Protein AF-A0A0G1URS2-F1 (afdb_monomer)

Radius of gyration: 21.19 Å; Cα contacts (8 Å, |Δi|>4): 548; chains: 1; bounding box: 56×48×56 Å

Solvent-accessible surface area (backbone atoms only — not comparable to full-atom values): 21325 Å² total; per-residue (Å²): 139,74,67,77,62,50,25,84,43,62,64,48,42,19,51,42,48,39,35,59,78,55,62,71,45,77,73,78,47,68,76,83,40,69,99,74,50,70,76,82,62,65,41,64,68,25,52,52,47,42,22,66,70,36,45,54,43,46,52,47,56,50,57,40,23,25,30,78,45,83,51,64,82,45,98,88,49,69,20,39,21,32,51,60,45,32,28,78,75,43,56,47,47,67,35,41,49,29,44,78,44,40,24,36,33,32,68,46,98,84,40,74,43,56,43,53,43,75,48,45,48,67,58,31,58,73,49,53,33,51,43,44,43,40,65,70,45,66,87,60,75,90,70,88,90,65,89,46,51,75,42,27,50,40,63,59,29,72,66,43,54,54,51,52,52,49,50,57,50,50,53,54,50,44,63,71,69,65,75,65,90,71,56,87,53,64,52,60,27,54,49,54,52,49,57,59,47,33,32,33,52,39,46,70,67,18,68,68,93,66,56,71,68,54,30,46,52,51,7,55,51,42,41,54,53,52,53,49,49,51,53,56,32,71,75,38,87,94,47,62,42,53,34,70,61,54,49,49,58,47,48,51,54,50,41,74,78,35,80,66,44,64,60,68,74,74,72,66,54,76,68,86,74,37,56,57,55,41,61,68,37,93,42,28,35,62,30,51,28,31,53,54,35,43,41,28,38,45,18,56,56,43,50,44,47,36,24,60,44,50,39,30,40,49,55,35,32,71,58,57,66,61,52,51,52,48,50,53,50,46,38,52,26,41,65,43,82,68,37,80,70,78,61,81,78,76,56,52,74,60,57,50,51,50,32,69,52,42,55,41,60,66,39,70,68,26,77,86,44,52,68,40,55,62,45,56,24,32,34,71,18,64,71,52,53,68,81,80,114

Sequence (389 aa):
MTDQFRPRDIYEMGEFFEDLLFMRTNKFSDEEAGANSKVVALSATGSQLLGRLGITGRIFRRWYQTTWGWDNPSQWFAGETPRMELCKRYPDLTNGDVYASTQLLQSAPDEIKVMPVLYEKKEIKNAKGIITMGFNFLPKTLEARSRFHQLSAPSFDPGFKEFANNIEAIEREVAKEKLEKLPIAFEARCWRVFWSDACITIPLNCGLKLSHNDLITIGSAMQLIVERAVKEQASIPASYINFDSLFSAIWEVFCSFDSALLPLELLRIGRGKSMSVLTSKAKGPYSLNVYYNLGNLFDELLLFPADRYFGACECVWTDKENFLNDLVTSFLLLNNDLQLPTVNNKLTKAQKLFRHATAIEERSLDIYRIWFCPPTCFRILPKFVKYFW

Nearest PDB structures (foldseek):
  5cwi-assembly1_A  TM=1.898E-01  e=3.349E+00  synthetic construct

Secondary structure (DSSP, 8-state):
--GGG--SSHHHHHHHHHHHHTT-STHHHHSSSTTT----PPPHHHHHHHHHTTTHHHHHHHHHTB--SS---SSS-SS--HHHHHHTT-THHHHTSSEEEEEEEEEETTEEEEEEEEE-HHHHHHHTSHHHHHHHHGGGTT---SSSEE-S-SS--HHHHHHHHHHHHHHHHHHHHT-----SSHHHHHHHHHHHHHHHHHHHHTT--S-HHHHHHHHHHHHHHHHHHHHHHHHSTT--EEHHHHHHHHHHHHHHH-TTSPPHHHH---STHHHHHHHHSTTHHHHHHHHHHHHHHHIIIIIHHHHHTTS-EEEEB--HHHHHHHHHHHHHHHHTTTPPPSGGGSS-HHHHHHHHHHTHHHHHS-TTTTT----SEEEE-HHHHGGG-

Foldseek 3Di:
DACLFQDQAQVSLQVSLQCLLQVVDPVLPPDQPPPPDDPLGFDLQLVLVCLQLQCSQLLSQQQQFEFPAQPQPDPLDGHDGNLNSNCVVVVVLLQLLKAKWWWWKALDSRDIGIDIDICHNVNCVVLLALLSVLVVCVVPPDDDDDSIGTSHDGQNGPVVVVLVVVLVVQVVVCVVVVVDDADPRPLLRSCVSLLLVLLLVLLVPLQDPDDSVLSNVLSVVLSVLVLVQQVVQLVDPPDWRQVVVSLLSSVVSSCVRDVLADRPVLVPPDDDPSLVVLLPDPSRLSNLLSSVSSFLSCQVRPVVCCCRNGVFKRFHAHDVPLSSVLSSLSSQCSNVVLDHDPPVVPDDPSRVSSCVSNVVVVQCSPSSRVSRGHGSIMHGRNNCSVSSD

Mean predicted aligned error: 8.24 Å

pLDDT: mean 81.66, std 15.59, range [35.91, 97.06]

Structure (mmCIF, N/CA/C/O backbone):
data_AF-A0A0G1URS2-F1
#
_entry.id   AF-A0A0G1URS2-F1
#
loop_
_atom_site.group_PDB
_atom_site.id
_atom_site.type_symbol
_atom_site.label_atom_id
_atom_site.label_alt_id
_atom_site.label_comp_id
_atom_site.label_asym_id
_atom_site.label_entity_id
_atom_site.label_seq_id
_atom_site.pdbx_PDB_ins_code
_atom_site.Cartn_x
_atom_site.Cartn_y
_atom_site.Cartn_z
_atom_site.occupancy
_atom_site.B_iso_or_equiv
_atom_site.auth_seq_id
_atom_site.auth_comp_id
_atom_site.auth_asym_id
_atom_site.auth_atom_id
_atom_site.pdbx_PDB_model_num
ATOM 1 N N . MET A 1 1 ? -9.234 -7.422 -27.815 1.00 45.12 1 MET A N 1
ATOM 2 C CA . MET A 1 1 ? -8.781 -6.287 -26.969 1.00 45.12 1 MET A CA 1
ATOM 3 C C . MET A 1 1 ? -7.968 -6.736 -25.740 1.00 45.12 1 MET A C 1
ATOM 5 O O . MET A 1 1 ? -7.698 -5.900 -24.892 1.00 45.12 1 MET A O 1
ATOM 9 N N . THR A 1 2 ? -7.547 -8.001 -25.641 1.00 50.78 2 THR A N 1
ATOM 10 C CA . THR A 1 2 ? -7.193 -8.677 -24.375 1.00 50.78 2 THR A CA 1
ATOM 11 C C . THR A 1 2 ? -5.708 -8.716 -24.013 1.00 50.78 2 THR A C 1
ATOM 13 O O . THR A 1 2 ? -5.398 -8.923 -22.846 1.00 50.78 2 THR A O 1
ATOM 16 N N . ASP A 1 3 ? -4.796 -8.503 -24.962 1.00 57.41 3 ASP A N 1
ATOM 17 C CA . ASP A 1 3 ? -3.384 -8.870 -24.743 1.00 57.41 3 ASP A CA 1
ATOM 18 C C . ASP A 1 3 ? -2.539 -7.744 -24.117 1.00 57.41 3 ASP A C 1
ATOM 20 O O . ASP A 1 3 ? -1.466 -8.000 -23.590 1.00 57.41 3 ASP A O 1
ATOM 24 N N . GLN A 1 4 ? -3.042 -6.502 -24.102 1.00 59.84 4 GLN A N 1
ATOM 25 C CA . GLN A 1 4 ? -2.294 -5.298 -23.687 1.00 59.84 4 GLN A CA 1
ATOM 26 C C . GLN A 1 4 ? -2.072 -5.158 -22.167 1.00 59.84 4 GLN A C 1
ATOM 28 O O . GLN A 1 4 ? -1.370 -4.251 -21.740 1.00 59.84 4 GLN A O 1
ATOM 33 N N . PHE A 1 5 ? -2.667 -6.027 -21.342 1.00 67.31 5 PHE A N 1
ATOM 34 C CA . PHE A 1 5 ? -2.465 -6.045 -19.879 1.00 67.31 5 PHE A CA 1
ATOM 35 C C . PHE A 1 5 ? -2.122 -7.441 -19.359 1.00 67.31 5 PHE A C 1
ATOM 37 O O . PHE A 1 5 ? -2.259 -7.719 -18.169 1.00 67.31 5 PHE A O 1
ATOM 44 N N . ARG A 1 6 ? -1.697 -8.326 -20.265 1.00 78.81 6 ARG A N 1
ATOM 45 C CA . ARG A 1 6 ? -1.308 -9.703 -19.967 1.00 78.81 6 ARG A CA 1
ATOM 46 C C . ARG A 1 6 ? 0.185 -9.868 -20.242 1.00 78.81 6 ARG A C 1
ATOM 48 O O . ARG A 1 6 ? 0.545 -10.467 -21.254 1.00 78.81 6 ARG A O 1
ATOM 55 N N . PRO A 1 7 ? 1.057 -9.268 -19.412 1.00 84.31 7 PRO A N 1
ATOM 56 C CA . PRO A 1 7 ? 2.489 -9.337 -19.653 1.00 84.31 7 PRO A CA 1
ATOM 57 C C . PRO A 1 7 ? 2.966 -10.787 -19.574 1.00 84.31 7 PRO A C 1
ATOM 59 O O . PRO A 1 7 ? 2.742 -11.470 -18.575 1.00 84.31 7 PRO A O 1
ATOM 62 N N . ARG A 1 8 ? 3.650 -11.259 -20.618 1.00 86.88 8 ARG A N 1
ATOM 63 C CA . ARG A 1 8 ? 4.210 -12.621 -20.666 1.00 86.88 8 ARG A CA 1
ATOM 64 C C . ARG A 1 8 ? 5.566 -12.711 -19.976 1.00 86.88 8 ARG A C 1
ATOM 66 O O . ARG A 1 8 ? 6.049 -13.810 -19.691 1.00 86.88 8 ARG A O 1
ATOM 73 N N . ASP A 1 9 ? 6.194 -11.569 -19.718 1.00 90.81 9 ASP A N 1
ATOM 74 C CA . ASP A 1 9 ? 7.361 -11.418 -18.860 1.00 90.81 9 ASP A CA 1
ATOM 75 C C . ASP A 1 9 ? 7.511 -10.001 -18.307 1.00 90.81 9 ASP A C 1
ATOM 77 O O . ASP A 1 9 ? 6.683 -9.117 -18.523 1.00 90.81 9 ASP A O 1
ATOM 81 N N . ILE A 1 10 ? 8.582 -9.809 -17.536 1.00 90.50 10 ILE A N 1
ATOM 82 C CA . ILE A 1 10 ? 8.865 -8.551 -16.865 1.00 90.50 10 ILE A CA 1
ATOM 83 C C . ILE A 1 10 ? 9.144 -7.402 -17.846 1.00 90.50 10 ILE A C 1
ATOM 85 O O . ILE A 1 10 ? 8.880 -6.254 -17.498 1.00 90.50 10 ILE A O 1
ATOM 89 N N . TYR A 1 11 ? 9.646 -7.684 -19.055 1.00 91.38 11 TYR A N 1
ATOM 90 C CA . TYR A 1 11 ? 9.911 -6.651 -20.057 1.00 91.38 11 TYR A CA 1
ATOM 91 C C . TYR A 1 11 ? 8.601 -6.123 -20.626 1.00 91.38 11 TYR A C 1
ATOM 93 O O . TYR A 1 11 ? 8.368 -4.918 -20.574 1.00 91.38 11 TYR A O 1
ATOM 101 N N . GLU A 1 12 ? 7.699 -7.024 -21.023 1.00 90.75 12 GLU A N 1
ATOM 102 C CA . GLU A 1 12 ? 6.349 -6.648 -21.460 1.00 90.75 12 GLU A CA 1
ATOM 103 C C . GLU A 1 12 ? 5.561 -5.931 -20.357 1.00 90.75 12 GLU A C 1
ATOM 105 O O . GLU A 1 12 ? 4.829 -4.985 -20.627 1.00 90.75 12 GLU A O 1
ATOM 110 N N . MET A 1 13 ? 5.738 -6.327 -19.090 1.00 92.06 13 MET A N 1
ATOM 111 C CA . MET A 1 13 ? 5.153 -5.606 -17.954 1.00 92.06 13 MET A CA 1
ATOM 112 C C . MET A 1 13 ? 5.640 -4.152 -17.898 1.00 92.06 13 MET A C 1
ATOM 114 O O . MET A 1 13 ? 4.838 -3.250 -17.659 1.00 92.06 13 MET A O 1
ATOM 118 N N . GLY A 1 14 ? 6.940 -3.927 -18.105 1.00 89.94 14 GLY A N 1
ATOM 119 C CA . GLY A 1 14 ? 7.524 -2.589 -18.161 1.00 89.94 14 GLY A CA 1
ATOM 120 C C . GLY A 1 14 ? 6.970 -1.762 -19.320 1.00 89.94 14 GLY A C 1
ATOM 121 O O . GLY A 1 14 ? 6.574 -0.622 -19.103 1.00 89.94 14 GLY A O 1
ATOM 122 N N . GLU A 1 15 ? 6.878 -2.353 -20.513 1.00 88.69 15 GLU A N 1
ATOM 123 C CA . GLU A 1 15 ? 6.329 -1.707 -21.713 1.00 88.69 15 GLU A CA 1
ATOM 124 C C . GLU A 1 15 ? 4.852 -1.329 -21.537 1.00 88.69 15 GLU A C 1
ATOM 126 O O . GLU A 1 15 ? 4.480 -0.178 -21.753 1.00 88.69 15 GLU A O 1
ATOM 131 N N . PHE A 1 16 ? 4.011 -2.251 -21.058 1.00 89.31 16 PHE A N 1
ATOM 132 C CA . PHE A 1 16 ? 2.591 -1.971 -20.820 1.00 89.31 16 PHE A CA 1
ATOM 133 C C . PHE A 1 16 ? 2.377 -0.909 -19.745 1.00 89.31 16 PHE A C 1
ATOM 135 O O . PHE A 1 16 ? 1.488 -0.062 -19.875 1.00 89.31 16 PHE A O 1
ATOM 142 N N . PHE A 1 17 ? 3.187 -0.930 -18.684 1.00 91.19 17 PHE A N 1
ATOM 143 C CA . PHE A 1 17 ? 3.127 0.115 -17.674 1.00 91.19 17 PHE A CA 1
ATOM 144 C C . PHE A 1 17 ? 3.605 1.464 -18.222 1.00 91.19 17 PHE A C 1
ATOM 146 O O . PHE A 1 17 ? 2.985 2.475 -17.916 1.00 91.19 17 PHE A O 1
ATOM 153 N N . GLU A 1 18 ? 4.653 1.500 -19.052 1.00 88.94 18 GLU A N 1
ATOM 154 C CA . GLU A 1 18 ? 5.113 2.722 -19.724 1.00 88.94 18 GLU A CA 1
ATOM 155 C C . GLU A 1 18 ? 4.024 3.319 -20.622 1.00 88.94 18 GLU A C 1
ATOM 157 O O . GLU A 1 18 ? 3.740 4.517 -20.548 1.00 88.94 18 GLU A O 1
ATOM 162 N N . ASP A 1 19 ? 3.377 2.481 -21.429 1.00 86.00 19 ASP A N 1
ATOM 163 C CA . ASP A 1 19 ? 2.313 2.894 -22.339 1.00 86.00 19 ASP A CA 1
ATOM 164 C C . ASP A 1 19 ? 1.107 3.474 -21.600 1.00 86.00 19 ASP A C 1
ATOM 166 O O . ASP A 1 19 ? 0.521 4.462 -22.049 1.00 86.00 19 ASP A O 1
ATOM 170 N N . LEU A 1 20 ? 0.747 2.893 -20.454 1.00 86.56 20 LEU A N 1
ATOM 171 C CA . LEU A 1 20 ? -0.275 3.433 -19.561 1.00 86.56 20 LEU A CA 1
ATOM 172 C C . LEU A 1 20 ? 0.191 4.744 -18.912 1.00 86.56 20 LEU A C 1
ATOM 174 O O . LEU A 1 20 ? -0.518 5.747 -18.961 1.00 86.56 20 LEU A O 1
ATOM 178 N N . LEU A 1 21 ? 1.383 4.745 -18.309 1.00 87.50 21 LEU A N 1
ATOM 179 C CA . LEU A 1 21 ? 1.927 5.868 -17.544 1.00 87.50 21 LEU A CA 1
ATOM 180 C C . LEU A 1 21 ? 2.137 7.114 -18.407 1.00 87.50 21 LEU A C 1
ATOM 182 O O . LEU A 1 21 ? 2.092 8.226 -17.895 1.00 87.50 21 LEU A O 1
ATOM 186 N N . PHE A 1 22 ? 2.349 6.953 -19.710 1.00 81.94 22 PHE A N 1
ATOM 187 C CA . PHE A 1 22 ? 2.463 8.069 -20.647 1.00 81.94 22 PHE A CA 1
ATOM 188 C C . PHE A 1 22 ? 1.273 8.181 -21.605 1.00 81.94 22 PHE A C 1
ATOM 190 O O . PHE A 1 22 ? 1.349 8.942 -22.569 1.00 81.94 22 PHE A O 1
ATOM 197 N N . MET A 1 23 ? 0.175 7.459 -21.338 1.00 74.81 23 MET A N 1
ATOM 198 C CA . MET A 1 23 ? -1.077 7.486 -22.111 1.00 74.81 23 MET A CA 1
ATOM 199 C C . MET A 1 23 ? -0.852 7.321 -23.622 1.00 74.81 23 MET A C 1
ATOM 201 O O . MET A 1 23 ? -1.501 7.968 -24.443 1.00 74.81 23 MET A O 1
ATOM 205 N N . ARG A 1 24 ? 0.088 6.448 -24.003 1.00 69.69 24 ARG A N 1
ATOM 206 C CA . ARG A 1 24 ? 0.480 6.189 -25.400 1.00 69.69 24 ARG A CA 1
ATOM 207 C C . ARG A 1 24 ? -0.479 5.247 -26.132 1.00 69.69 24 ARG A C 1
ATOM 209 O O . ARG A 1 24 ? -0.290 4.961 -27.310 1.00 69.69 24 ARG A O 1
ATOM 216 N N . THR A 1 25 ? -1.514 4.757 -25.455 1.00 60.41 25 THR A N 1
ATOM 217 C CA . THR A 1 25 ? -2.506 3.834 -26.013 1.00 60.41 25 THR A CA 1
ATOM 218 C C . THR A 1 25 ? -3.833 4.545 -26.304 1.00 60.41 25 THR A C 1
ATOM 220 O O . THR A 1 25 ? -4.493 5.066 -25.408 1.00 60.41 25 THR A O 1
ATOM 223 N N . ASN A 1 26 ? -4.270 4.484 -27.570 1.00 48.56 26 ASN A N 1
ATOM 224 C CA . ASN A 1 26 ? -5.476 5.146 -28.110 1.00 48.56 26 ASN A CA 1
ATOM 225 C C . ASN A 1 26 ? -6.811 4.758 -27.431 1.00 48.56 26 ASN A C 1
ATOM 227 O O . ASN A 1 26 ? -7.849 5.332 -27.729 1.00 48.56 26 ASN A O 1
ATOM 231 N N . LYS A 1 27 ? -6.836 3.757 -26.542 1.00 46.59 27 LYS A N 1
ATOM 232 C CA . LYS A 1 27 ? -8.060 3.378 -25.811 1.00 46.59 27 LYS A CA 1
ATOM 233 C C . LYS A 1 27 ? -8.316 4.235 -24.581 1.00 46.59 27 LYS A C 1
ATOM 235 O O . LYS A 1 27 ? -9.462 4.362 -24.172 1.00 46.59 27 LYS A O 1
ATOM 240 N N . PHE A 1 28 ? -7.274 4.833 -24.010 1.00 47.72 28 PHE A N 1
ATOM 241 C CA . PHE A 1 28 ? -7.437 5.758 -22.892 1.00 47.72 28 PHE A CA 1
ATOM 242 C C . PHE A 1 28 ? -7.811 7.175 -23.351 1.00 47.72 28 PHE A C 1
ATOM 244 O O . PHE A 1 28 ? -8.054 8.036 -22.508 1.00 47.72 28 PHE A O 1
ATOM 251 N N . SER A 1 29 ? -7.842 7.433 -24.669 1.00 46.47 29 SER A N 1
ATOM 252 C CA . SER A 1 29 ? -8.080 8.762 -25.240 1.00 46.47 29 SER A CA 1
ATOM 253 C C . SER A 1 29 ? -9.523 9.026 -25.678 1.00 46.47 29 SER A C 1
ATOM 255 O O . SER A 1 29 ? -9.937 10.181 -25.611 1.00 46.47 29 SER A O 1
ATOM 257 N N . ASP A 1 30 ? -10.291 8.006 -26.089 1.00 36.97 30 ASP A N 1
ATOM 258 C CA . ASP A 1 30 ? -11.472 8.267 -26.935 1.00 36.97 30 ASP A CA 1
ATOM 259 C C . ASP A 1 30 ? -12.838 7.859 -26.339 1.00 36.97 30 ASP A C 1
ATOM 261 O O . ASP A 1 30 ? -13.841 8.474 -26.698 1.00 36.97 30 ASP A O 1
ATOM 265 N N . GLU A 1 31 ? -12.930 6.883 -25.422 1.00 40.91 31 GLU A N 1
ATOM 266 C CA . GLU A 1 31 ? -14.245 6.362 -24.969 1.00 40.91 31 GLU A CA 1
ATOM 267 C C . GLU A 1 31 ? -14.667 6.771 -23.543 1.00 40.91 31 GLU A C 1
ATOM 269 O O . GLU A 1 31 ? -15.859 6.956 -23.297 1.00 40.91 31 GLU A O 1
ATOM 274 N N . GLU A 1 32 ? -13.738 6.971 -22.603 1.00 43.53 32 GLU A N 1
ATOM 275 C CA . GLU A 1 32 ? -14.080 7.210 -21.181 1.00 43.53 32 GLU A CA 1
ATOM 276 C C . GLU A 1 32 ? -13.931 8.678 -20.745 1.00 43.53 32 GLU A C 1
ATOM 278 O O . GLU A 1 32 ? -14.517 9.118 -19.753 1.00 43.53 32 GLU A O 1
ATOM 283 N N . ALA A 1 33 ? -13.214 9.481 -21.526 1.00 39.38 33 ALA A N 1
ATOM 284 C CA . ALA A 1 33 ? -13.007 10.893 -21.266 1.00 39.38 33 ALA A CA 1
ATOM 285 C C . ALA A 1 33 ? -13.887 11.692 -22.250 1.00 39.38 33 ALA A C 1
ATOM 287 O O . ALA A 1 33 ? -13.527 11.978 -23.385 1.00 39.38 33 ALA A O 1
ATOM 288 N N . GLY A 1 34 ? -15.143 11.934 -21.863 1.00 39.34 34 GLY A N 1
ATOM 289 C CA . GLY A 1 34 ? -16.178 12.423 -22.784 1.00 39.34 34 GLY A CA 1
ATOM 290 C C . GLY A 1 34 ? -15.749 13.642 -23.611 1.00 39.34 34 GLY A C 1
ATOM 291 O O . GLY A 1 34 ? -15.274 14.598 -23.013 1.00 39.34 34 GLY A O 1
ATOM 292 N N . ALA A 1 35 ? -15.948 13.574 -24.939 1.00 35.91 35 ALA A N 1
ATOM 293 C CA . ALA A 1 35 ? -15.856 14.529 -26.076 1.00 35.91 35 ALA A CA 1
ATOM 294 C C . ALA A 1 35 ? -15.056 15.865 -26.005 1.00 35.91 35 ALA A C 1
ATOM 296 O O . ALA A 1 35 ? -14.976 16.572 -27.004 1.00 35.91 35 ALA A O 1
ATOM 297 N N . ASN A 1 36 ? -14.460 16.242 -24.878 1.00 37.62 36 ASN A N 1
ATOM 298 C CA . ASN A 1 36 ? -13.732 17.481 -24.608 1.00 37.62 36 ASN A CA 1
ATOM 299 C C . ASN A 1 36 ? -12.433 17.243 -23.814 1.00 37.62 36 ASN A C 1
ATOM 301 O O . ASN A 1 36 ? -11.740 18.209 -23.480 1.00 37.62 36 ASN A O 1
ATOM 305 N N . SER A 1 37 ? -12.079 16.002 -23.471 1.00 42.19 37 SER A N 1
ATOM 306 C CA . SER A 1 37 ? -10.785 15.723 -22.854 1.00 42.19 37 SER A CA 1
ATOM 307 C C . SER A 1 37 ? -9.701 15.747 -23.923 1.00 42.19 37 SER A C 1
ATOM 309 O O . SER A 1 37 ? -9.476 14.783 -24.651 1.00 42.19 37 SER A O 1
ATOM 311 N N . LYS A 1 38 ? -8.983 16.864 -24.012 1.00 49.47 38 LYS A N 1
ATOM 312 C CA . LYS A 1 38 ? -7.630 16.825 -24.564 1.00 49.47 38 LYS A CA 1
ATOM 313 C C . LYS A 1 38 ? -6.886 15.692 -23.857 1.00 49.47 38 LYS A C 1
ATOM 315 O O . LYS A 1 38 ? -6.917 15.655 -22.628 1.00 49.47 38 LYS A O 1
ATOM 320 N N . VAL A 1 39 ? -6.253 14.799 -24.615 1.00 54.41 39 VAL A N 1
ATOM 321 C CA . VAL A 1 39 ? -5.314 13.805 -24.081 1.00 54.41 39 VAL A CA 1
ATOM 322 C C . VAL A 1 39 ? -4.387 14.533 -23.110 1.00 54.41 39 VAL A C 1
ATOM 324 O O . VAL A 1 39 ? -3.630 15.418 -23.516 1.00 54.41 39 VAL A O 1
ATOM 327 N N . VAL A 1 40 ? -4.515 14.248 -21.812 1.00 63.72 40 VAL A N 1
ATOM 328 C CA . VAL A 1 40 ? -3.663 14.871 -20.800 1.00 63.72 40 VAL A CA 1
ATOM 329 C C . VAL A 1 40 ? -2.345 14.114 -20.853 1.00 63.72 40 VAL A C 1
ATOM 331 O O . VAL A 1 40 ? -2.186 13.093 -20.201 1.00 63.72 40 VAL A O 1
ATOM 334 N N . ALA A 1 41 ? -1.420 14.568 -21.692 1.00 72.00 41 ALA A N 1
ATOM 335 C CA . ALA A 1 41 ? -0.054 14.063 -21.700 1.00 72.00 41 ALA A CA 1
ATOM 336 C C . ALA A 1 41 ? 0.767 14.791 -20.628 1.00 72.00 41 ALA A C 1
ATOM 338 O O . ALA A 1 41 ? 0.595 15.996 -20.415 1.00 72.00 41 ALA A O 1
ATOM 339 N N . LEU A 1 42 ? 1.670 14.078 -19.955 1.00 77.31 42 LEU A N 1
ATOM 340 C CA . LEU A 1 42 ? 2.646 14.706 -19.068 1.00 77.31 42 LEU A CA 1
ATOM 341 C C . LEU A 1 42 ? 3.647 15.533 -19.880 1.00 77.31 42 LEU A C 1
ATOM 343 O O . LEU A 1 42 ? 4.189 15.075 -20.883 1.00 77.31 42 LEU A O 1
ATOM 347 N N . SER A 1 43 ? 3.932 16.745 -19.413 1.00 78.44 43 SER A N 1
ATOM 348 C CA . SER A 1 43 ? 5.075 17.526 -19.889 1.00 78.44 43 SER A CA 1
ATOM 349 C C . SER A 1 43 ? 6.403 16.846 -19.517 1.00 78.44 43 SER A C 1
ATOM 351 O O . SER A 1 43 ? 6.456 16.003 -18.614 1.00 78.44 43 SER A O 1
ATOM 353 N N . ALA A 1 44 ? 7.505 17.235 -20.168 1.00 79.94 44 ALA A N 1
ATOM 354 C CA . ALA A 1 44 ? 8.844 16.757 -19.805 1.00 79.94 44 ALA A CA 1
ATOM 355 C C . ALA A 1 44 ? 9.181 17.082 -18.334 1.00 79.94 44 ALA A C 1
ATOM 357 O O . ALA A 1 44 ? 9.625 16.210 -17.585 1.00 79.94 44 ALA A O 1
ATOM 358 N N . THR A 1 45 ? 8.875 18.306 -17.887 1.00 82.12 45 THR A N 1
ATOM 359 C CA . THR A 1 45 ? 9.023 18.734 -16.486 1.00 82.12 45 THR A CA 1
ATOM 360 C C . THR A 1 45 ? 8.160 17.897 -15.543 1.00 82.12 45 THR A C 1
ATOM 362 O O . THR A 1 45 ? 8.662 17.394 -14.538 1.00 82.12 45 THR A O 1
ATOM 365 N N . GLY A 1 46 ? 6.884 17.682 -15.885 1.00 83.88 46 GLY A N 1
ATOM 366 C CA . GLY A 1 46 ? 5.970 16.852 -15.097 1.00 83.88 46 GLY A CA 1
ATOM 367 C C . GLY A 1 46 ? 6.442 15.400 -14.981 1.00 83.88 46 GLY A C 1
ATOM 368 O O . GLY A 1 46 ? 6.352 14.808 -13.910 1.00 83.88 46 GLY A O 1
ATOM 369 N N . SER A 1 47 ? 7.030 14.850 -16.044 1.00 83.25 47 SER A N 1
ATOM 370 C CA . SER A 1 47 ? 7.588 13.492 -16.057 1.00 83.25 47 SER A CA 1
ATOM 371 C C . SER A 1 47 ? 8.844 13.359 -15.184 1.00 83.25 47 SER A C 1
ATOM 373 O O . SER A 1 47 ? 9.019 12.357 -14.492 1.00 83.25 47 SER A O 1
ATOM 375 N N . GLN A 1 48 ? 9.710 14.378 -15.148 1.00 82.12 48 GLN A N 1
ATOM 376 C CA . GLN A 1 48 ? 10.842 14.404 -14.211 1.00 82.12 48 GLN A CA 1
ATOM 377 C C . GLN A 1 48 ? 10.364 14.530 -12.759 1.00 82.12 48 GLN A C 1
ATOM 379 O O . GLN A 1 48 ? 10.887 13.855 -11.867 1.00 82.12 48 GLN A O 1
ATOM 384 N N . LEU A 1 49 ? 9.356 15.374 -12.521 1.00 82.88 49 LEU A N 1
ATOM 385 C CA . LEU A 1 49 ? 8.766 15.575 -11.202 1.00 82.88 49 LEU A CA 1
ATOM 386 C C . LEU A 1 49 ? 8.101 14.288 -10.688 1.00 82.88 49 LEU A C 1
ATOM 388 O O . LEU A 1 49 ? 8.356 13.893 -9.553 1.00 82.88 49 LEU A O 1
ATOM 392 N N . LEU A 1 50 ? 7.361 13.574 -11.541 1.00 85.81 50 LEU A N 1
ATOM 393 C CA . LEU A 1 50 ? 6.772 12.259 -11.255 1.00 85.81 50 LEU A CA 1
ATOM 394 C C . LEU A 1 50 ? 7.794 11.270 -10.661 1.00 85.81 50 LEU A C 1
ATOM 396 O O . LEU A 1 50 ? 7.504 10.579 -9.679 1.00 85.81 50 LEU A O 1
ATOM 400 N N . GLY A 1 51 ? 8.997 11.209 -11.242 1.00 78.69 51 GLY A N 1
ATOM 401 C CA . GLY A 1 51 ? 10.078 10.355 -10.749 1.00 78.69 51 GLY A CA 1
ATOM 402 C C . GLY A 1 51 ? 10.629 10.813 -9.401 1.00 78.69 51 GLY A C 1
ATOM 403 O O . GLY A 1 51 ? 10.700 10.013 -8.467 1.00 78.69 51 GLY A O 1
ATOM 404 N N . ARG A 1 52 ? 10.938 12.110 -9.268 1.00 78.25 52 ARG A N 1
ATOM 405 C CA . ARG A 1 52 ? 11.512 12.693 -8.040 1.00 78.25 52 ARG A CA 1
ATOM 406 C C . ARG A 1 52 ? 10.599 12.572 -6.823 1.00 78.25 52 ARG A C 1
ATOM 408 O O . ARG A 1 52 ? 11.093 12.393 -5.714 1.00 78.25 52 ARG A O 1
ATOM 415 N N . LEU A 1 53 ? 9.285 12.653 -7.025 1.00 80.06 53 LEU A N 1
ATOM 416 C CA . LEU A 1 53 ? 8.292 12.521 -5.956 1.00 80.06 53 LEU A CA 1
ATOM 417 C C . LEU A 1 53 ? 8.144 11.076 -5.446 1.00 80.06 53 LEU A C 1
ATOM 419 O O . LEU A 1 53 ? 7.461 10.849 -4.452 1.00 80.06 53 LEU A O 1
ATOM 423 N N . GLY A 1 54 ? 8.731 10.083 -6.126 1.00 76.94 54 GLY A N 1
ATOM 424 C CA . GLY A 1 54 ? 8.603 8.669 -5.757 1.00 76.94 54 GLY A CA 1
ATOM 425 C C . GLY A 1 54 ? 7.214 8.072 -6.015 1.00 76.94 54 GLY A C 1
ATOM 426 O O . GLY A 1 54 ? 6.977 6.905 -5.719 1.00 76.94 54 GLY A O 1
ATOM 427 N N . ILE A 1 55 ? 6.286 8.828 -6.609 1.00 85.19 55 ILE A N 1
ATOM 428 C CA . ILE A 1 55 ? 4.900 8.375 -6.781 1.00 85.19 55 ILE A 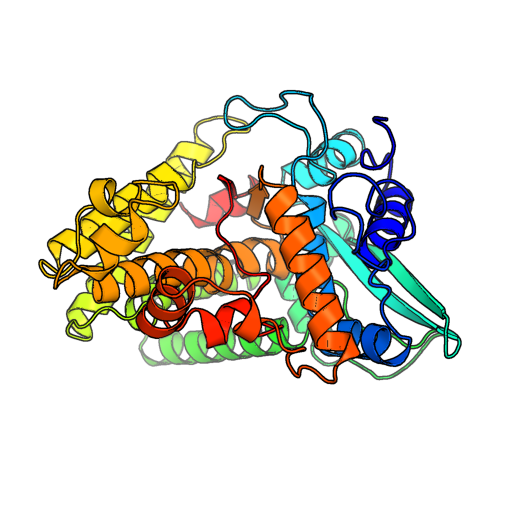CA 1
ATOM 429 C C . ILE A 1 55 ? 4.752 7.292 -7.850 1.00 85.19 55 ILE A C 1
ATOM 431 O O . ILE A 1 55 ? 3.829 6.491 -7.763 1.00 85.19 55 ILE A O 1
ATOM 435 N N . THR A 1 56 ? 5.693 7.185 -8.796 1.00 87.56 56 THR A N 1
ATOM 436 C CA . THR A 1 56 ? 5.660 6.161 -9.862 1.00 87.56 56 THR A CA 1
ATOM 437 C C . THR A 1 56 ? 5.523 4.746 -9.304 1.00 87.56 56 THR A C 1
ATOM 439 O O . THR A 1 56 ? 4.757 3.946 -9.832 1.00 87.56 56 THR A O 1
ATOM 442 N N . GLY A 1 57 ? 6.206 4.446 -8.195 1.00 86.56 57 GLY A N 1
ATOM 443 C CA . GLY A 1 57 ? 6.101 3.148 -7.534 1.00 86.56 57 GLY A CA 1
ATOM 444 C C . GLY A 1 57 ? 4.704 2.860 -6.975 1.00 86.56 57 GLY A C 1
ATOM 445 O O . GLY A 1 57 ? 4.278 1.707 -6.951 1.00 86.56 57 GLY A O 1
ATOM 446 N N . ARG A 1 58 ? 3.971 3.903 -6.566 1.00 89.12 58 ARG A N 1
ATOM 447 C CA . ARG A 1 58 ? 2.584 3.813 -6.082 1.00 89.12 58 ARG A CA 1
ATOM 448 C C . ARG A 1 58 ? 1.617 3.567 -7.240 1.00 89.12 58 ARG A C 1
ATOM 450 O O . ARG A 1 58 ? 0.771 2.681 -7.140 1.00 89.12 58 ARG A O 1
ATOM 457 N N . ILE A 1 59 ? 1.810 4.272 -8.359 1.00 92.56 59 ILE A N 1
ATOM 458 C CA . ILE A 1 59 ? 1.049 4.044 -9.599 1.00 92.56 59 ILE A CA 1
ATOM 459 C C . ILE A 1 59 ? 1.259 2.611 -10.084 1.00 92.56 59 ILE A C 1
ATOM 461 O O . ILE A 1 59 ? 0.290 1.891 -10.325 1.00 92.56 59 ILE A O 1
ATOM 465 N N . PHE A 1 60 ? 2.521 2.177 -10.162 1.00 93.25 60 PHE A N 1
ATOM 466 C CA . PHE A 1 60 ? 2.881 0.826 -10.576 1.00 93.25 60 PHE A CA 1
ATOM 467 C C . PHE A 1 60 ? 2.226 -0.224 -9.681 1.00 93.25 60 PHE A C 1
ATOM 469 O O . PHE A 1 60 ? 1.568 -1.119 -10.197 1.00 93.25 60 PHE A O 1
ATOM 476 N N . ARG A 1 61 ? 2.339 -0.088 -8.350 1.00 93.31 61 ARG A N 1
ATOM 477 C CA . ARG A 1 61 ? 1.711 -1.000 -7.377 1.00 93.31 61 ARG A CA 1
ATOM 478 C C . ARG A 1 61 ? 0.235 -1.230 -7.687 1.00 93.31 61 ARG A C 1
ATOM 480 O O . ARG A 1 61 ? -0.215 -2.376 -7.690 1.00 93.31 61 ARG A O 1
ATOM 487 N N . ARG A 1 62 ? -0.500 -0.138 -7.917 1.00 93.31 62 ARG A N 1
ATOM 488 C CA . ARG A 1 62 ? -1.942 -0.182 -8.145 1.00 93.31 62 ARG A CA 1
ATOM 489 C C . ARG A 1 62 ? -2.266 -0.738 -9.524 1.00 93.31 62 ARG A C 1
ATOM 491 O O . ARG A 1 62 ? -3.108 -1.622 -9.615 1.00 93.31 62 ARG A O 1
ATOM 498 N N . TRP A 1 63 ? -1.566 -0.317 -10.579 1.00 93.75 63 TRP A N 1
ATOM 499 C CA . TRP A 1 63 ? -1.745 -0.876 -11.926 1.00 93.75 63 TRP A CA 1
ATOM 500 C C . TRP A 1 63 ? -1.486 -2.385 -11.958 1.00 93.75 63 TRP A C 1
ATOM 502 O O . TRP A 1 63 ? -2.322 -3.148 -12.445 1.00 93.75 63 TRP A O 1
ATOM 512 N N . TYR A 1 64 ? -0.355 -2.802 -11.382 1.00 94.25 64 TYR A N 1
ATOM 513 C CA . TYR A 1 64 ? 0.155 -4.172 -11.379 1.00 94.25 64 TYR A CA 1
ATOM 514 C C . TYR A 1 64 ? -0.813 -5.164 -10.727 1.00 94.25 64 TYR A C 1
ATOM 516 O O . TYR A 1 64 ? -0.774 -6.361 -11.014 1.00 94.25 64 TYR A O 1
ATOM 524 N N . GLN A 1 65 ? -1.700 -4.663 -9.866 1.00 94.75 65 GLN A N 1
ATOM 525 C CA . GLN A 1 65 ? -2.653 -5.466 -9.111 1.00 94.75 65 GLN A CA 1
ATOM 526 C C . GLN A 1 65 ? -4.110 -4.991 -9.266 1.00 94.75 65 GLN A C 1
ATOM 528 O O . GLN A 1 65 ? -4.994 -5.424 -8.528 1.00 94.75 65 GLN A O 1
ATOM 533 N N . THR A 1 66 ? -4.389 -4.126 -10.244 1.00 93.75 66 THR A N 1
ATOM 534 C CA . THR A 1 66 ? -5.760 -3.836 -10.684 1.00 93.75 66 THR A CA 1
ATOM 535 C C . THR A 1 66 ? -6.191 -4.919 -11.665 1.00 93.75 66 THR A C 1
ATOM 537 O O . THR A 1 66 ? -5.392 -5.388 -12.477 1.00 93.75 66 THR A O 1
ATOM 540 N N . THR A 1 67 ? -7.441 -5.361 -11.588 1.00 91.06 67 THR A N 1
ATOM 541 C CA . THR A 1 67 ? -7.991 -6.336 -12.531 1.00 91.06 67 THR A CA 1
ATOM 542 C C . THR A 1 67 ? -8.283 -5.656 -13.868 1.00 91.06 67 THR A C 1
ATOM 544 O O . THR A 1 67 ? -9.119 -4.754 -13.936 1.00 91.06 67 THR A O 1
ATOM 547 N N . TRP A 1 68 ? -7.620 -6.103 -14.936 1.00 84.88 68 TRP A N 1
ATOM 548 C CA . TRP A 1 68 ? -7.817 -5.576 -16.299 1.00 84.88 68 TRP A CA 1
ATOM 549 C C . TRP A 1 68 ? -8.469 -6.596 -17.245 1.00 84.88 68 TRP A C 1
ATOM 551 O O . TRP A 1 68 ? -8.968 -6.226 -18.308 1.00 84.88 68 TRP A O 1
ATOM 561 N N . GLY A 1 69 ? -8.451 -7.884 -16.880 1.00 71.50 69 GLY A N 1
ATOM 562 C CA . GLY A 1 69 ? -9.051 -8.976 -17.649 1.00 71.50 69 GLY A CA 1
ATOM 563 C C . GLY A 1 69 ? -10.483 -9.322 -17.233 1.00 71.50 69 GLY A C 1
ATOM 564 O O . GLY A 1 69 ? -11.002 -8.804 -16.251 1.00 71.50 69 GLY A O 1
ATOM 565 N N . TRP A 1 70 ? -11.099 -10.249 -17.971 1.00 65.44 70 TRP A N 1
ATOM 566 C CA . TRP A 1 70 ? -12.463 -10.748 -17.720 1.00 65.44 70 TRP A CA 1
ATOM 567 C C . TRP A 1 70 ? -12.501 -12.150 -17.101 1.00 65.44 70 TRP A C 1
ATOM 569 O O . TRP A 1 70 ? -13.566 -12.615 -16.700 1.00 65.44 70 TRP A O 1
ATOM 579 N N . ASP A 1 71 ? -11.354 -12.830 -17.039 1.00 65.88 71 ASP A N 1
ATOM 580 C CA . ASP A 1 71 ? -11.248 -14.158 -16.436 1.00 65.88 71 ASP A CA 1
ATOM 581 C C . ASP A 1 71 ? -11.499 -14.061 -14.933 1.00 65.88 71 ASP A C 1
ATOM 583 O O . ASP A 1 71 ? -11.173 -13.051 -14.326 1.00 65.88 71 ASP A O 1
ATOM 587 N N . ASN A 1 72 ? -12.085 -15.086 -14.320 1.00 71.31 72 ASN A N 1
ATOM 588 C CA . ASN A 1 72 ? -12.384 -15.080 -12.890 1.00 71.31 72 ASN A CA 1
ATOM 589 C C . ASN A 1 72 ? -11.345 -15.933 -12.139 1.00 71.31 72 ASN A C 1
ATOM 591 O O . ASN A 1 72 ? -11.609 -17.112 -11.894 1.00 71.31 72 ASN A O 1
ATOM 595 N N . PRO A 1 73 ? -10.143 -15.405 -11.820 1.00 71.19 73 PRO A N 1
ATOM 596 C CA . PRO A 1 73 ? -9.073 -16.203 -11.219 1.00 71.19 73 PRO A CA 1
ATOM 597 C C . PRO A 1 73 ? -9.364 -16.581 -9.760 1.00 71.19 73 PRO A C 1
ATOM 599 O O . PRO A 1 73 ? -8.606 -17.338 -9.158 1.00 71.19 73 PRO A O 1
ATOM 602 N N . SER A 1 74 ? -10.420 -16.023 -9.161 1.00 77.69 74 SER A N 1
ATOM 603 C CA . SER A 1 74 ? -10.711 -16.114 -7.736 1.00 77.69 74 SER A CA 1
ATOM 604 C C . SER A 1 74 ? -12.216 -16.068 -7.479 1.00 77.69 74 SER A C 1
ATOM 606 O O . SER A 1 74 ? -12.975 -15.487 -8.239 1.00 77.69 74 SER A O 1
ATOM 608 N N . GLN A 1 75 ? -12.667 -16.630 -6.359 1.00 82.44 75 GLN A N 1
ATOM 609 C CA . GLN A 1 75 ? -14.058 -16.477 -5.911 1.00 82.44 75 GLN A CA 1
ATOM 610 C C . GLN A 1 75 ? -14.363 -15.081 -5.334 1.00 82.44 75 GLN A C 1
ATOM 612 O O . GLN A 1 75 ? -15.521 -14.756 -5.088 1.00 82.44 75 GLN A O 1
ATOM 617 N N . TRP A 1 76 ? -13.328 -14.274 -5.073 1.00 83.12 76 TRP A N 1
ATOM 618 C CA . TRP A 1 76 ? -13.441 -13.000 -4.356 1.00 83.12 76 TRP A CA 1
ATOM 619 C C . TRP A 1 76 ? -13.620 -11.785 -5.275 1.00 83.12 76 TRP A C 1
ATOM 621 O O . TRP A 1 76 ? -14.135 -10.762 -4.834 1.00 83.12 76 TRP A O 1
ATOM 631 N N . PHE A 1 77 ? -13.181 -11.877 -6.530 1.00 85.50 77 PHE A N 1
ATOM 632 C CA . PHE A 1 77 ? -13.223 -10.792 -7.510 1.00 85.50 77 PHE A CA 1
ATOM 633 C C . PHE A 1 77 ? -13.139 -11.356 -8.926 1.00 85.50 77 PHE A C 1
ATOM 635 O O . PHE A 1 77 ? -12.452 -12.349 -9.155 1.00 85.50 77 PHE A O 1
ATOM 642 N N . ALA A 1 78 ? -13.784 -10.667 -9.867 1.00 84.12 78 ALA A N 1
ATOM 643 C CA . ALA A 1 78 ? -13.659 -10.946 -11.289 1.00 84.12 78 ALA A CA 1
ATOM 644 C C . ALA A 1 78 ? -12.462 -10.198 -11.889 1.00 84.12 78 ALA A C 1
ATOM 646 O O . ALA A 1 78 ? -12.196 -9.052 -11.533 1.00 84.12 78 ALA A O 1
ATOM 647 N N . GLY A 1 79 ? -11.793 -10.834 -12.843 1.00 84.56 79 GLY A N 1
ATOM 648 C CA . GLY A 1 79 ? -10.675 -10.284 -13.594 1.00 84.56 79 GLY A CA 1
ATOM 649 C C . GLY A 1 79 ? -9.306 -10.736 -13.088 1.00 84.56 79 GLY A C 1
ATOM 650 O O . GLY A 1 79 ? -9.087 -10.953 -11.898 1.00 84.56 79 GLY A O 1
ATOM 651 N N . GLU A 1 80 ? -8.361 -10.857 -14.018 1.00 87.50 80 GLU A N 1
ATOM 652 C CA . GLU A 1 80 ? -6.955 -11.149 -13.734 1.00 87.50 80 GLU A CA 1
ATOM 653 C C . GLU A 1 80 ? -6.137 -9.851 -13.666 1.00 87.50 80 GLU A C 1
ATOM 655 O O . GLU A 1 80 ? -6.391 -8.897 -14.415 1.00 87.50 80 GLU A O 1
ATOM 660 N N . THR A 1 81 ? -5.166 -9.814 -12.750 1.00 92.62 81 THR A N 1
ATOM 661 C CA . THR A 1 81 ? -4.208 -8.710 -12.615 1.00 92.62 81 THR A CA 1
ATOM 662 C C . THR A 1 81 ? -2.914 -9.002 -13.392 1.00 92.62 81 THR A C 1
ATOM 664 O O . THR A 1 81 ? -2.566 -10.173 -13.568 1.00 92.62 81 THR A O 1
ATOM 667 N N . PRO A 1 82 ? -2.137 -7.981 -13.805 1.00 93.12 82 PRO A N 1
ATOM 668 C CA . PRO A 1 82 ? -0.834 -8.174 -14.440 1.00 93.12 82 PRO A CA 1
ATOM 669 C C . PRO A 1 82 ? 0.109 -9.034 -13.590 1.00 93.12 82 PRO A C 1
ATOM 671 O O . PRO A 1 82 ? 0.850 -9.862 -14.116 1.00 93.12 82 PRO A O 1
ATOM 674 N N . ARG A 1 83 ? 0.034 -8.899 -12.260 1.00 93.81 83 ARG A N 1
ATOM 675 C CA . ARG A 1 83 ? 0.751 -9.753 -11.312 1.00 93.81 83 ARG A CA 1
ATOM 676 C C . ARG A 1 83 ? 0.356 -11.222 -11.424 1.00 93.81 83 ARG A C 1
ATOM 678 O O . ARG A 1 83 ? 1.238 -12.076 -11.418 1.00 93.81 83 ARG A O 1
ATOM 685 N N . MET A 1 84 ? -0.939 -11.528 -11.483 1.00 91.75 84 MET A N 1
ATOM 686 C CA . MET A 1 84 ? -1.432 -12.907 -11.607 1.00 91.75 84 MET A CA 1
ATOM 687 C C . MET A 1 84 ? -1.024 -13.533 -12.938 1.00 91.75 84 MET A C 1
ATOM 689 O O . MET A 1 84 ? -0.567 -14.675 -12.944 1.00 91.75 84 MET A O 1
ATOM 693 N N . GLU A 1 85 ? -1.076 -12.766 -14.029 1.00 91.38 85 GLU A N 1
ATOM 694 C CA . GLU A 1 85 ? -0.575 -13.226 -15.325 1.00 91.38 85 GLU A CA 1
ATOM 695 C C . GLU A 1 85 ? 0.919 -13.573 -15.234 1.00 91.38 85 GLU A C 1
ATOM 697 O O . GLU A 1 85 ? 1.320 -14.687 -15.578 1.00 91.38 85 GLU A O 1
ATOM 702 N N . LEU A 1 86 ? 1.744 -12.676 -14.674 1.00 92.94 86 LEU A N 1
ATOM 703 C CA . LEU A 1 86 ? 3.176 -12.944 -14.497 1.00 92.94 86 LEU A CA 1
ATOM 704 C C . LEU A 1 86 ? 3.455 -14.168 -13.625 1.00 92.94 86 LEU A C 1
ATOM 706 O O . LEU A 1 86 ? 4.457 -14.850 -13.850 1.00 92.94 86 LEU A O 1
ATOM 710 N N . CYS A 1 87 ? 2.591 -14.490 -12.659 1.00 92.56 87 CYS A N 1
ATOM 711 C CA . CYS A 1 87 ? 2.754 -15.678 -11.819 1.00 92.56 87 CYS A CA 1
ATOM 712 C C . CYS A 1 87 ? 2.731 -16.987 -12.627 1.00 92.56 87 CYS A C 1
ATOM 714 O O . CYS A 1 87 ? 3.318 -17.970 -12.176 1.00 92.56 87 CYS A O 1
ATOM 716 N N . LYS A 1 88 ? 2.130 -17.014 -13.827 1.00 90.69 88 LYS A N 1
ATOM 717 C CA . LYS A 1 88 ? 2.156 -18.191 -14.719 1.00 90.69 88 LYS A CA 1
ATOM 718 C C . LYS A 1 88 ? 3.582 -18.537 -15.161 1.00 90.69 88 LYS A C 1
ATOM 720 O O . LYS A 1 88 ? 3.906 -19.711 -15.325 1.00 90.69 88 LYS A O 1
ATOM 725 N N . ARG A 1 89 ? 4.446 -17.526 -15.316 1.00 91.81 89 ARG A N 1
ATOM 726 C CA . ARG A 1 89 ? 5.867 -17.683 -15.674 1.00 91.81 89 ARG A CA 1
ATOM 727 C C . ARG A 1 89 ? 6.799 -17.631 -14.464 1.00 91.81 89 ARG A C 1
ATOM 729 O O . ARG A 1 89 ? 7.805 -18.334 -14.442 1.00 91.81 89 ARG A O 1
ATOM 736 N N . TYR A 1 90 ? 6.464 -16.818 -13.465 1.00 93.69 90 TYR A N 1
ATOM 737 C CA . TYR A 1 90 ? 7.245 -16.609 -12.245 1.00 93.69 90 TYR A CA 1
ATOM 738 C C . TYR A 1 90 ? 6.438 -17.044 -11.009 1.00 93.69 90 TYR A C 1
ATOM 740 O O . TYR A 1 90 ? 5.996 -16.194 -10.233 1.00 93.69 90 TYR A O 1
ATOM 748 N N . PRO A 1 91 ? 6.240 -18.356 -10.783 1.00 92.62 91 PRO A N 1
ATOM 749 C CA . PRO A 1 91 ? 5.375 -18.853 -9.709 1.00 92.62 91 PRO A CA 1
ATOM 750 C C . PRO A 1 91 ? 5.857 -18.458 -8.306 1.00 92.62 91 PRO A C 1
ATOM 752 O O . PRO A 1 91 ? 5.056 -18.338 -7.389 1.00 92.62 91 PRO A O 1
ATOM 755 N N . ASP A 1 92 ? 7.146 -18.169 -8.117 1.00 94.69 92 ASP A N 1
ATOM 756 C CA . ASP A 1 92 ? 7.671 -17.674 -6.838 1.00 94.69 92 ASP A CA 1
ATOM 757 C C . ASP A 1 92 ? 7.077 -16.307 -6.412 1.00 94.69 92 ASP A C 1
ATOM 759 O O . ASP A 1 92 ? 7.128 -15.960 -5.225 1.00 94.69 92 ASP A O 1
ATOM 763 N N . LEU A 1 93 ? 6.455 -15.549 -7.331 1.00 93.69 93 LEU A N 1
ATOM 764 C CA . LEU A 1 93 ? 5.679 -14.345 -7.003 1.00 93.69 93 LEU A CA 1
ATOM 765 C C . LEU A 1 93 ? 4.483 -14.668 -6.093 1.00 93.69 93 LEU A C 1
ATOM 767 O O . LEU A 1 93 ? 4.184 -13.895 -5.183 1.00 93.69 93 LEU A O 1
ATOM 771 N N . THR A 1 94 ? 3.810 -15.814 -6.270 1.00 91.56 94 THR A N 1
ATOM 772 C CA . THR A 1 94 ? 2.642 -16.172 -5.438 1.00 91.56 94 THR A CA 1
ATOM 773 C C . THR A 1 94 ? 3.027 -16.457 -3.991 1.00 91.56 94 THR A C 1
ATOM 775 O O . THR A 1 94 ? 2.188 -16.346 -3.104 1.00 91.56 94 THR A O 1
ATOM 778 N N . ASN A 1 95 ? 4.292 -16.806 -3.748 1.00 90.94 95 ASN A N 1
ATOM 779 C CA . ASN A 1 95 ? 4.806 -17.144 -2.424 1.00 90.94 95 ASN A CA 1
ATOM 780 C C . ASN A 1 95 ? 5.446 -15.950 -1.698 1.00 90.94 95 ASN A C 1
ATOM 782 O O . ASN A 1 95 ? 5.635 -16.026 -0.484 1.00 90.94 95 ASN A O 1
ATOM 786 N N . GLY A 1 96 ? 5.775 -14.863 -2.409 1.00 90.81 96 GLY A N 1
ATOM 787 C CA . GLY A 1 96 ? 6.593 -13.756 -1.885 1.00 90.81 96 GLY A CA 1
ATOM 788 C C . GLY A 1 96 ? 8.100 -14.056 -1.899 1.00 90.81 96 GLY A C 1
ATOM 789 O O . GLY A 1 96 ? 8.881 -13.479 -1.135 1.00 90.81 96 GLY A O 1
ATOM 790 N N . ASP A 1 97 ? 8.522 -15.009 -2.732 1.00 92.12 97 ASP A N 1
ATOM 791 C CA . ASP A 1 97 ? 9.926 -15.392 -2.905 1.00 92.12 97 ASP A CA 1
ATOM 792 C C . ASP A 1 97 ? 10.633 -14.590 -3.998 1.00 92.12 97 ASP A C 1
ATOM 794 O O . ASP A 1 97 ? 11.858 -14.538 -4.001 1.00 92.12 97 ASP A O 1
ATOM 798 N N . VAL A 1 98 ? 9.868 -13.966 -4.890 1.00 93.25 98 VAL A N 1
ATOM 799 C CA . VAL A 1 98 ? 10.308 -13.041 -5.938 1.00 93.25 98 VAL A CA 1
ATOM 800 C C . VAL A 1 98 ? 9.495 -11.758 -5.799 1.00 93.25 98 VAL A C 1
ATOM 802 O O . VAL A 1 98 ? 8.356 -11.793 -5.329 1.00 93.25 98 VAL A O 1
ATOM 805 N N . TYR A 1 99 ? 10.066 -10.626 -6.203 1.00 92.38 99 TYR A N 1
ATOM 806 C CA . TYR A 1 99 ? 9.395 -9.332 -6.123 1.00 92.38 99 TYR A CA 1
ATOM 807 C C . TYR A 1 99 ? 9.648 -8.500 -7.382 1.00 92.38 99 TYR A C 1
ATOM 809 O O . TYR A 1 99 ? 10.782 -8.388 -7.843 1.00 92.38 99 TYR A O 1
ATOM 817 N N . ALA A 1 100 ? 8.581 -7.936 -7.945 1.00 92.25 100 ALA A N 1
ATOM 818 C CA . ALA A 1 100 ? 8.611 -7.140 -9.167 1.00 92.25 100 ALA A CA 1
ATOM 819 C C . ALA A 1 100 ? 8.393 -5.658 -8.849 1.00 92.25 100 ALA A C 1
ATOM 821 O O . ALA A 1 100 ? 7.577 -5.300 -8.000 1.00 92.25 100 ALA A O 1
ATOM 822 N N . SER A 1 101 ? 9.122 -4.795 -9.546 1.00 91.12 101 SER A N 1
ATOM 823 C CA . SER A 1 101 ? 9.023 -3.346 -9.416 1.00 91.12 101 SER A CA 1
ATOM 824 C C . SER A 1 101 ? 9.456 -2.652 -10.708 1.00 91.12 101 SER A C 1
ATOM 826 O O . SER A 1 101 ? 9.782 -3.303 -11.701 1.00 91.12 101 SER A O 1
ATOM 828 N N . THR A 1 102 ? 9.472 -1.324 -10.704 1.00 89.31 102 THR A N 1
ATOM 829 C CA . THR A 1 102 ? 9.867 -0.500 -11.852 1.00 89.31 102 THR A CA 1
ATOM 830 C C . THR A 1 102 ? 10.629 0.729 -11.397 1.00 89.31 102 THR A C 1
ATOM 832 O O . THR A 1 102 ? 10.267 1.331 -10.389 1.00 89.31 102 THR A O 1
ATOM 835 N N . GLN A 1 103 ? 11.611 1.163 -12.178 1.00 87.62 103 GLN A N 1
ATOM 836 C CA . GLN A 1 103 ? 12.307 2.436 -11.988 1.00 87.62 103 GLN A CA 1
ATOM 837 C C . GLN A 1 103 ? 12.137 3.344 -13.206 1.00 87.62 103 GLN A C 1
ATOM 839 O O . GLN A 1 103 ? 12.037 2.856 -14.330 1.00 87.62 103 GLN A O 1
ATOM 844 N N . LEU A 1 104 ? 12.161 4.658 -12.989 1.00 87.88 104 LEU A N 1
ATOM 845 C CA . LEU A 1 104 ? 12.240 5.636 -14.067 1.00 87.88 104 LEU A CA 1
ATOM 846 C C . LEU A 1 104 ? 13.688 6.007 -14.351 1.00 87.88 104 LEU A C 1
ATOM 848 O O . LEU A 1 104 ? 14.439 6.402 -13.453 1.00 87.88 104 LEU A O 1
ATOM 852 N N . LEU A 1 105 ? 14.055 5.915 -15.623 1.00 87.19 105 LEU A N 1
ATOM 853 C CA . LEU A 1 105 ? 15.360 6.289 -16.145 1.00 87.19 105 LEU A CA 1
ATOM 854 C C . LEU A 1 105 ? 15.193 7.395 -17.182 1.00 87.19 105 LEU A C 1
ATOM 856 O O . LEU A 1 105 ? 14.335 7.303 -18.052 1.00 87.19 105 LEU A O 1
ATOM 860 N N . GLN A 1 106 ? 16.045 8.410 -17.121 1.00 84.06 106 GLN A N 1
ATOM 861 C CA . GLN A 1 106 ? 16.163 9.427 -18.156 1.00 84.06 106 GLN A CA 1
ATOM 862 C C . GLN A 1 106 ? 17.356 9.089 -19.056 1.00 84.06 106 GLN A C 1
ATOM 864 O O . GLN A 1 106 ? 18.499 9.067 -18.591 1.00 84.06 106 GLN A O 1
ATOM 869 N N . SER A 1 107 ? 17.089 8.790 -20.329 1.00 77.75 107 SER A N 1
ATOM 870 C CA . SER A 1 107 ? 18.106 8.482 -21.349 1.00 77.75 107 SER A CA 1
ATOM 871 C C . SER A 1 107 ? 18.554 9.711 -22.135 1.00 77.75 107 SER A C 1
ATOM 873 O O . SER A 1 107 ? 19.703 9.777 -22.567 1.00 77.75 107 SER A O 1
ATOM 875 N N . ALA A 1 108 ? 17.667 10.695 -22.278 1.00 75.69 108 ALA A N 1
ATOM 876 C CA . ALA A 1 108 ? 17.904 11.996 -22.896 1.00 75.69 108 ALA A CA 1
ATOM 877 C C . ALA A 1 108 ? 16.998 13.054 -22.224 1.00 75.69 108 ALA A C 1
ATOM 879 O O . ALA A 1 108 ? 16.087 12.667 -21.488 1.00 75.69 108 ALA A O 1
ATOM 880 N N . PRO A 1 109 ? 17.200 14.371 -22.445 1.00 72.50 109 PRO A N 1
ATOM 881 C CA . PRO A 1 109 ? 16.399 15.420 -21.800 1.00 72.50 109 PRO A CA 1
ATOM 882 C C . PRO A 1 109 ? 14.879 15.192 -21.862 1.00 72.50 109 PRO A C 1
ATOM 884 O O . PRO A 1 109 ? 14.212 15.357 -20.841 1.00 72.50 109 PRO A O 1
ATOM 887 N N . ASP A 1 110 ? 14.380 14.690 -22.996 1.00 71.31 110 ASP A N 1
ATOM 888 C CA . ASP A 1 110 ? 12.953 14.446 -23.256 1.00 71.31 110 ASP A CA 1
ATOM 889 C C . ASP A 1 110 ? 12.578 12.954 -23.339 1.00 71.31 110 ASP A C 1
ATOM 891 O O . ASP A 1 110 ? 11.465 12.610 -23.731 1.00 71.31 110 ASP A O 1
ATOM 895 N N . GLU A 1 111 ? 13.491 12.046 -22.984 1.00 80.38 111 GLU A N 1
ATOM 896 C CA . GLU A 1 111 ? 13.259 10.601 -23.074 1.00 80.38 111 GLU A CA 1
ATOM 897 C C . GLU A 1 111 ? 13.352 9.971 -21.681 1.00 80.38 111 GLU A C 1
ATOM 899 O O . GLU A 1 111 ? 14.437 9.776 -21.123 1.00 80.38 111 GLU A O 1
ATOM 904 N N . ILE A 1 112 ? 12.181 9.675 -21.114 1.00 83.94 112 ILE A N 1
ATOM 905 C CA . ILE A 1 112 ? 12.025 8.944 -19.856 1.00 83.94 112 ILE A CA 1
ATOM 906 C C . ILE A 1 112 ? 11.461 7.565 -20.175 1.00 83.94 112 ILE A C 1
ATOM 908 O O . ILE A 1 112 ? 10.489 7.444 -20.920 1.00 83.94 112 ILE A O 1
ATOM 912 N N . LYS A 1 113 ? 12.082 6.541 -19.590 1.00 86.56 113 LYS A N 1
ATOM 913 C CA . LYS A 1 113 ? 11.689 5.141 -19.730 1.00 86.56 113 LYS A CA 1
ATOM 914 C C . LYS A 1 113 ? 11.372 4.516 -18.389 1.00 86.56 113 LYS A C 1
ATOM 916 O O . LYS A 1 113 ? 12.032 4.803 -17.385 1.00 86.56 113 LYS A O 1
ATOM 921 N N . VAL A 1 114 ? 10.409 3.610 -18.405 1.00 88.38 114 VAL A N 1
ATOM 922 C CA . VAL A 1 114 ? 10.155 2.660 -17.332 1.00 88.38 114 VAL A CA 1
ATOM 923 C C . VAL A 1 114 ? 11.062 1.459 -17.560 1.00 88.38 114 VAL A C 1
ATOM 925 O O . VAL A 1 114 ? 10.962 0.757 -18.561 1.00 88.38 114 VAL A O 1
ATOM 928 N N . MET A 1 115 ? 11.945 1.190 -16.605 1.00 89.00 115 MET A N 1
ATOM 929 C CA . MET A 1 115 ? 12.728 -0.038 -16.587 1.00 89.00 115 MET A CA 1
ATOM 930 C C . MET A 1 115 ? 12.135 -1.001 -15.555 1.00 89.00 115 MET A C 1
ATOM 932 O O . MET A 1 115 ? 12.100 -0.661 -14.365 1.00 89.00 115 MET A O 1
ATOM 936 N N . PRO A 1 116 ? 11.686 -2.195 -15.966 1.00 90.44 116 PRO A N 1
ATOM 937 C CA . PRO A 1 116 ? 11.263 -3.221 -15.030 1.00 90.44 116 PRO A CA 1
ATOM 938 C C . PRO A 1 116 ? 12.439 -3.742 -14.203 1.00 90.44 116 PRO A C 1
ATOM 940 O O . PRO A 1 116 ? 13.571 -3.836 -14.676 1.00 90.44 116 PRO A O 1
ATOM 943 N N . VAL A 1 117 ? 12.156 -4.115 -12.959 1.00 90.06 117 VAL A N 1
ATOM 944 C CA . VAL A 1 117 ? 13.115 -4.717 -12.032 1.00 90.06 117 VAL A CA 1
ATOM 945 C C . VAL A 1 117 ? 12.479 -5.950 -11.410 1.00 90.06 117 VAL A C 1
ATOM 947 O O . VAL A 1 117 ? 11.413 -5.868 -10.802 1.00 90.06 117 VAL A O 1
ATOM 950 N N . LEU A 1 118 ? 13.151 -7.089 -11.544 1.00 91.50 118 LEU A N 1
ATOM 951 C CA . LEU A 1 118 ? 12.779 -8.336 -10.891 1.00 91.50 118 LEU A CA 1
ATOM 952 C C . LEU A 1 118 ? 13.856 -8.683 -9.869 1.00 91.50 118 LEU A C 1
ATOM 954 O O . LEU A 1 118 ? 14.999 -8.917 -10.242 1.00 91.50 118 LEU A O 1
ATOM 958 N N . TYR A 1 119 ? 13.482 -8.717 -8.595 1.00 91.31 119 TYR A N 1
ATOM 959 C CA . TYR A 1 119 ? 14.340 -9.213 -7.529 1.00 91.31 119 TYR A CA 1
ATOM 960 C C . TYR A 1 119 ? 14.165 -10.723 -7.433 1.00 91.31 119 TYR A C 1
ATOM 962 O O . TYR A 1 119 ? 13.115 -11.217 -7.007 1.00 91.31 119 TYR A O 1
ATOM 970 N N . GLU A 1 120 ? 15.184 -11.462 -7.854 1.00 92.00 120 GLU A N 1
ATOM 971 C CA . GLU A 1 120 ? 15.114 -12.915 -7.898 1.00 92.00 120 GLU A CA 1
ATOM 972 C C . GLU A 1 120 ? 15.246 -13.534 -6.503 1.00 92.00 120 GLU A C 1
ATOM 974 O O . GLU A 1 120 ? 15.909 -13.013 -5.602 1.00 92.00 120 GLU A O 1
ATOM 979 N N . LYS A 1 121 ? 14.699 -14.742 -6.341 1.00 93.31 121 LYS A N 1
ATOM 980 C CA . LYS A 1 121 ? 14.746 -15.507 -5.088 1.00 93.31 121 LYS A CA 1
ATOM 981 C C . LYS A 1 121 ? 16.150 -15.633 -4.504 1.00 93.31 121 LYS A C 1
ATOM 983 O O . LYS A 1 121 ? 16.337 -15.539 -3.289 1.00 93.31 121 LYS A O 1
ATOM 988 N N . LYS A 1 122 ? 17.154 -15.839 -5.361 1.00 93.06 122 LYS A N 1
ATOM 989 C CA . LYS A 1 122 ? 18.560 -15.939 -4.950 1.00 93.06 122 LYS A CA 1
ATOM 990 C C . LYS A 1 122 ? 19.071 -14.616 -4.378 1.00 93.06 122 LYS A C 1
ATOM 992 O O . LYS A 1 122 ? 19.743 -14.632 -3.350 1.00 93.06 122 LYS A O 1
ATOM 997 N N . GLU A 1 123 ? 18.742 -13.494 -5.008 1.00 90.75 123 GLU A N 1
ATOM 998 C CA . GLU A 1 123 ? 19.150 -12.158 -4.564 1.00 90.75 123 GLU A CA 1
ATOM 999 C C . GLU A 1 123 ? 18.508 -11.811 -3.222 1.00 90.75 123 GLU A C 1
ATOM 1001 O O . GLU A 1 123 ? 19.211 -11.453 -2.276 1.00 90.75 123 GLU A O 1
ATOM 1006 N N . ILE A 1 124 ? 17.197 -12.037 -3.104 1.00 90.50 124 ILE A N 1
ATOM 1007 C CA . ILE A 1 124 ? 16.429 -11.805 -1.876 1.00 90.50 124 ILE A CA 1
ATOM 1008 C C . ILE A 1 124 ? 16.977 -12.664 -0.735 1.00 90.50 124 ILE A C 1
ATOM 1010 O O . ILE A 1 124 ? 17.179 -12.180 0.379 1.00 90.50 124 ILE A O 1
ATOM 1014 N N . LYS A 1 125 ? 17.266 -13.943 -1.003 1.00 90.50 125 LYS A N 1
ATOM 1015 C CA . LYS A 1 125 ? 17.849 -14.851 -0.009 1.00 90.50 125 LYS A CA 1
ATOM 1016 C C . LYS A 1 125 ? 19.247 -14.403 0.421 1.00 90.50 125 LYS A C 1
ATOM 1018 O O . LYS A 1 125 ? 19.530 -14.401 1.617 1.00 90.50 125 LYS A O 1
ATOM 1023 N N . ASN A 1 126 ? 20.102 -14.005 -0.522 1.00 89.69 126 ASN A N 1
ATOM 1024 C CA . ASN A 1 126 ? 21.461 -13.537 -0.233 1.00 89.69 126 ASN A CA 1
ATOM 1025 C C . ASN A 1 126 ? 21.458 -12.258 0.609 1.00 89.69 126 ASN A C 1
ATOM 1027 O O . ASN A 1 126 ? 22.249 -12.130 1.542 1.00 89.69 126 ASN A O 1
ATOM 1031 N N . ALA A 1 127 ? 20.540 -11.341 0.314 1.00 87.75 127 ALA A N 1
ATOM 1032 C CA . ALA A 1 127 ? 20.356 -10.121 1.083 1.00 87.75 127 ALA A CA 1
ATOM 1033 C C . ALA A 1 127 ? 19.608 -10.333 2.406 1.00 87.75 127 ALA A C 1
ATOM 1035 O O . ALA A 1 127 ? 19.554 -9.412 3.213 1.00 87.75 127 ALA A O 1
ATOM 1036 N N . LYS A 1 128 ? 19.075 -11.537 2.659 1.00 90.31 128 LYS A N 1
ATOM 1037 C CA . LYS A 1 128 ? 18.252 -11.871 3.832 1.00 90.31 128 LYS A CA 1
ATOM 1038 C C . LYS A 1 128 ? 16.964 -11.034 3.909 1.00 90.31 128 LYS A C 1
ATOM 1040 O O . LYS A 1 128 ? 16.636 -10.517 4.976 1.00 90.31 128 LYS A O 1
ATOM 1045 N N . GLY A 1 129 ? 16.266 -10.891 2.783 1.00 88.56 129 GLY A N 1
ATOM 1046 C CA . GLY A 1 129 ? 14.956 -10.237 2.702 1.00 88.56 129 GLY A CA 1
ATOM 1047 C C . GLY A 1 129 ? 14.932 -8.969 1.850 1.00 88.56 129 GLY A C 1
ATOM 1048 O O . GLY A 1 129 ? 15.961 -8.318 1.662 1.00 88.56 129 GLY A O 1
ATOM 1049 N N . ILE A 1 130 ? 13.744 -8.607 1.353 1.00 88.94 130 ILE A N 1
ATOM 1050 C CA . ILE A 1 130 ? 13.537 -7.402 0.524 1.00 88.94 130 ILE A CA 1
ATOM 1051 C C . ILE A 1 130 ? 13.789 -6.139 1.340 1.00 88.94 130 ILE A C 1
ATOM 1053 O O . ILE A 1 130 ? 14.486 -5.234 0.883 1.00 88.94 130 ILE A O 1
ATOM 1057 N N . ILE A 1 131 ? 13.292 -6.102 2.576 1.00 91.25 131 ILE A N 1
ATOM 1058 C CA . ILE A 1 131 ? 13.505 -4.952 3.453 1.00 91.25 131 ILE A CA 1
ATOM 1059 C C . ILE A 1 131 ? 14.997 -4.736 3.724 1.00 91.25 131 ILE A C 1
ATOM 1061 O O . ILE A 1 131 ? 15.487 -3.616 3.615 1.00 91.25 131 ILE A O 1
ATOM 1065 N N . THR A 1 132 ? 15.756 -5.809 3.963 1.00 89.62 132 THR A N 1
ATOM 1066 C CA . THR A 1 132 ? 17.209 -5.740 4.167 1.00 89.62 132 THR A CA 1
ATOM 1067 C C . THR A 1 132 ? 17.926 -5.206 2.927 1.00 89.62 132 THR A C 1
ATOM 1069 O O . THR A 1 132 ? 18.857 -4.412 3.055 1.00 89.62 132 THR A O 1
ATOM 1072 N N . MET A 1 133 ? 17.487 -5.590 1.718 1.00 88.00 133 MET A N 1
ATOM 1073 C CA . MET A 1 133 ? 17.975 -4.961 0.485 1.00 88.00 133 MET A CA 1
ATOM 1074 C C . MET A 1 133 ? 17.748 -3.456 0.545 1.00 88.00 133 MET A C 1
ATOM 1076 O O . MET A 1 133 ? 18.705 -2.706 0.376 1.00 88.00 133 MET A O 1
ATOM 1080 N N . GLY A 1 134 ? 16.528 -3.021 0.857 1.00 86.88 134 GLY A N 1
ATOM 1081 C CA . GLY A 1 134 ? 16.190 -1.606 0.977 1.00 86.88 134 GLY A CA 1
ATOM 1082 C C . GLY A 1 134 ? 17.107 -0.845 1.919 1.00 86.88 134 GLY A C 1
ATOM 1083 O O . GLY A 1 134 ? 17.694 0.158 1.516 1.00 86.88 134 GLY A O 1
ATOM 1084 N N . PHE A 1 135 ? 17.311 -1.354 3.135 1.00 86.88 135 PHE A N 1
ATOM 1085 C CA . PHE A 1 135 ? 18.223 -0.744 4.108 1.00 86.88 135 PHE A CA 1
ATOM 1086 C C . PHE A 1 135 ? 19.666 -0.648 3.587 1.00 86.88 135 PHE A C 1
ATOM 1088 O O . PHE A 1 135 ? 20.341 0.351 3.819 1.00 86.88 135 PHE A O 1
ATOM 1095 N N . ASN A 1 136 ? 20.128 -1.633 2.811 1.00 82.06 136 ASN A N 1
ATOM 1096 C CA . ASN A 1 136 ? 21.446 -1.594 2.169 1.00 82.06 136 ASN A CA 1
ATOM 1097 C C . ASN A 1 136 ? 21.521 -0.624 0.971 1.00 82.06 136 ASN A C 1
ATOM 1099 O O . ASN A 1 136 ? 22.622 -0.222 0.581 1.00 82.06 136 ASN A O 1
ATOM 1103 N N . PHE A 1 137 ? 20.381 -0.269 0.369 1.00 73.38 137 PHE A N 1
ATOM 1104 C CA . PHE A 1 137 ? 20.275 0.681 -0.744 1.00 73.38 137 PHE A CA 1
ATOM 1105 C C . PHE A 1 137 ? 20.081 2.137 -0.285 1.00 73.38 137 PHE A C 1
ATOM 1107 O O . PHE A 1 137 ? 20.494 3.036 -1.018 1.00 73.38 137 PHE A O 1
ATOM 1114 N N . LEU A 1 138 ? 19.552 2.384 0.923 1.00 64.94 138 LEU A N 1
ATOM 1115 C CA . LEU A 1 138 ? 19.387 3.731 1.506 1.00 64.94 138 LEU A CA 1
ATOM 1116 C C . LEU A 1 138 ? 20.654 4.611 1.457 1.00 64.94 138 LEU A C 1
ATOM 1118 O O . LEU A 1 138 ? 20.523 5.796 1.156 1.00 64.94 138 LEU A O 1
ATOM 1122 N N . PRO A 1 139 ? 21.880 4.093 1.693 1.00 51.62 139 PRO A N 1
ATOM 1123 C CA . PRO A 1 139 ? 23.095 4.907 1.647 1.00 51.62 139 PRO A CA 1
ATOM 1124 C C . PRO A 1 139 ? 23.600 5.207 0.226 1.00 51.62 139 PRO A C 1
ATOM 1126 O O . PRO A 1 139 ? 24.582 5.927 0.082 1.00 51.62 139 PRO A O 1
ATOM 1129 N N . LYS A 1 140 ? 23.000 4.620 -0.823 1.00 53.38 140 LYS A N 1
ATOM 1130 C CA . LYS A 1 140 ? 23.511 4.662 -2.209 1.00 53.38 140 LYS A CA 1
ATOM 1131 C C . LYS A 1 140 ? 22.626 5.446 -3.179 1.00 53.38 140 LYS A C 1
ATOM 1133 O O . LYS A 1 140 ? 22.896 5.458 -4.379 1.00 53.38 140 LYS A O 1
ATOM 1138 N N . THR A 1 141 ? 21.565 6.091 -2.701 1.00 46.31 141 THR A N 1
ATOM 1139 C CA . THR A 1 141 ? 20.707 6.904 -3.565 1.00 46.31 141 THR A CA 1
ATOM 1140 C C . THR A 1 141 ? 21.449 8.137 -4.082 1.00 46.31 141 THR A C 1
ATOM 1142 O O . THR A 1 141 ? 21.856 8.992 -3.302 1.00 46.31 141 THR A O 1
ATOM 1145 N N . LEU A 1 142 ? 21.518 8.209 -5.417 1.00 49.38 142 LEU A N 1
ATOM 1146 C CA . LEU A 1 142 ? 21.880 9.346 -6.276 1.00 49.38 142 LEU A CA 1
ATOM 1147 C C . LEU A 1 142 ? 23.365 9.631 -6.547 1.00 49.38 142 LEU A C 1
ATOM 1149 O O . LEU A 1 142 ? 23.662 10.679 -7.113 1.00 49.38 142 LEU A O 1
ATOM 1153 N N . GLU A 1 143 ? 24.288 8.697 -6.304 1.00 43.16 143 GLU A N 1
ATOM 1154 C CA . GLU A 1 143 ? 25.649 8.828 -6.851 1.00 43.16 143 GLU A CA 1
ATOM 1155 C C . GLU A 1 143 ? 26.061 7.660 -7.758 1.00 43.16 143 GLU A C 1
ATOM 1157 O O . GLU A 1 143 ? 26.478 6.592 -7.319 1.00 43.16 143 GLU A O 1
ATOM 1162 N N . ALA A 1 144 ? 25.992 7.970 -9.059 1.00 47.72 144 ALA A N 1
ATOM 1163 C CA . ALA A 1 144 ? 26.798 7.465 -10.168 1.00 47.72 144 ALA A CA 1
ATOM 1164 C C . ALA A 1 144 ? 26.682 5.983 -10.588 1.00 47.72 144 ALA A C 1
ATOM 1166 O O . ALA A 1 144 ? 26.981 5.066 -9.828 1.00 47.72 144 ALA A O 1
ATOM 1167 N N . ARG A 1 145 ? 26.427 5.794 -11.901 1.00 40.66 145 ARG A N 1
ATOM 1168 C CA . ARG A 1 145 ? 27.193 4.959 -12.871 1.00 40.66 145 ARG A CA 1
ATOM 1169 C C . ARG A 1 145 ? 26.292 4.369 -13.970 1.00 40.66 145 ARG A C 1
ATOM 1171 O O . ARG A 1 145 ? 26.123 3.160 -14.049 1.00 40.66 145 ARG A O 1
ATOM 1178 N N . SER A 1 146 ? 25.744 5.193 -14.866 1.00 49.97 146 SER A N 1
ATOM 1179 C CA . SER A 1 146 ? 25.313 4.723 -16.195 1.00 49.97 146 SER A CA 1
ATOM 1180 C C . SER A 1 146 ? 25.104 5.903 -17.158 1.00 49.97 146 SER A C 1
ATOM 1182 O O . SER A 1 146 ? 25.100 7.051 -16.724 1.00 49.97 146 SER A O 1
ATOM 1184 N N . ARG A 1 147 ? 24.912 5.629 -18.458 1.00 55.75 147 ARG A N 1
ATOM 1185 C CA . ARG A 1 147 ? 24.463 6.620 -19.462 1.00 55.75 147 ARG A CA 1
ATOM 1186 C C . ARG A 1 147 ? 23.048 7.168 -19.191 1.00 55.75 147 ARG A C 1
ATOM 1188 O O . ARG A 1 147 ? 22.603 8.045 -19.917 1.00 55.75 147 ARG A O 1
ATOM 1195 N N . PHE A 1 148 ? 22.357 6.650 -18.177 1.00 62.59 148 PHE A N 1
ATOM 1196 C CA . PHE A 1 148 ? 21.005 7.016 -17.776 1.00 62.59 148 PHE A CA 1
ATOM 1197 C C . PHE A 1 148 ? 21.018 7.687 -16.399 1.00 62.59 148 PHE A C 1
ATOM 1199 O O . PHE A 1 148 ? 21.685 7.211 -15.473 1.00 62.59 148 PHE A O 1
ATOM 1206 N N . HIS A 1 149 ? 20.251 8.768 -16.251 1.00 74.62 149 HIS A N 1
ATOM 1207 C CA . HIS A 1 149 ? 20.007 9.405 -14.960 1.00 74.62 149 HIS A CA 1
ATOM 1208 C C . HIS A 1 149 ? 18.791 8.749 -14.294 1.00 74.62 149 HIS A C 1
ATOM 1210 O O . HIS A 1 149 ? 17.693 8.745 -14.849 1.00 74.62 149 HIS A O 1
ATOM 1216 N N . GLN A 1 150 ? 18.989 8.143 -13.123 1.00 77.62 150 GLN A N 1
ATOM 1217 C CA . GLN A 1 150 ? 17.917 7.479 -12.385 1.00 77.62 150 GLN A CA 1
ATOM 1218 C C . GLN A 1 150 ? 17.021 8.525 -11.713 1.00 77.62 150 GLN A C 1
ATOM 1220 O O . GLN A 1 150 ? 17.473 9.246 -10.826 1.00 77.62 150 GLN A O 1
ATOM 1225 N N . LEU A 1 151 ? 15.753 8.584 -12.124 1.00 75.38 151 LEU A N 1
ATOM 1226 C CA . LEU A 1 151 ? 14.766 9.518 -11.578 1.00 75.38 151 LEU A CA 1
ATOM 1227 C C . LEU A 1 151 ? 14.026 8.942 -10.369 1.00 75.38 151 LEU A C 1
ATOM 1229 O O . LEU A 1 151 ? 13.672 9.695 -9.467 1.00 75.38 151 LEU A O 1
ATOM 1233 N N . SER A 1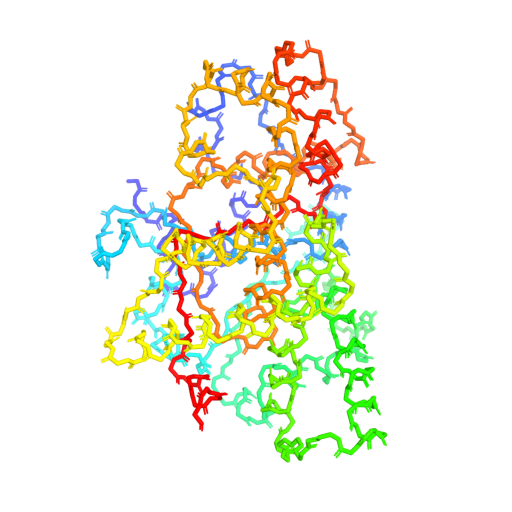 152 ? 13.803 7.624 -10.336 1.00 77.06 152 SER A N 1
ATOM 1234 C CA . SER A 1 152 ? 13.195 6.938 -9.193 1.00 77.06 152 SER A CA 1
ATOM 1235 C C . SER A 1 152 ? 13.919 5.631 -8.872 1.00 77.06 152 SER A C 1
ATOM 1237 O O . SER A 1 152 ? 14.433 4.946 -9.755 1.00 77.06 152 SER A O 1
ATOM 1239 N N . ALA A 1 153 ? 13.978 5.263 -7.592 1.00 74.81 153 ALA A N 1
ATOM 1240 C CA . ALA A 1 153 ? 14.338 3.905 -7.188 1.00 74.81 153 ALA A CA 1
ATOM 1241 C C . ALA A 1 153 ? 13.173 2.941 -7.454 1.00 74.81 153 ALA A C 1
ATOM 1243 O O . ALA A 1 153 ? 12.029 3.397 -7.489 1.00 74.81 153 ALA A O 1
ATOM 1244 N N . PRO A 1 154 ? 13.430 1.628 -7.619 1.00 75.00 154 PRO A N 1
ATOM 1245 C CA . PRO A 1 154 ? 12.360 0.676 -7.876 1.00 75.00 154 PRO A CA 1
ATOM 1246 C C . PRO A 1 154 ? 11.347 0.646 -6.728 1.00 75.00 154 PRO A C 1
ATOM 1248 O O . PRO A 1 154 ? 10.179 0.958 -6.929 1.00 75.00 154 PRO A O 1
ATOM 1251 N N . SER A 1 155 ? 11.799 0.324 -5.510 1.00 74.62 155 SER A N 1
ATOM 1252 C CA . SER A 1 155 ? 10.927 0.208 -4.325 1.00 74.62 155 SER A CA 1
ATOM 1253 C C . SER A 1 155 ? 11.419 0.952 -3.082 1.00 74.62 155 SER A C 1
ATOM 1255 O O . SER A 1 155 ? 10.713 0.974 -2.080 1.00 74.62 155 SER A O 1
ATOM 1257 N N . PHE A 1 156 ? 12.596 1.582 -3.140 1.00 76.00 156 PHE A N 1
ATOM 1258 C CA . PHE A 1 156 ? 13.230 2.273 -2.008 1.00 76.00 156 PHE A CA 1
ATOM 1259 C C . PHE A 1 156 ? 13.271 3.783 -2.258 1.00 76.00 156 PHE A C 1
ATOM 1261 O O . PHE A 1 156 ? 14.329 4.389 -2.410 1.00 76.00 156 PHE A O 1
ATOM 1268 N N . ASP A 1 157 ? 12.083 4.353 -2.423 1.00 73.25 157 ASP A N 1
ATOM 1269 C CA . ASP A 1 157 ? 11.861 5.771 -2.701 1.00 73.25 157 ASP A CA 1
ATOM 1270 C C . ASP A 1 157 ? 12.032 6.639 -1.424 1.00 73.25 157 ASP A C 1
ATOM 1272 O O . ASP A 1 157 ? 12.366 6.110 -0.356 1.00 73.25 157 ASP A O 1
ATOM 1276 N N . PRO A 1 158 ? 11.843 7.974 -1.480 1.00 75.06 158 PRO A N 1
ATOM 1277 C CA . PRO A 1 158 ? 11.921 8.817 -0.284 1.00 75.06 158 PRO A CA 1
ATOM 1278 C C . PRO A 1 158 ? 11.004 8.373 0.870 1.00 75.06 158 PRO A C 1
ATOM 1280 O O . PRO A 1 158 ? 11.383 8.534 2.030 1.00 75.06 158 PRO A O 1
ATOM 1283 N N . GLY A 1 159 ? 9.851 7.762 0.577 1.00 81.00 159 GLY A N 1
ATOM 1284 C CA . GLY A 1 159 ? 8.942 7.220 1.589 1.00 81.00 159 GLY A CA 1
ATOM 1285 C C . GLY A 1 159 ? 9.507 5.988 2.296 1.00 81.00 159 GLY A C 1
ATOM 1286 O O . GLY A 1 159 ? 9.246 5.787 3.481 1.00 81.00 159 GLY A O 1
ATOM 1287 N N . PHE A 1 160 ? 10.340 5.188 1.623 1.00 87.56 160 PHE A N 1
ATOM 1288 C CA . PHE A 1 160 ? 11.035 4.076 2.276 1.00 87.56 160 PHE A CA 1
ATOM 1289 C C . PHE A 1 160 ? 12.042 4.571 3.318 1.00 87.56 160 PHE A C 1
ATOM 1291 O O . PHE A 1 160 ? 12.185 3.959 4.373 1.00 87.56 160 PHE A O 1
ATOM 1298 N N . LYS A 1 161 ? 12.723 5.694 3.057 1.00 84.19 161 LYS A N 1
ATOM 1299 C CA . LYS A 1 161 ? 13.652 6.298 4.024 1.00 84.19 161 LYS A CA 1
ATOM 1300 C C . LYS A 1 161 ? 12.933 6.740 5.297 1.00 84.19 161 LYS A C 1
ATOM 1302 O O . LYS A 1 161 ? 13.433 6.496 6.390 1.00 84.19 161 LYS A O 1
ATOM 1307 N N . GLU A 1 162 ? 11.774 7.376 5.157 1.00 85.25 162 GLU A N 1
ATOM 1308 C CA . GLU A 1 162 ? 10.940 7.763 6.299 1.00 85.25 162 GLU A CA 1
ATOM 1309 C C . GLU A 1 162 ? 10.471 6.534 7.086 1.00 85.25 162 GLU A C 1
ATOM 1311 O O . GLU A 1 162 ? 10.674 6.462 8.296 1.00 85.25 162 GLU A O 1
ATOM 1316 N N . PHE A 1 163 ? 9.959 5.520 6.384 1.00 90.19 163 PHE A N 1
ATOM 1317 C CA . PHE A 1 163 ? 9.582 4.243 6.985 1.00 90.19 163 PHE A CA 1
ATOM 1318 C C . PHE A 1 163 ? 10.744 3.593 7.755 1.00 90.19 163 PHE A C 1
ATOM 1320 O O . PHE A 1 163 ? 10.581 3.211 8.911 1.00 90.19 163 PHE A O 1
ATOM 1327 N N . ALA A 1 164 ? 11.931 3.510 7.151 1.00 90.62 164 ALA A N 1
ATOM 1328 C CA . ALA A 1 164 ? 13.112 2.917 7.770 1.00 90.62 164 ALA A CA 1
ATOM 1329 C C . ALA A 1 164 ? 13.534 3.659 9.048 1.00 90.62 164 ALA A C 1
ATOM 1331 O O . ALA A 1 164 ? 13.771 3.024 10.076 1.00 90.62 164 ALA A O 1
ATOM 1332 N N . ASN A 1 165 ? 13.555 4.995 9.008 1.00 88.94 165 ASN A N 1
ATOM 1333 C CA . ASN A 1 165 ? 13.864 5.820 10.176 1.00 88.94 165 ASN A CA 1
ATOM 1334 C C . ASN A 1 165 ? 12.862 5.595 11.319 1.00 88.94 165 ASN A C 1
ATOM 1336 O O . ASN A 1 165 ? 13.266 5.544 12.482 1.00 88.94 165 ASN A O 1
ATOM 1340 N N . ASN A 1 166 ? 11.573 5.445 10.995 1.00 89.88 166 ASN A N 1
ATOM 1341 C CA . ASN A 1 166 ? 10.525 5.195 11.986 1.00 89.88 166 ASN A CA 1
ATOM 1342 C C . ASN A 1 166 ? 10.707 3.825 12.651 1.00 89.88 166 ASN A C 1
ATOM 1344 O O . ASN A 1 166 ? 10.701 3.742 13.878 1.00 89.88 166 ASN A O 1
ATOM 1348 N N . ILE A 1 167 ? 10.973 2.768 11.874 1.00 92.31 167 ILE A N 1
ATOM 1349 C CA . ILE A 1 167 ? 11.271 1.434 12.423 1.00 92.31 167 ILE A CA 1
ATOM 1350 C C . ILE A 1 167 ? 12.484 1.479 13.359 1.00 92.31 167 ILE A C 1
ATOM 1352 O O . ILE A 1 167 ? 12.423 0.953 14.469 1.00 92.31 167 ILE A O 1
ATOM 1356 N N . GLU A 1 168 ? 13.570 2.151 12.966 1.00 90.94 168 GLU A N 1
ATOM 1357 C CA . GLU A 1 168 ? 14.760 2.299 13.815 1.00 90.94 168 GLU A CA 1
ATOM 1358 C C . GLU A 1 168 ? 14.502 3.122 15.086 1.00 90.94 168 GLU A C 1
ATOM 1360 O O . GLU A 1 168 ? 15.151 2.906 16.115 1.00 90.94 168 GLU A O 1
ATOM 1365 N N . ALA A 1 169 ? 13.607 4.110 15.035 1.00 89.88 169 ALA A N 1
ATOM 1366 C CA . ALA A 1 169 ? 13.207 4.876 16.211 1.00 89.88 169 ALA A CA 1
ATOM 1367 C C . ALA A 1 169 ? 12.434 3.992 17.201 1.00 89.88 169 ALA A C 1
ATOM 1369 O O . ALA A 1 169 ? 12.830 3.902 18.364 1.00 89.88 169 ALA A O 1
ATOM 1370 N N . ILE A 1 170 ? 11.426 3.262 16.720 1.00 88.56 170 ILE A N 1
ATOM 1371 C CA . ILE A 1 170 ? 10.594 2.385 17.551 1.00 88.56 170 ILE A CA 1
ATOM 1372 C C . ILE A 1 170 ? 11.420 1.222 18.121 1.00 88.56 170 ILE A C 1
ATOM 1374 O O . ILE A 1 170 ? 11.323 0.924 19.309 1.00 88.56 170 ILE A O 1
ATOM 1378 N N . GLU A 1 171 ? 12.306 0.601 17.329 1.00 89.06 171 GLU A N 1
ATOM 1379 C CA . GLU A 1 171 ? 13.216 -0.447 17.823 1.00 89.06 171 GLU A CA 1
ATOM 1380 C C . GLU A 1 171 ? 14.064 0.046 19.007 1.00 89.06 171 GLU A C 1
ATOM 1382 O O . GLU A 1 171 ? 14.243 -0.674 19.996 1.00 89.06 171 GLU A O 1
ATOM 1387 N N . ARG A 1 172 ? 14.564 1.287 18.937 1.00 88.12 172 ARG A N 1
ATOM 1388 C CA . ARG A 1 172 ? 15.340 1.900 20.025 1.00 88.12 172 ARG A CA 1
ATOM 1389 C C . ARG A 1 172 ? 14.497 2.145 21.272 1.00 88.12 172 ARG A C 1
ATOM 1391 O O . ARG A 1 172 ? 15.029 2.023 22.373 1.00 88.12 172 ARG A O 1
ATOM 1398 N N . GLU A 1 173 ? 13.226 2.493 21.124 1.00 86.62 173 GLU A N 1
ATOM 1399 C CA . GLU A 1 173 ? 12.310 2.690 22.251 1.00 86.62 173 GLU A CA 1
ATOM 1400 C C . GLU A 1 173 ? 11.950 1.362 22.924 1.00 86.62 173 GLU A C 1
ATOM 1402 O O . GLU A 1 173 ? 12.146 1.221 24.131 1.00 86.62 173 GLU A O 1
ATOM 1407 N N . VAL A 1 174 ? 11.574 0.340 22.149 1.00 84.12 174 VAL A N 1
ATOM 1408 C CA . VAL A 1 174 ? 11.288 -1.011 22.669 1.00 84.12 174 VAL A CA 1
ATOM 1409 C C . VAL A 1 174 ? 12.493 -1.586 23.421 1.00 84.12 174 VAL A C 1
ATOM 1411 O O . VAL A 1 174 ? 12.341 -2.181 24.492 1.00 84.12 174 VAL A O 1
ATOM 1414 N N . ALA A 1 175 ? 13.707 -1.375 22.902 1.00 80.50 175 ALA A N 1
ATOM 1415 C CA . ALA A 1 175 ? 14.936 -1.822 23.551 1.00 80.50 175 ALA A CA 1
ATOM 1416 C C . ALA A 1 175 ? 15.205 -1.117 24.895 1.00 80.50 175 ALA A C 1
ATOM 1418 O O . ALA A 1 175 ? 15.714 -1.755 25.821 1.00 80.50 175 ALA A O 1
ATOM 1419 N N . LYS A 1 176 ? 14.865 0.176 25.022 1.00 83.12 176 LYS A N 1
ATOM 1420 C CA . LYS A 1 176 ? 15.016 0.940 26.276 1.00 83.12 176 LYS A CA 1
ATOM 1421 C C . LYS A 1 176 ? 14.047 0.458 27.348 1.00 83.12 176 LYS A C 1
ATOM 1423 O O . LYS A 1 176 ? 14.456 0.240 28.485 1.00 83.12 176 LYS A O 1
ATOM 1428 N N . GLU A 1 177 ? 12.794 0.258 26.961 1.00 78.94 177 GLU A N 1
ATOM 1429 C CA . GLU A 1 177 ? 11.706 -0.091 27.875 1.00 78.94 177 GLU A CA 1
ATOM 1430 C C . GLU A 1 177 ? 11.698 -1.590 28.253 1.00 78.94 177 GLU A C 1
ATOM 1432 O O . GLU A 1 177 ? 10.966 -2.009 29.146 1.00 78.94 177 GLU A O 1
ATOM 1437 N N . LYS A 1 178 ? 12.536 -2.421 27.606 1.00 74.50 178 LYS A N 1
ATOM 1438 C CA . LYS A 1 178 ? 12.636 -3.884 27.821 1.00 74.50 178 LYS A CA 1
ATOM 1439 C C . LYS A 1 178 ? 11.287 -4.615 27.702 1.00 74.50 178 LYS A C 1
ATOM 1441 O O . LYS A 1 178 ? 11.095 -5.658 28.327 1.00 74.50 178 LYS A O 1
ATOM 1446 N N . LEU A 1 179 ? 10.373 -4.076 26.894 1.00 62.56 179 LEU A N 1
ATOM 1447 C CA . LEU A 1 179 ? 8.973 -4.511 26.832 1.00 62.56 17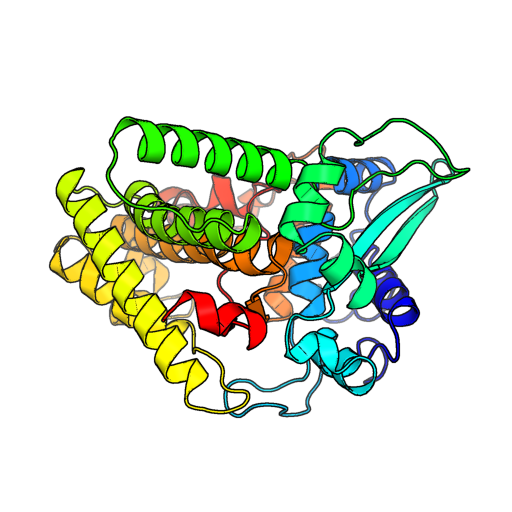9 LEU A CA 1
ATOM 1448 C C . LEU A 1 179 ? 8.804 -5.878 26.160 1.00 62.56 179 LEU A C 1
ATOM 1450 O O . LEU A 1 179 ? 7.927 -6.643 26.548 1.00 62.56 179 LEU A O 1
ATOM 1454 N N . GLU A 1 180 ? 9.653 -6.214 25.182 1.00 69.94 180 GLU A N 1
ATOM 1455 C CA . GLU A 1 180 ? 9.547 -7.467 24.429 1.00 69.94 180 GLU A CA 1
ATOM 1456 C C . GLU A 1 180 ? 10.912 -7.932 23.891 1.00 69.94 180 GLU A C 1
ATOM 1458 O O . GLU A 1 180 ? 11.770 -7.128 23.513 1.00 69.94 180 GLU A O 1
ATOM 1463 N N . LYS A 1 181 ? 11.124 -9.255 23.822 1.00 80.25 181 LYS A N 1
ATOM 1464 C CA . LYS A 1 181 ? 12.272 -9.825 23.104 1.00 80.25 181 LYS A CA 1
ATOM 1465 C C . LYS A 1 181 ? 11.980 -9.825 21.608 1.00 80.25 181 LYS A C 1
ATOM 1467 O O . LYS A 1 181 ? 11.339 -10.737 21.093 1.00 80.25 18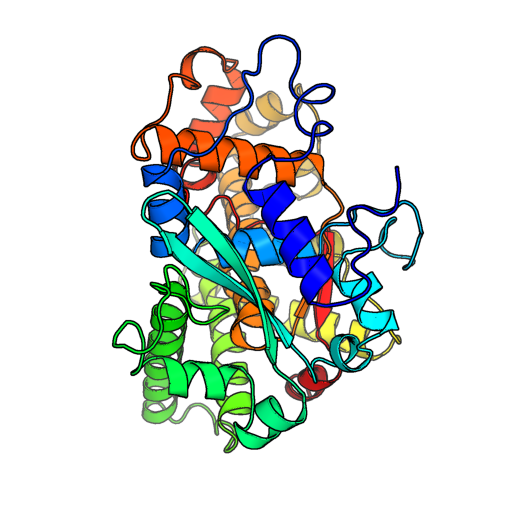1 LYS A O 1
ATOM 1472 N N . LEU A 1 182 ? 12.496 -8.815 20.919 1.00 85.06 182 LEU A N 1
ATOM 1473 C CA . LEU A 1 182 ? 12.414 -8.731 19.467 1.00 85.06 182 LEU A CA 1
ATOM 1474 C C . LEU A 1 182 ? 13.135 -9.908 18.771 1.00 85.06 182 LEU A C 1
ATOM 1476 O O . LEU A 1 182 ? 14.154 -10.396 19.277 1.00 85.06 182 LEU A O 1
ATOM 1480 N N . PRO A 1 183 ? 12.661 -10.349 17.587 1.00 88.94 183 PRO A N 1
ATOM 1481 C CA . PRO A 1 183 ? 13.329 -11.383 16.803 1.00 88.94 183 PRO A CA 1
ATOM 1482 C C . PRO A 1 183 ? 14.797 -11.053 16.485 1.00 88.94 183 PRO A C 1
ATOM 1484 O O . PRO A 1 183 ? 15.162 -9.912 16.188 1.00 88.94 183 PRO A O 1
ATOM 1487 N N . ILE A 1 184 ? 15.649 -12.084 16.469 1.00 86.88 184 ILE A N 1
ATOM 1488 C CA . ILE A 1 184 ? 17.070 -11.939 16.104 1.00 86.88 184 ILE A CA 1
ATOM 1489 C C . ILE A 1 184 ? 17.210 -11.588 14.614 1.00 86.88 184 ILE A C 1
ATOM 1491 O O . ILE A 1 184 ? 17.993 -10.710 14.240 1.00 86.88 184 ILE A O 1
ATOM 1495 N N . ALA A 1 185 ? 16.442 -12.262 13.752 1.00 89.56 185 ALA A N 1
ATOM 1496 C CA . ALA A 1 185 ? 16.470 -12.027 12.312 1.00 89.56 185 ALA A CA 1
ATOM 1497 C C . ALA A 1 185 ? 15.935 -10.624 11.978 1.00 89.56 185 ALA A C 1
ATOM 1499 O O . ALA A 1 185 ? 14.817 -10.289 12.360 1.00 89.56 185 ALA A O 1
ATOM 1500 N N . PHE A 1 186 ? 16.724 -9.835 11.237 1.00 90.50 186 PHE A N 1
ATOM 1501 C CA . PHE A 1 186 ? 16.427 -8.432 10.911 1.00 90.50 186 PHE A CA 1
ATOM 1502 C C . PHE A 1 186 ? 15.046 -8.253 10.264 1.00 90.50 186 PHE A C 1
ATOM 1504 O O . PHE A 1 186 ? 14.217 -7.537 10.804 1.00 90.50 186 PHE A O 1
ATOM 1511 N N . GLU A 1 187 ? 14.751 -8.982 9.184 1.00 89.94 187 GLU A N 1
ATOM 1512 C CA . GLU A 1 187 ? 13.458 -8.890 8.486 1.00 89.94 187 GLU A CA 1
ATOM 1513 C C . GLU A 1 187 ? 12.262 -9.213 9.397 1.00 89.94 187 GLU A C 1
ATOM 1515 O O . GLU A 1 187 ? 11.268 -8.492 9.395 1.00 89.94 187 GLU A O 1
ATOM 1520 N N . ALA A 1 188 ? 12.380 -10.254 10.230 1.00 91.50 188 ALA A N 1
ATOM 1521 C CA . ALA A 1 188 ? 11.334 -10.631 11.183 1.00 91.50 188 ALA A CA 1
ATOM 1522 C C . ALA A 1 188 ? 11.123 -9.555 12.257 1.00 91.50 188 ALA A C 1
ATOM 1524 O O . ALA A 1 188 ? 9.996 -9.302 12.678 1.00 91.50 188 ALA A O 1
ATOM 1525 N N . ARG A 1 189 ? 12.212 -8.917 12.696 1.00 91.50 189 ARG A N 1
ATOM 1526 C CA . ARG A 1 189 ? 12.162 -7.829 13.668 1.00 91.50 189 ARG A CA 1
ATOM 1527 C C . ARG A 1 189 ? 11.492 -6.591 13.089 1.00 91.50 189 ARG A C 1
ATOM 1529 O O . ARG A 1 189 ? 10.542 -6.107 13.696 1.00 91.50 189 ARG A O 1
ATOM 1536 N N . CYS A 1 190 ? 11.913 -6.150 11.904 1.00 93.50 190 CYS A N 1
ATOM 1537 C CA . CYS A 1 190 ? 11.289 -5.013 11.238 1.00 93.50 190 CYS A CA 1
ATOM 1538 C C . CYS A 1 190 ? 9.802 -5.270 10.988 1.00 93.50 190 CYS A C 1
ATOM 1540 O O . CYS A 1 190 ? 9.001 -4.378 11.234 1.00 93.50 190 CYS A O 1
ATOM 1542 N N . TRP A 1 191 ? 9.423 -6.487 10.569 1.00 93.00 191 TRP A N 1
ATOM 1543 C CA . TRP A 1 191 ? 8.017 -6.864 10.392 1.00 93.00 191 TRP A CA 1
ATOM 1544 C C . TRP A 1 191 ? 7.219 -6.750 11.693 1.00 93.00 191 TRP A C 1
ATOM 1546 O O . TRP A 1 191 ? 6.150 -6.150 11.701 1.00 93.00 191 TRP A O 1
ATOM 1556 N N . ARG A 1 192 ? 7.743 -7.286 12.805 1.00 90.44 192 ARG A N 1
ATOM 1557 C CA . ARG A 1 192 ? 7.073 -7.236 14.114 1.00 90.44 192 ARG A CA 1
ATOM 1558 C C . ARG A 1 192 ? 6.841 -5.796 14.578 1.00 90.44 192 ARG A C 1
ATOM 1560 O O . ARG A 1 192 ? 5.740 -5.478 15.026 1.00 90.44 192 ARG A O 1
ATOM 1567 N N . VAL A 1 193 ? 7.857 -4.944 14.447 1.00 91.56 193 VAL A N 1
ATOM 1568 C CA . VAL A 1 193 ? 7.792 -3.527 14.839 1.00 91.56 193 VAL A CA 1
ATOM 1569 C C . VAL A 1 193 ? 6.795 -2.771 13.969 1.00 91.56 193 VAL A C 1
ATOM 1571 O O . VAL A 1 193 ? 5.867 -2.169 14.498 1.00 91.56 193 VAL A O 1
ATOM 1574 N N . PHE A 1 194 ? 6.935 -2.888 12.648 1.00 93.88 194 PHE A N 1
ATOM 1575 C CA . PHE A 1 194 ? 6.013 -2.324 11.662 1.00 93.88 194 PHE A CA 1
ATOM 1576 C C . PHE A 1 194 ? 4.556 -2.691 11.960 1.00 93.88 194 PHE A C 1
ATOM 1578 O O . PHE A 1 194 ? 3.698 -1.816 12.027 1.00 93.88 194 PHE A O 1
ATOM 1585 N N . TRP A 1 195 ? 4.278 -3.983 12.140 1.00 90.75 195 TRP A N 1
ATOM 1586 C CA . TRP A 1 195 ? 2.913 -4.482 12.263 1.00 90.75 195 TRP A CA 1
ATOM 1587 C C . TRP A 1 195 ? 2.213 -3.960 13.521 1.00 90.75 195 TRP A C 1
ATOM 1589 O O . TRP A 1 195 ? 1.036 -3.598 13.481 1.00 90.75 195 TRP A O 1
ATOM 1599 N N . SER A 1 196 ? 2.958 -3.902 14.626 1.00 85.62 196 SER A N 1
ATOM 1600 C CA . SER A 1 196 ? 2.448 -3.436 15.918 1.00 85.62 196 SER A CA 1
ATOM 1601 C C . SER A 1 196 ? 2.217 -1.923 15.905 1.00 85.62 196 SER A C 1
ATOM 1603 O O . SER A 1 196 ? 1.179 -1.454 16.366 1.00 85.62 196 SER A O 1
ATOM 1605 N N . ASP A 1 197 ? 3.149 -1.165 15.322 1.00 91.38 197 ASP A N 1
ATOM 1606 C CA . ASP A 1 197 ? 3.039 0.289 15.211 1.00 91.38 197 ASP A CA 1
ATOM 1607 C C . ASP A 1 197 ? 1.887 0.715 14.295 1.00 91.38 197 ASP A C 1
ATOM 1609 O O . ASP A 1 197 ? 1.033 1.501 14.701 1.00 91.38 197 ASP A O 1
ATOM 1613 N N . ALA A 1 198 ? 1.795 0.139 13.092 1.00 93.50 198 ALA A N 1
ATOM 1614 C CA . ALA A 1 198 ? 0.793 0.530 12.103 1.00 93.50 198 ALA A CA 1
ATOM 1615 C C . ALA A 1 198 ? -0.641 0.423 12.653 1.00 93.50 198 ALA A C 1
ATOM 1617 O O . ALA A 1 198 ? -1.455 1.328 12.453 1.00 93.50 198 ALA A O 1
ATOM 1618 N N . CYS A 1 199 ? -0.947 -0.643 13.402 1.00 92.81 199 CYS A N 1
ATOM 1619 C CA . CYS A 1 199 ? -2.274 -0.849 13.987 1.00 92.81 199 CYS A CA 1
ATOM 1620 C C . CYS A 1 199 ? -2.625 0.179 15.075 1.00 92.81 199 CYS A C 1
ATOM 1622 O O . CYS A 1 199 ? -3.803 0.478 15.255 1.00 92.81 199 CYS A O 1
ATOM 1624 N N . ILE A 1 200 ? -1.638 0.744 15.776 1.00 92.06 200 ILE A N 1
ATOM 1625 C CA . ILE A 1 200 ? -1.832 1.791 16.794 1.00 92.06 200 ILE A CA 1
ATOM 1626 C C . ILE A 1 200 ? -1.879 3.179 16.143 1.00 92.06 200 ILE A C 1
ATOM 1628 O O . ILE A 1 200 ? -2.729 4.009 16.479 1.00 92.06 200 ILE A O 1
ATOM 1632 N N . THR A 1 201 ? -1.006 3.425 15.170 1.00 92.88 201 THR A N 1
ATOM 1633 C CA . THR A 1 201 ? -0.886 4.710 14.476 1.00 92.88 201 THR A CA 1
ATOM 1634 C C . THR A 1 201 ? -2.152 5.053 13.684 1.00 92.88 201 THR A C 1
ATOM 1636 O O . THR A 1 201 ? -2.535 6.224 13.620 1.00 92.88 201 THR A O 1
ATOM 1639 N N . ILE A 1 202 ? -2.862 4.062 13.135 1.00 95.38 202 ILE A N 1
ATOM 1640 C CA . ILE A 1 202 ? -4.103 4.290 12.377 1.00 95.38 202 ILE A CA 1
ATOM 1641 C C . ILE A 1 202 ? -5.204 4.944 13.244 1.00 95.38 202 ILE A C 1
ATOM 1643 O O . ILE A 1 202 ? -5.630 6.050 12.894 1.00 95.38 202 ILE A O 1
ATOM 1647 N N . PRO A 1 203 ? -5.655 4.365 14.380 1.00 95.75 203 PRO A N 1
ATOM 1648 C CA . PRO A 1 203 ? -6.627 5.011 15.267 1.00 95.75 203 PRO A CA 1
ATOM 1649 C C . PRO A 1 203 ? -6.199 6.401 15.744 1.00 95.75 203 PRO A C 1
ATOM 1651 O O . PRO A 1 203 ? -7.025 7.314 15.754 1.00 95.75 203 PRO A O 1
ATOM 1654 N N . LEU A 1 204 ? -4.912 6.587 16.059 1.00 92.69 204 LEU A N 1
ATOM 1655 C CA . LEU A 1 204 ? -4.364 7.875 16.502 1.00 92.69 204 LEU A CA 1
ATOM 1656 C C . LEU A 1 204 ? -4.507 8.990 15.453 1.00 92.69 204 LEU A C 1
ATOM 1658 O O . LEU A 1 204 ? -4.622 10.158 15.816 1.00 92.69 204 LEU A O 1
ATOM 1662 N N . ASN A 1 205 ? -4.530 8.642 14.164 1.00 92.31 205 ASN A N 1
ATOM 1663 C CA . ASN A 1 205 ? -4.494 9.609 13.063 1.00 92.31 205 ASN A CA 1
ATOM 1664 C C . ASN A 1 205 ? -5.764 9.627 12.200 1.00 92.31 205 ASN A C 1
ATOM 1666 O O . ASN A 1 205 ? -5.917 10.494 11.336 1.00 92.31 205 ASN A O 1
ATOM 1670 N N . CYS A 1 206 ? -6.708 8.709 12.425 1.00 92.25 206 CYS A N 1
ATOM 1671 C CA . CYS A 1 206 ? -7.945 8.644 11.642 1.00 92.25 206 CYS A CA 1
ATOM 1672 C C . CYS A 1 206 ? -8.972 9.734 12.008 1.00 92.25 206 CYS A C 1
ATOM 1674 O O . CYS A 1 206 ? -9.971 9.907 11.311 1.00 92.25 206 CYS A O 1
ATOM 1676 N N . GLY A 1 207 ? -8.717 10.514 13.063 1.00 90.75 207 GLY A N 1
ATOM 1677 C CA . GLY A 1 207 ? -9.581 11.613 13.502 1.00 90.75 207 GLY A CA 1
ATOM 1678 C C . GLY A 1 207 ? -10.606 11.225 14.569 1.00 90.75 207 GLY A C 1
ATOM 1679 O O . GLY A 1 207 ? -11.543 11.989 14.809 1.00 90.75 207 GLY A O 1
ATOM 1680 N N . LEU A 1 208 ? -10.447 10.065 15.214 1.00 94.12 208 LEU A N 1
ATOM 1681 C CA . LEU A 1 208 ? -11.189 9.722 16.428 1.00 94.12 208 LEU A CA 1
ATOM 1682 C C . LEU A 1 208 ? -10.936 10.764 17.530 1.00 94.12 208 LEU A C 1
ATOM 1684 O O . LEU A 1 208 ? -9.813 11.229 17.714 1.00 94.12 208 LEU A O 1
ATOM 1688 N N . LYS A 1 209 ? -11.986 11.141 18.266 1.00 94.19 209 LYS A N 1
ATOM 1689 C CA . LYS A 1 209 ? -11.919 12.142 19.344 1.00 94.19 209 LYS A CA 1
ATOM 1690 C C . LYS A 1 209 ? -12.039 11.459 20.703 1.00 94.19 209 LYS A C 1
ATOM 1692 O O . LYS A 1 209 ? -12.953 11.742 21.471 1.00 94.19 209 LYS A O 1
ATOM 1697 N N . LEU A 1 210 ? -11.119 10.539 20.963 1.00 95.62 210 LEU A N 1
ATOM 1698 C CA . LEU A 1 210 ? -11.073 9.723 22.176 1.00 95.62 210 LEU A CA 1
ATOM 1699 C C . LEU A 1 210 ? -9.791 9.996 22.967 1.00 95.62 210 LEU A C 1
ATOM 1701 O O . LEU A 1 210 ? -8.886 10.685 22.489 1.00 95.62 210 LEU A O 1
ATOM 1705 N N . SER A 1 211 ? -9.714 9.471 24.190 1.00 96.62 211 SER A N 1
ATOM 1706 C CA . SER A 1 211 ? -8.489 9.571 24.980 1.00 96.62 211 SER A CA 1
ATOM 1707 C C . SER A 1 211 ? -7.360 8.757 24.336 1.00 96.62 211 SER A C 1
ATOM 1709 O O . SER A 1 211 ? -7.604 7.768 23.648 1.00 96.62 211 SER A O 1
ATOM 1711 N N . HIS A 1 212 ? -6.106 9.137 24.588 1.00 94.38 212 HIS A N 1
ATOM 1712 C CA . HIS A 1 212 ? -4.947 8.414 24.056 1.00 94.38 212 HIS A CA 1
ATOM 1713 C C . HIS A 1 212 ? -4.962 6.915 24.420 1.00 94.38 212 HIS A C 1
ATOM 1715 O O . HIS A 1 212 ? -4.668 6.072 23.577 1.00 94.38 212 HIS A O 1
ATOM 1721 N N . ASN A 1 213 ? -5.387 6.576 25.642 1.00 95.88 213 ASN A N 1
ATOM 1722 C CA . ASN A 1 213 ? -5.484 5.188 26.103 1.00 95.88 213 ASN A CA 1
ATOM 1723 C C . ASN A 1 213 ? -6.568 4.395 25.360 1.00 95.88 213 ASN A C 1
ATOM 1725 O O . ASN A 1 213 ? -6.356 3.226 25.028 1.00 95.88 213 ASN A O 1
ATOM 1729 N N . ASP A 1 214 ? -7.710 5.021 25.065 1.00 97.00 214 ASP A N 1
ATOM 1730 C CA . ASP A 1 214 ? -8.763 4.384 24.268 1.00 97.00 214 ASP A CA 1
ATOM 1731 C C . ASP A 1 214 ? -8.269 4.122 22.844 1.00 97.00 214 ASP A C 1
ATOM 1733 O O . ASP A 1 214 ? -8.474 3.036 22.311 1.00 97.00 214 ASP A O 1
ATOM 1737 N N . LEU A 1 215 ? -7.543 5.074 22.246 1.00 96.62 215 LEU A N 1
ATOM 1738 C CA . LEU A 1 215 ? -6.972 4.924 20.904 1.00 96.62 215 LEU A CA 1
ATOM 1739 C C . LEU A 1 215 ? -5.943 3.784 20.836 1.00 96.62 215 LEU A C 1
ATOM 1741 O O . LEU A 1 215 ? -5.978 2.996 19.891 1.00 96.62 215 LEU A O 1
ATOM 1745 N N . ILE A 1 216 ? -5.084 3.633 21.851 1.00 94.81 216 ILE A N 1
ATOM 1746 C CA . ILE A 1 216 ? -4.164 2.485 21.966 1.00 94.81 216 ILE A CA 1
ATOM 1747 C C . ILE A 1 216 ? -4.939 1.165 22.092 1.00 94.81 216 ILE A C 1
ATOM 1749 O O . ILE A 1 216 ? -4.580 0.162 21.467 1.00 94.81 216 ILE A O 1
ATOM 1753 N N . THR A 1 217 ? -6.016 1.155 22.881 1.00 96.38 217 THR A N 1
ATOM 1754 C CA . THR A 1 217 ? -6.854 -0.038 23.081 1.00 96.38 217 THR A CA 1
ATOM 1755 C C . THR A 1 217 ? -7.541 -0.447 21.779 1.00 96.38 217 THR A C 1
ATOM 1757 O O . THR A 1 217 ? -7.521 -1.622 21.409 1.00 96.38 217 THR A O 1
ATOM 1760 N N . ILE A 1 218 ? -8.080 0.524 21.037 1.00 96.81 218 ILE A N 1
ATOM 1761 C CA . ILE A 1 218 ? -8.638 0.319 19.698 1.00 96.81 218 ILE A CA 1
ATOM 1762 C C . ILE A 1 218 ? -7.565 -0.220 18.748 1.00 96.81 218 ILE A C 1
ATOM 1764 O O . ILE A 1 218 ? -7.841 -1.158 18.005 1.00 96.81 218 ILE A O 1
ATOM 1768 N N . GLY A 1 219 ? -6.342 0.317 18.793 1.00 95.88 219 GLY A N 1
ATOM 1769 C CA . GLY A 1 219 ? -5.230 -0.168 17.971 1.00 95.88 219 GLY A CA 1
ATOM 1770 C C . GLY A 1 219 ? -4.875 -1.628 18.246 1.00 95.88 219 GLY A C 1
ATOM 1771 O O . GLY A 1 219 ? -4.749 -2.426 17.318 1.00 95.88 219 GLY A O 1
ATOM 1772 N N . SER A 1 220 ? -4.828 -2.014 19.522 1.00 94.94 220 SER A N 1
ATOM 1773 C CA . SER A 1 220 ? -4.636 -3.412 19.934 1.00 94.94 220 SER A CA 1
ATOM 1774 C C . SER A 1 220 ? -5.771 -4.321 19.444 1.00 94.94 220 SER A C 1
ATOM 1776 O O . SER A 1 220 ? -5.527 -5.421 18.947 1.00 94.94 220 SER A O 1
ATOM 1778 N N . ALA A 1 221 ? -7.024 -3.867 19.539 1.00 96.44 221 ALA A N 1
ATOM 1779 C CA . ALA A 1 221 ? -8.178 -4.618 19.047 1.00 96.44 221 ALA A CA 1
ATOM 1780 C C . ALA A 1 221 ? -8.154 -4.772 17.517 1.00 96.44 221 ALA A C 1
ATOM 1782 O O . ALA A 1 221 ? -8.403 -5.862 16.998 1.00 96.44 221 ALA A O 1
ATOM 1783 N N . MET A 1 222 ? -7.795 -3.707 16.797 1.00 95.62 222 MET A N 1
ATOM 1784 C CA . MET A 1 222 ? -7.602 -3.727 15.351 1.00 95.62 222 MET A CA 1
ATOM 1785 C C . MET A 1 222 ? -6.517 -4.734 14.956 1.00 95.62 222 MET A C 1
ATOM 1787 O O . MET A 1 222 ? -6.756 -5.543 14.061 1.00 95.62 222 MET A O 1
ATOM 1791 N N . GLN A 1 223 ? -5.374 -4.752 15.647 1.00 94.81 223 GLN A N 1
ATOM 1792 C CA . GLN A 1 223 ? -4.319 -5.736 15.401 1.00 94.81 223 GLN A CA 1
ATOM 1793 C C . GLN A 1 223 ? -4.858 -7.170 15.501 1.00 94.81 223 GLN A C 1
ATOM 1795 O O . GLN A 1 223 ? -4.673 -7.954 14.573 1.00 94.81 223 GLN A O 1
ATOM 1800 N N . LEU A 1 224 ? -5.587 -7.503 16.572 1.00 95.38 224 LEU A N 1
ATOM 1801 C CA . LEU A 1 224 ? -6.168 -8.839 16.759 1.00 95.38 224 LEU A CA 1
ATOM 1802 C C . LEU A 1 224 ? -7.158 -9.221 15.649 1.00 95.38 224 LEU A C 1
ATOM 1804 O O . LEU A 1 224 ? -7.196 -10.380 15.229 1.00 95.38 224 LEU A O 1
ATOM 1808 N N . ILE A 1 225 ? -7.953 -8.262 15.167 1.00 96.56 225 ILE A N 1
ATOM 1809 C CA . ILE A 1 225 ? -8.890 -8.470 14.056 1.00 96.56 225 ILE A CA 1
ATOM 1810 C C . ILE A 1 225 ? -8.129 -8.798 12.768 1.00 96.56 225 ILE A C 1
ATOM 1812 O O . ILE A 1 225 ? -8.447 -9.790 12.107 1.00 96.56 225 ILE A O 1
ATOM 1816 N N . VAL A 1 226 ? -7.105 -8.011 12.424 1.00 95.19 226 VAL A N 1
ATOM 1817 C CA . VAL A 1 226 ? -6.315 -8.253 11.208 1.00 95.19 226 VAL A CA 1
ATOM 1818 C C . VAL A 1 226 ? -5.542 -9.570 11.322 1.00 95.19 226 VAL A C 1
ATOM 1820 O O . VAL A 1 226 ? -5.557 -10.365 10.387 1.00 95.19 226 VAL A O 1
ATOM 1823 N N . GLU A 1 227 ? -4.925 -9.863 12.469 1.00 95.38 227 GLU A N 1
ATOM 1824 C CA . GLU A 1 227 ? -4.220 -11.131 12.698 1.00 95.38 227 GLU A CA 1
ATOM 1825 C C . GLU A 1 227 ? -5.150 -12.343 12.563 1.00 95.38 227 GLU A C 1
ATOM 1827 O O . GLU A 1 227 ? -4.768 -13.347 11.957 1.00 95.38 227 GLU A O 1
ATOM 1832 N N . ARG A 1 228 ? -6.383 -12.261 13.084 1.00 95.62 228 ARG A N 1
ATOM 1833 C CA . ARG A 1 228 ? -7.389 -13.315 12.899 1.00 95.62 228 ARG A CA 1
ATOM 1834 C C . ARG A 1 228 ? -7.715 -13.509 11.420 1.00 95.62 228 ARG A C 1
ATOM 1836 O O . ARG A 1 228 ? -7.670 -14.644 10.953 1.00 95.62 228 ARG A O 1
ATOM 1843 N N . ALA A 1 229 ? -7.964 -12.427 10.684 1.00 95.88 229 ALA A N 1
ATOM 1844 C CA . ALA A 1 229 ? -8.249 -12.499 9.252 1.00 95.88 229 ALA A CA 1
ATOM 1845 C C . ALA A 1 229 ? -7.086 -13.127 8.459 1.00 95.88 229 ALA A C 1
ATOM 1847 O O . ALA A 1 229 ? -7.312 -13.943 7.567 1.00 95.88 229 ALA A O 1
ATOM 1848 N N . VAL A 1 230 ? -5.834 -12.817 8.818 1.00 95.19 230 VAL A N 1
ATOM 1849 C CA . VAL A 1 230 ? -4.642 -13.436 8.211 1.00 95.19 230 VAL A CA 1
ATOM 1850 C C . VAL A 1 230 ? -4.550 -14.929 8.536 1.00 95.19 230 VAL A C 1
ATOM 1852 O O . VAL A 1 230 ? -4.235 -15.727 7.654 1.00 95.19 230 VAL A O 1
ATOM 1855 N N . LYS A 1 231 ? -4.858 -15.344 9.771 1.00 94.56 231 LYS A N 1
ATOM 1856 C CA . LYS A 1 231 ? -4.874 -16.765 10.165 1.00 94.56 231 LYS A CA 1
ATOM 1857 C C . LYS A 1 231 ? -5.962 -17.556 9.439 1.00 94.56 231 LYS A C 1
ATOM 1859 O O . LYS A 1 231 ? -5.706 -18.669 8.984 1.00 94.56 231 LYS A O 1
ATOM 1864 N N . GLU A 1 232 ? -7.149 -16.975 9.290 1.00 94.19 232 GLU A N 1
ATOM 1865 C CA . GLU A 1 232 ? -8.243 -17.559 8.510 1.00 94.19 232 GLU A CA 1
ATOM 1866 C C . GLU A 1 232 ? -7.846 -17.695 7.034 1.00 94.19 232 GLU A C 1
ATOM 1868 O O . GLU A 1 232 ? -7.945 -18.785 6.469 1.00 94.19 232 GLU A O 1
ATOM 1873 N N . GLN A 1 233 ? -7.274 -16.643 6.439 1.00 94.56 233 GLN A N 1
ATOM 1874 C CA . GLN A 1 233 ? -6.732 -16.676 5.077 1.00 94.56 233 GLN A CA 1
ATOM 1875 C C . GLN A 1 233 ? -5.633 -17.738 4.909 1.00 94.56 233 GLN A C 1
ATOM 1877 O O . GLN A 1 233 ? -5.572 -18.423 3.888 1.00 94.56 233 GLN A O 1
ATOM 1882 N N . ALA A 1 234 ? -4.765 -17.931 5.901 1.00 92.50 234 ALA A N 1
ATOM 1883 C CA . ALA A 1 234 ? -3.714 -18.947 5.850 1.00 92.50 234 ALA A CA 1
ATOM 1884 C C . ALA A 1 234 ? -4.253 -20.388 5.838 1.00 92.50 234 ALA A C 1
ATOM 1886 O O . ALA A 1 234 ? -3.583 -21.287 5.330 1.00 92.50 234 ALA A O 1
ATOM 1887 N N . SER A 1 235 ? -5.455 -20.615 6.377 1.00 91.25 235 SER A N 1
ATOM 1888 C CA . SER A 1 235 ? -6.081 -21.942 6.425 1.00 91.25 235 SER A CA 1
ATOM 1889 C C . SER A 1 235 ? -6.701 -22.384 5.093 1.00 91.25 235 SER A C 1
ATOM 1891 O O . SER A 1 235 ? -6.954 -23.573 4.899 1.00 91.25 235 SER A O 1
ATOM 1893 N N . ILE A 1 236 ? -6.908 -21.448 4.158 1.00 88.88 236 ILE A N 1
ATOM 1894 C CA . ILE A 1 236 ? -7.540 -21.702 2.861 1.00 88.88 236 ILE A CA 1
ATOM 1895 C C . ILE A 1 236 ? -6.539 -21.368 1.740 1.00 88.88 236 ILE A C 1
ATOM 1897 O O . ILE A 1 236 ? -6.199 -20.192 1.555 1.00 88.88 236 ILE A O 1
ATOM 1901 N N . PRO A 1 237 ? -6.073 -22.360 0.955 1.00 82.25 237 PRO A N 1
ATOM 1902 C CA . PRO A 1 237 ? -5.128 -22.133 -0.135 1.00 82.25 237 PRO A CA 1
ATOM 1903 C C . PRO A 1 237 ? -5.601 -21.055 -1.115 1.00 82.25 237 PRO A C 1
ATOM 1905 O O . PRO A 1 237 ? -6.761 -21.039 -1.519 1.00 82.25 237 PRO A O 1
ATOM 1908 N N . ALA A 1 238 ? -4.683 -20.165 -1.504 1.00 81.56 238 ALA A N 1
ATOM 1909 C CA . ALA A 1 238 ? -4.919 -19.072 -2.453 1.00 81.56 238 ALA A CA 1
ATOM 1910 C C . ALA A 1 238 ? -6.084 -18.119 -2.100 1.00 81.56 238 ALA A C 1
ATOM 1912 O O . ALA A 1 238 ? -6.534 -17.363 -2.962 1.00 81.56 238 ALA A O 1
ATOM 1913 N N . SER A 1 239 ? -6.554 -18.116 -0.851 1.00 92.00 239 SER A N 1
ATOM 1914 C CA . SER A 1 239 ? -7.633 -17.231 -0.421 1.00 92.00 239 SER A CA 1
ATOM 1915 C C . SER A 1 239 ? -7.178 -15.781 -0.236 1.00 92.00 239 SER A C 1
ATOM 1917 O O . SER A 1 239 ? -5.986 -15.480 -0.125 1.00 92.00 239 SER A O 1
ATOM 1919 N N . TYR A 1 240 ? -8.163 -14.883 -0.231 1.00 95.12 240 TYR A N 1
ATOM 1920 C CA . TYR A 1 240 ? -8.000 -13.456 0.003 1.00 95.12 240 TYR A CA 1
ATOM 1921 C C . TYR A 1 240 ? -8.881 -13.038 1.177 1.00 95.12 240 TYR A C 1
ATOM 1923 O O . TYR A 1 240 ? -9.930 -13.628 1.431 1.00 95.12 240 TYR A O 1
ATOM 1931 N N . ILE A 1 241 ? -8.457 -11.988 1.865 1.00 95.81 241 ILE A N 1
ATOM 1932 C CA . ILE A 1 241 ? -9.228 -11.269 2.867 1.00 95.81 241 ILE A CA 1
ATOM 1933 C C . ILE A 1 241 ? -10.066 -10.229 2.129 1.00 95.81 241 ILE A C 1
ATOM 1935 O O . ILE A 1 241 ? -9.532 -9.325 1.481 1.00 95.81 241 ILE A O 1
ATOM 1939 N N . ASN A 1 242 ? -11.387 -10.353 2.225 1.00 94.62 242 ASN A N 1
ATOM 1940 C CA . ASN A 1 242 ? -12.310 -9.340 1.729 1.00 94.62 242 ASN A CA 1
ATOM 1941 C C . ASN A 1 242 ? -12.182 -8.067 2.584 1.00 94.62 242 ASN A C 1
ATOM 1943 O O . ASN A 1 242 ? -12.414 -8.104 3.797 1.00 94.62 242 ASN A O 1
ATOM 1947 N N . PHE A 1 243 ? -11.814 -6.947 1.955 1.00 94.56 243 PHE A N 1
ATOM 1948 C CA . PHE A 1 243 ? -11.528 -5.714 2.686 1.00 94.56 243 PHE A CA 1
ATOM 1949 C C . PHE A 1 243 ? -12.779 -5.147 3.359 1.00 94.56 243 PHE A C 1
ATOM 1951 O O . PHE A 1 243 ? -12.714 -4.731 4.509 1.00 94.56 243 PHE A O 1
ATOM 1958 N N . ASP A 1 244 ? -13.932 -5.198 2.692 1.00 92.25 244 ASP A N 1
ATOM 1959 C CA . ASP A 1 244 ? -15.204 -4.721 3.240 1.00 92.25 244 ASP A CA 1
ATOM 1960 C C . ASP A 1 244 ? -15.599 -5.429 4.539 1.00 92.25 244 ASP A C 1
ATOM 1962 O O . ASP A 1 244 ? -16.144 -4.800 5.449 1.00 92.25 244 ASP A O 1
ATOM 1966 N N . SER A 1 245 ? -15.329 -6.731 4.633 1.00 93.44 245 SER A N 1
ATOM 1967 C CA . SER A 1 245 ? -15.621 -7.543 5.818 1.00 93.44 245 SER A CA 1
ATOM 1968 C C . SER A 1 245 ? -14.684 -7.182 6.969 1.00 93.44 245 SER A C 1
ATOM 1970 O O . SER A 1 245 ? -15.142 -6.917 8.080 1.00 93.44 245 SER A O 1
ATOM 1972 N N . LEU A 1 246 ? -13.380 -7.083 6.685 1.00 96.25 246 LEU A N 1
ATOM 1973 C CA . LEU A 1 246 ? -12.378 -6.651 7.660 1.00 96.25 246 LEU A CA 1
ATOM 1974 C C . LEU A 1 246 ? -12.666 -5.234 8.172 1.00 96.25 246 LEU A C 1
ATOM 1976 O O . LEU A 1 246 ? -12.667 -4.989 9.377 1.00 96.25 246 LEU A O 1
ATOM 1980 N N . PHE A 1 247 ? -12.948 -4.312 7.254 1.00 95.38 247 PHE A N 1
ATOM 1981 C CA . PHE A 1 247 ? -13.266 -2.926 7.565 1.00 95.38 247 PHE A CA 1
ATOM 1982 C C . PHE A 1 247 ? -14.530 -2.822 8.421 1.00 95.38 247 PHE A C 1
ATOM 1984 O O . PHE A 1 247 ? -14.563 -2.021 9.349 1.00 95.38 247 PHE A O 1
ATOM 1991 N N . SER A 1 248 ? -15.545 -3.656 8.160 1.00 95.31 248 SER A N 1
ATOM 1992 C CA . SER A 1 248 ? -16.764 -3.695 8.981 1.00 95.31 248 SER A CA 1
ATOM 1993 C C . SER A 1 248 ? -16.454 -4.083 10.427 1.00 95.31 248 SER A C 1
ATOM 1995 O O . SER A 1 248 ? -16.867 -3.373 11.339 1.00 95.31 248 SER A O 1
ATOM 1997 N N . ALA A 1 249 ? -15.645 -5.126 10.637 1.00 96.69 249 ALA A N 1
ATOM 1998 C CA . ALA A 1 249 ? -15.238 -5.550 11.977 1.00 96.69 249 ALA A CA 1
ATOM 1999 C C . ALA A 1 249 ? -14.436 -4.464 12.722 1.00 96.69 249 ALA A C 1
ATOM 2001 O O . ALA A 1 249 ? -14.647 -4.237 13.912 1.00 96.69 249 ALA A O 1
ATOM 2002 N N . ILE A 1 250 ? -13.541 -3.754 12.027 1.00 97.00 250 ILE A N 1
ATOM 2003 C CA . ILE A 1 250 ? -12.791 -2.631 12.616 1.00 97.00 250 ILE A CA 1
ATOM 2004 C C . ILE A 1 250 ? -13.734 -1.464 12.950 1.00 97.00 250 ILE A C 1
ATOM 2006 O O . ILE A 1 250 ? -13.640 -0.878 14.029 1.00 97.00 250 ILE A O 1
ATOM 2010 N N . TRP A 1 251 ? -14.670 -1.139 12.054 1.00 97.06 251 TRP A N 1
ATOM 2011 C CA . TRP A 1 251 ? -15.631 -0.055 12.259 1.00 97.06 251 TRP A CA 1
ATOM 2012 C C . TRP A 1 251 ? -16.558 -0.312 13.451 1.00 97.06 251 TRP A C 1
ATOM 2014 O O . TRP A 1 251 ? -16.848 0.605 14.216 1.00 97.06 251 TRP A O 1
ATOM 2024 N N . GLU A 1 252 ? -16.987 -1.557 13.660 1.00 95.81 252 GLU A N 1
ATOM 2025 C CA . GLU A 1 252 ? -17.783 -1.948 14.829 1.00 95.81 252 GLU A CA 1
ATOM 2026 C C . GLU A 1 252 ? -17.043 -1.683 16.145 1.00 95.81 252 GLU A C 1
ATOM 2028 O O . GLU A 1 252 ? -17.633 -1.140 17.084 1.00 95.81 252 GLU A O 1
ATOM 2033 N N . VAL A 1 253 ? -15.737 -1.976 16.203 1.00 96.69 253 VAL A N 1
ATOM 2034 C CA . VAL A 1 253 ? -14.904 -1.616 17.359 1.00 96.69 253 VAL A CA 1
ATOM 2035 C C . VAL A 1 253 ? -14.903 -0.105 17.549 1.00 96.69 253 VAL A C 1
ATOM 2037 O O . VAL A 1 253 ? -15.176 0.359 18.654 1.00 96.69 253 VAL A O 1
ATOM 2040 N N . PHE A 1 254 ? -14.686 0.675 16.490 1.00 96.75 254 PHE A N 1
ATOM 2041 C CA . PHE A 1 254 ? -14.688 2.138 16.581 1.00 96.75 254 PHE A CA 1
ATOM 2042 C C . PHE A 1 254 ? -16.025 2.653 17.137 1.00 96.75 254 PHE A C 1
ATOM 2044 O O . PHE A 1 254 ? -16.031 3.454 18.068 1.00 96.75 254 PHE A O 1
ATOM 2051 N N . CYS A 1 255 ? -17.158 2.144 16.643 1.00 95.69 255 CYS A N 1
ATOM 2052 C CA . CYS A 1 255 ? -18.490 2.504 17.135 1.00 95.69 255 CYS A CA 1
ATOM 2053 C C . CYS A 1 255 ? -18.752 2.085 18.591 1.00 95.69 255 CYS A C 1
ATOM 2055 O O . CYS A 1 255 ? -19.526 2.755 19.275 1.00 95.69 255 CYS A O 1
ATOM 2057 N N . SER A 1 256 ? -18.132 1.005 19.079 1.00 95.50 256 SER A N 1
ATOM 2058 C CA . SER A 1 256 ? -18.266 0.595 20.484 1.00 95.50 256 SER A CA 1
ATOM 2059 C C . SER A 1 256 ? -17.565 1.547 21.458 1.00 95.50 256 SER A C 1
ATOM 2061 O O . SER A 1 256 ? -18.020 1.702 22.590 1.00 95.50 256 SER A O 1
ATOM 2063 N N . PHE A 1 257 ? -16.496 2.214 21.009 1.00 96.31 257 PHE A N 1
ATOM 2064 C CA . PHE A 1 257 ? -15.767 3.214 21.793 1.00 96.31 257 PHE A CA 1
ATOM 2065 C C . PHE A 1 257 ? -16.311 4.630 21.574 1.00 96.31 257 PHE A C 1
ATOM 2067 O O . PHE A 1 257 ? -16.307 5.444 22.495 1.00 96.31 257 PHE A O 1
ATOM 2074 N N . ASP A 1 258 ? -16.808 4.927 20.373 1.00 95.88 258 ASP A N 1
ATOM 2075 C CA . ASP A 1 258 ? -17.309 6.244 20.005 1.00 95.88 258 ASP A CA 1
ATOM 2076 C C . ASP A 1 258 ? -18.751 6.191 19.485 1.00 95.88 258 ASP A C 1
ATOM 2078 O O . ASP A 1 258 ? -19.033 6.032 18.293 1.00 95.88 258 ASP A O 1
ATOM 2082 N N . SER A 1 259 ? -19.693 6.424 20.401 1.00 93.12 259 SER A N 1
ATOM 2083 C CA . SER A 1 259 ? -21.120 6.515 20.075 1.00 93.12 259 SER A CA 1
ATOM 2084 C C . SER A 1 259 ? -21.478 7.705 19.169 1.00 93.12 259 SER A C 1
ATOM 2086 O O . SER A 1 259 ? -22.618 7.788 18.695 1.00 93.12 259 SER A O 1
ATOM 2088 N N . ALA A 1 260 ? -20.562 8.654 18.923 1.00 93.50 260 ALA A N 1
ATOM 2089 C CA . ALA A 1 260 ? -20.754 9.751 17.977 1.00 93.50 260 ALA A CA 1
ATOM 2090 C C . ALA A 1 260 ? -20.544 9.325 16.516 1.00 93.50 260 ALA A C 1
ATOM 2092 O O . ALA A 1 260 ? -20.916 10.084 15.617 1.00 93.50 260 ALA A O 1
ATOM 2093 N N . LEU A 1 261 ? -20.030 8.120 16.268 1.00 93.94 261 LEU A N 1
ATOM 2094 C CA . LEU A 1 261 ? -19.953 7.544 14.932 1.00 93.94 261 LEU A CA 1
ATOM 2095 C C . LEU A 1 261 ? -21.306 6.985 14.478 1.00 93.94 261 LEU A C 1
ATOM 2097 O O . LEU A 1 261 ? -22.098 6.451 15.257 1.00 93.94 261 LEU A O 1
ATOM 2101 N N . LEU A 1 262 ? -21.587 7.127 13.186 1.00 92.31 262 LEU A N 1
ATOM 2102 C CA . LEU A 1 262 ? -22.724 6.484 12.542 1.00 92.31 262 LEU A CA 1
ATOM 2103 C C . LEU A 1 262 ? -22.412 5.002 12.259 1.00 92.31 262 LEU A C 1
ATOM 2105 O O . LEU A 1 262 ? -21.295 4.691 11.841 1.00 92.31 262 LEU A O 1
ATOM 2109 N N . PRO A 1 263 ? -23.408 4.107 12.390 1.00 90.06 263 PRO A N 1
ATOM 2110 C CA . PRO A 1 263 ? -23.317 2.742 11.883 1.00 90.06 263 PRO A CA 1
ATOM 2111 C C . PRO A 1 263 ? -22.912 2.691 10.407 1.00 90.06 263 PRO A C 1
ATOM 2113 O O . PRO A 1 263 ? -23.297 3.560 9.611 1.00 90.06 263 PRO A O 1
ATOM 2116 N N . LEU A 1 264 ? -22.154 1.657 10.042 1.00 88.19 264 LEU A N 1
ATOM 2117 C CA . LEU A 1 264 ? -21.554 1.509 8.717 1.00 88.19 264 LEU A CA 1
ATOM 2118 C C . LEU A 1 264 ? -22.601 1.466 7.597 1.00 88.19 264 LEU A C 1
ATOM 2120 O O . LEU A 1 264 ? -22.392 2.024 6.520 1.00 88.19 264 LEU A O 1
ATOM 2124 N N . GLU A 1 265 ? -23.760 0.866 7.857 1.00 84.69 265 GLU A N 1
ATOM 2125 C CA . GLU A 1 265 ? -24.869 0.742 6.908 1.00 84.69 265 GLU A CA 1
ATOM 2126 C C . GLU A 1 265 ? -25.386 2.109 6.464 1.00 84.69 265 GLU A C 1
ATOM 2128 O O . GLU A 1 265 ? -25.804 2.274 5.321 1.00 84.69 265 GLU A O 1
ATOM 2133 N N . LEU A 1 266 ? -25.332 3.109 7.350 1.00 83.25 266 LEU A N 1
ATOM 2134 C CA . LEU A 1 266 ? -25.747 4.470 7.022 1.00 83.25 266 LEU A CA 1
ATOM 2135 C C . LEU A 1 266 ? -24.718 5.181 6.143 1.00 83.25 266 LEU A C 1
ATOM 2137 O O . LEU A 1 266 ? -25.108 6.032 5.346 1.00 83.25 266 LEU A O 1
ATOM 2141 N N . LEU A 1 267 ? -23.433 4.840 6.277 1.00 80.69 267 LEU A N 1
ATOM 2142 C CA . LEU A 1 267 ? -22.342 5.403 5.479 1.00 80.69 267 LEU A CA 1
ATOM 2143 C C . LEU A 1 267 ? -22.258 4.762 4.085 1.00 80.69 267 LEU A C 1
ATOM 2145 O O . LEU A 1 267 ? -21.944 5.449 3.117 1.00 80.69 267 LEU A O 1
ATOM 2149 N N . ARG A 1 268 ? -22.605 3.473 3.965 1.00 74.00 268 ARG A N 1
ATOM 2150 C CA . ARG A 1 268 ? -22.572 2.692 2.714 1.00 74.00 268 ARG A CA 1
ATOM 2151 C C . ARG A 1 268 ? -23.662 3.047 1.691 1.00 74.00 268 ARG A C 1
ATOM 2153 O O . ARG A 1 268 ? -23.649 2.510 0.584 1.00 74.00 268 ARG A O 1
ATOM 2160 N N . ILE A 1 269 ? -24.606 3.940 2.004 1.00 58.59 269 ILE A N 1
ATOM 2161 C CA . ILE A 1 269 ? -25.702 4.302 1.087 1.00 58.59 269 ILE A CA 1
ATOM 2162 C C . ILE A 1 269 ? -25.149 5.144 -0.078 1.00 58.59 269 ILE A C 1
ATOM 2164 O O . ILE A 1 269 ? -25.073 6.372 -0.011 1.00 58.59 269 ILE A O 1
ATOM 2168 N N . GLY A 1 270 ? -24.753 4.461 -1.153 1.00 48.81 270 GLY A N 1
ATOM 2169 C CA . GLY A 1 270 ? -24.165 5.029 -2.362 1.00 48.81 270 GLY A CA 1
ATOM 2170 C C . GLY A 1 270 ? -25.176 5.669 -3.324 1.00 48.81 270 GLY A C 1
ATOM 2171 O O . GLY A 1 270 ? -26.330 5.260 -3.419 1.00 48.81 270 GLY A O 1
ATOM 2172 N N . ARG A 1 271 ? -24.666 6.634 -4.104 1.00 45.09 271 ARG A N 1
ATOM 2173 C CA . ARG A 1 271 ? -25.295 7.458 -5.166 1.00 45.09 271 ARG A CA 1
ATOM 2174 C C . ARG A 1 271 ? -25.966 8.757 -4.703 1.00 45.09 271 ARG A C 1
ATOM 2176 O O . ARG A 1 271 ? -27.090 8.764 -4.212 1.00 45.09 271 ARG A O 1
ATOM 2183 N N . GLY A 1 272 ? -25.283 9.876 -4.983 1.00 48.88 272 GLY A N 1
ATOM 2184 C CA . GLY A 1 272 ? -25.795 11.230 -5.286 1.00 48.88 272 GLY A CA 1
ATOM 2185 C C . GLY A 1 272 ? -26.781 11.899 -4.316 1.00 48.88 272 GLY A C 1
ATOM 2186 O O . GLY A 1 272 ? -26.495 12.972 -3.797 1.00 48.88 272 GLY A O 1
ATOM 2187 N N . LYS A 1 273 ? -27.944 11.285 -4.074 1.00 48.75 273 LYS A N 1
ATOM 2188 C CA . LYS A 1 273 ? -29.007 11.773 -3.180 1.00 48.75 273 LYS A CA 1
ATOM 2189 C C . LYS A 1 273 ? -28.721 11.505 -1.695 1.00 48.75 273 LYS A C 1
ATOM 2191 O O . LYS A 1 273 ? -29.245 12.209 -0.841 1.00 48.75 273 LYS A O 1
ATOM 2196 N N . SER A 1 274 ? -27.884 10.514 -1.382 1.00 61.16 274 SER A N 1
ATOM 2197 C CA . SER A 1 274 ? -27.567 10.108 -0.002 1.00 61.16 274 SER A CA 1
ATOM 2198 C C . SER A 1 274 ? -26.527 11.004 0.686 1.00 61.16 274 SER A C 1
ATOM 2200 O O . SER A 1 274 ? -26.624 11.272 1.882 1.00 61.16 274 SER A O 1
ATOM 2202 N N . MET A 1 275 ? -25.572 11.562 -0.064 1.00 60.62 275 MET A N 1
ATOM 2203 C CA . MET A 1 275 ? -24.492 12.364 0.527 1.00 60.62 275 MET A CA 1
ATOM 2204 C C . MET A 1 275 ? -24.999 13.640 1.196 1.00 60.62 275 MET A C 1
ATOM 2206 O O . MET A 1 275 ? -24.551 13.966 2.291 1.00 60.62 275 MET A O 1
ATOM 2210 N N . SER A 1 276 ? -25.988 14.314 0.598 1.00 62.56 276 SER A N 1
ATOM 2211 C CA . SER A 1 276 ? -26.655 15.458 1.231 1.00 62.56 276 SER A CA 1
ATOM 2212 C C . SER A 1 276 ? -27.361 15.065 2.530 1.00 62.56 276 SER A C 1
ATOM 2214 O O . SER A 1 276 ? -27.324 15.824 3.497 1.00 62.56 276 SER A O 1
ATOM 2216 N N . VAL A 1 277 ? -27.955 13.866 2.577 1.00 66.50 277 VAL A N 1
ATOM 2217 C CA . VAL A 1 277 ? -28.609 13.329 3.778 1.00 66.50 277 VAL A CA 1
ATOM 2218 C C . VAL A 1 277 ? -27.572 13.056 4.866 1.00 66.50 277 VAL A C 1
ATOM 2220 O O . VAL A 1 277 ? -27.754 13.497 5.998 1.00 66.50 277 VAL A O 1
ATOM 2223 N N . LEU A 1 278 ? -26.456 12.408 4.533 1.00 70.94 278 LEU A N 1
ATOM 2224 C CA . LEU A 1 278 ? -25.365 12.149 5.472 1.00 70.94 278 LEU A CA 1
ATOM 2225 C C . LEU A 1 278 ? -24.773 13.443 6.033 1.00 70.94 278 LEU A C 1
ATOM 2227 O O . LEU A 1 278 ? -24.693 13.581 7.248 1.00 70.94 278 LEU A O 1
ATOM 2231 N N . THR A 1 279 ? -24.452 14.427 5.190 1.00 67.81 279 THR A N 1
ATOM 2232 C CA . THR A 1 279 ? -23.911 15.718 5.655 1.00 67.81 279 THR A CA 1
ATOM 2233 C C . THR A 1 279 ? -24.904 16.535 6.483 1.00 67.81 279 THR A C 1
ATOM 2235 O O . THR A 1 279 ? -24.484 17.394 7.249 1.00 67.81 279 THR A O 1
ATOM 2238 N N . SER A 1 280 ? -26.210 16.277 6.348 1.00 68.94 280 SER A N 1
ATOM 2239 C CA . SER A 1 280 ? -27.248 16.950 7.141 1.00 68.94 280 SER A CA 1
ATOM 2240 C C . SER A 1 280 ? -27.431 16.353 8.542 1.00 68.94 280 SER A C 1
ATOM 2242 O O . SER A 1 280 ? -27.976 17.010 9.427 1.00 68.94 280 SER A O 1
ATOM 2244 N N . LYS A 1 281 ? -26.961 15.118 8.775 1.00 74.62 281 LYS A N 1
ATOM 2245 C CA . LYS A 1 281 ? -26.965 14.500 10.108 1.00 74.62 281 LYS A CA 1
ATOM 2246 C C . LYS A 1 281 ? -25.866 15.126 10.967 1.00 74.62 281 LYS A C 1
ATOM 2248 O O . LYS A 1 281 ? -24.722 15.198 10.532 1.00 74.62 281 LYS A O 1
ATOM 2253 N N . ALA A 1 282 ? -26.172 15.456 12.224 1.00 77.00 282 ALA A N 1
ATOM 2254 C CA . ALA A 1 282 ? -25.205 16.055 13.156 1.00 77.00 282 ALA A CA 1
ATOM 2255 C C . ALA A 1 282 ? -23.899 15.239 13.302 1.00 77.00 282 ALA A C 1
ATOM 2257 O O . ALA A 1 282 ? -22.815 15.807 13.365 1.00 77.00 282 ALA A O 1
ATOM 2258 N N . LYS A 1 283 ? -24.002 13.901 13.293 1.00 86.69 283 LYS A N 1
ATOM 2259 C CA . LYS A 1 283 ? -22.868 12.957 13.375 1.00 86.69 283 LYS A CA 1
ATOM 2260 C C . LYS A 1 283 ? -22.202 12.649 12.024 1.00 86.69 283 LYS A C 1
ATOM 2262 O O . LYS A 1 283 ? -21.160 12.000 11.978 1.00 86.69 283 LYS A O 1
ATOM 2267 N N . GLY A 1 284 ? -22.809 13.078 10.919 1.00 85.88 284 GLY A N 1
ATOM 2268 C CA . GLY A 1 284 ? -22.426 12.692 9.563 1.00 85.88 284 GLY A CA 1
ATOM 2269 C C . GLY A 1 284 ? -21.038 13.167 9.144 1.00 85.88 284 GLY A C 1
ATOM 2270 O O . GLY A 1 284 ? -20.211 12.315 8.832 1.00 85.88 284 GLY A O 1
ATOM 2271 N N . PRO A 1 285 ? -20.746 14.483 9.168 1.00 84.31 285 PRO A N 1
ATOM 2272 C CA . PRO A 1 285 ? -19.425 15.012 8.818 1.00 84.31 285 PRO A CA 1
ATOM 2273 C C . PRO A 1 285 ? -18.285 14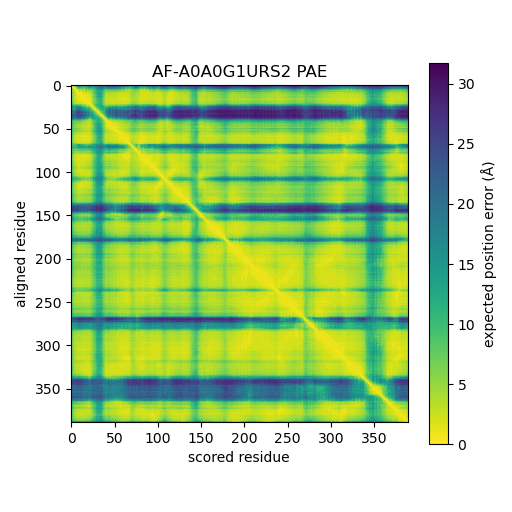.347 9.593 1.00 84.31 285 PRO A C 1
ATOM 2275 O O . PRO A 1 285 ? -17.291 13.929 9.006 1.00 84.31 285 PRO A O 1
ATOM 2278 N N . TYR A 1 286 ? -18.475 14.179 10.904 1.00 89.06 286 TYR A N 1
ATOM 2279 C CA . TYR A 1 286 ? -17.505 13.519 11.769 1.00 89.06 286 TYR A CA 1
ATOM 2280 C C . TYR A 1 286 ? -17.257 12.061 11.354 1.00 89.06 286 TYR A C 1
ATOM 2282 O O . TYR A 1 286 ? -16.115 11.675 11.109 1.00 89.06 286 TYR A O 1
ATOM 2290 N N . SER A 1 287 ? -18.330 11.283 11.186 1.00 90.94 287 SER A N 1
ATOM 2291 C CA . SER A 1 287 ? -18.242 9.871 10.792 1.00 90.94 287 SER A CA 1
ATOM 2292 C C . SER A 1 287 ? -17.611 9.691 9.413 1.00 90.94 287 SER A C 1
ATOM 2294 O O . SER A 1 287 ? -16.803 8.792 9.226 1.00 90.94 287 SER A O 1
ATOM 2296 N N . LEU A 1 288 ? -17.944 10.561 8.454 1.00 86.38 288 LEU A N 1
ATOM 2297 C CA . LEU A 1 288 ? -17.376 10.528 7.105 1.00 86.38 288 LEU A CA 1
ATOM 2298 C C . LEU A 1 288 ? -15.871 10.806 7.108 1.00 86.38 288 LEU A C 1
ATOM 2300 O O . LEU A 1 288 ? -15.136 10.130 6.394 1.00 86.38 288 LEU A O 1
ATOM 2304 N N . ASN A 1 289 ? -15.413 11.766 7.916 1.00 86.06 289 ASN A N 1
ATOM 2305 C CA . ASN A 1 289 ? -13.987 12.041 8.077 1.00 86.06 289 ASN A CA 1
ATOM 2306 C C . ASN A 1 289 ? -13.246 10.819 8.642 1.00 86.06 289 ASN A C 1
ATOM 2308 O O . ASN A 1 289 ? -12.242 10.398 8.071 1.00 86.06 289 ASN A O 1
ATOM 2312 N N . VAL A 1 290 ? -13.761 10.217 9.721 1.00 92.25 290 VAL A N 1
ATOM 2313 C CA . VAL A 1 290 ? -13.137 9.030 10.332 1.00 92.25 290 VAL A CA 1
ATOM 2314 C C . VAL A 1 290 ? -13.143 7.843 9.369 1.00 92.25 290 VAL A C 1
ATOM 2316 O O . VAL A 1 290 ? -12.110 7.210 9.182 1.00 92.25 290 VAL A O 1
ATOM 2319 N N . TYR A 1 291 ? -14.265 7.589 8.692 1.00 91.62 291 TYR A N 1
ATOM 2320 C CA . TYR A 1 291 ? -14.406 6.526 7.694 1.00 91.62 291 TYR A CA 1
ATOM 2321 C C . TYR A 1 291 ? -13.391 6.662 6.552 1.00 91.62 291 TYR A C 1
ATOM 2323 O O . TYR A 1 291 ? -12.669 5.717 6.236 1.00 91.62 291 TYR A O 1
ATOM 2331 N N . TYR A 1 292 ? -13.304 7.855 5.956 1.00 86.88 292 TYR A N 1
ATOM 2332 C CA . TYR A 1 292 ? -12.385 8.126 4.852 1.00 86.88 292 TYR A CA 1
ATOM 2333 C C . TYR A 1 292 ? -10.921 7.999 5.287 1.00 86.88 292 TYR A C 1
ATOM 2335 O O . TYR A 1 292 ? -10.114 7.384 4.588 1.00 86.88 292 TYR A O 1
ATOM 2343 N N . ASN A 1 293 ? -10.562 8.554 6.449 1.00 88.62 293 ASN A N 1
ATOM 2344 C CA . ASN A 1 293 ? -9.189 8.484 6.939 1.00 88.62 293 ASN A CA 1
ATOM 2345 C C . ASN A 1 293 ? -8.798 7.065 7.340 1.00 88.62 293 ASN A C 1
ATOM 2347 O O . ASN A 1 293 ? -7.676 6.671 7.051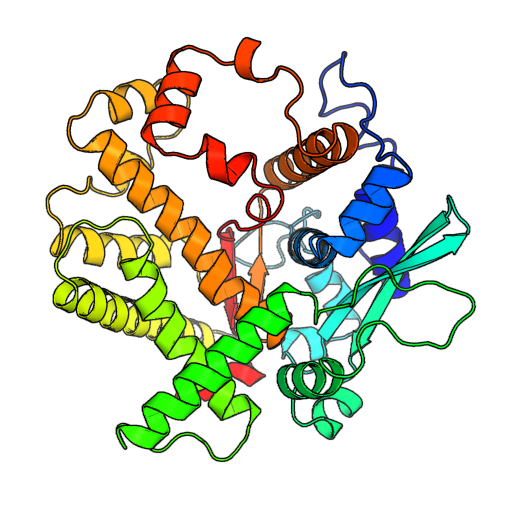 1.00 88.62 293 ASN A O 1
ATOM 2351 N N . LEU A 1 294 ? -9.701 6.293 7.949 1.00 93.56 294 LEU A N 1
ATOM 2352 C CA . LEU A 1 294 ? -9.444 4.897 8.291 1.00 93.56 294 LEU A CA 1
ATOM 2353 C C . LEU A 1 294 ? -9.072 4.088 7.044 1.00 93.56 294 LEU A C 1
ATOM 2355 O O . LEU A 1 294 ? -8.045 3.421 7.048 1.00 93.56 294 LEU A O 1
ATOM 2359 N N . GLY A 1 295 ? -9.858 4.186 5.967 1.00 92.25 295 GLY A N 1
ATOM 2360 C CA . GLY A 1 295 ? -9.589 3.443 4.730 1.00 92.25 295 GLY A CA 1
ATOM 2361 C C . GLY A 1 295 ? -8.246 3.808 4.094 1.00 92.25 295 GLY A C 1
ATOM 2362 O O . GLY A 1 295 ? -7.468 2.923 3.744 1.00 92.25 295 GLY A O 1
ATOM 2363 N N . ASN A 1 296 ? -7.947 5.106 3.990 1.00 90.38 296 ASN A N 1
ATOM 2364 C CA . ASN A 1 296 ? -6.694 5.569 3.390 1.00 90.38 296 ASN A CA 1
ATOM 2365 C C . ASN A 1 296 ? -5.474 5.258 4.257 1.00 90.38 296 ASN A C 1
ATOM 2367 O O . ASN A 1 296 ? -4.476 4.785 3.731 1.00 90.38 296 ASN A O 1
ATOM 2371 N N . LEU A 1 297 ? -5.559 5.474 5.574 1.00 93.25 297 LEU A N 1
ATOM 2372 C CA . LEU A 1 297 ? -4.462 5.170 6.496 1.00 93.25 297 LEU A CA 1
ATOM 2373 C C . LEU A 1 297 ? -4.214 3.664 6.598 1.00 93.25 297 LEU A C 1
ATOM 2375 O O . LEU A 1 297 ? -3.076 3.259 6.800 1.00 93.25 297 LEU A O 1
ATOM 2379 N N . PHE A 1 298 ? -5.241 2.828 6.428 1.00 96.12 298 PHE A N 1
ATOM 2380 C CA . PHE A 1 298 ? -5.051 1.382 6.359 1.00 96.12 298 PHE A CA 1
ATOM 2381 C C . PHE A 1 298 ? -4.194 0.989 5.149 1.00 96.12 298 PHE A C 1
ATOM 2383 O O . PHE A 1 298 ? -3.280 0.176 5.281 1.00 96.12 298 PHE A O 1
ATOM 2390 N N . ASP A 1 299 ? -4.435 1.579 3.976 1.00 95.62 299 ASP A N 1
ATOM 2391 C CA . ASP A 1 299 ? -3.556 1.341 2.830 1.00 95.62 299 ASP A CA 1
ATOM 2392 C C . ASP A 1 299 ? -2.175 1.986 3.032 1.00 95.62 299 ASP A C 1
ATOM 2394 O O . ASP A 1 299 ? -1.168 1.296 2.942 1.00 95.62 299 ASP A O 1
ATOM 2398 N N . GLU A 1 300 ? -2.116 3.273 3.380 1.00 92.50 300 GLU A N 1
ATOM 2399 C CA . GLU A 1 300 ? -0.879 4.056 3.535 1.00 92.50 300 GLU A CA 1
ATOM 2400 C C . GLU A 1 300 ? 0.076 3.484 4.590 1.00 92.50 300 GLU A C 1
ATOM 2402 O O . GLU A 1 300 ? 1.276 3.374 4.336 1.00 92.50 300 GLU A O 1
ATOM 2407 N N . LEU A 1 301 ? -0.440 3.118 5.766 1.00 93.69 301 LEU A N 1
ATOM 2408 C CA . LEU A 1 301 ? 0.378 2.726 6.914 1.00 93.69 301 LEU A CA 1
ATOM 2409 C C . LEU A 1 301 ? 0.533 1.217 7.065 1.00 93.69 301 LEU A C 1
ATOM 2411 O O . LEU A 1 301 ? 1.501 0.802 7.690 1.00 93.69 301 LEU A O 1
ATOM 2415 N N . LEU A 1 302 ? -0.373 0.395 6.519 1.00 95.44 302 LEU A N 1
ATOM 2416 C CA . LEU A 1 302 ? -0.318 -1.063 6.672 1.00 95.44 302 LEU A CA 1
ATOM 2417 C C . LEU A 1 302 ? -0.072 -1.774 5.335 1.00 95.44 302 LEU A C 1
ATOM 2419 O O . LEU A 1 302 ? 0.961 -2.417 5.153 1.00 95.44 302 LEU A O 1
ATOM 2423 N N . LEU A 1 303 ? -0.992 -1.678 4.374 1.00 96.31 303 LEU A N 1
ATOM 2424 C CA . LEU A 1 303 ? -0.909 -2.506 3.163 1.00 96.31 303 LEU A CA 1
ATOM 2425 C C . LEU A 1 303 ? 0.200 -2.068 2.204 1.00 96.31 303 LEU A C 1
ATOM 2427 O O . LEU A 1 303 ? 0.852 -2.922 1.602 1.00 96.31 303 LEU A O 1
ATOM 2431 N N . PHE A 1 304 ? 0.438 -0.765 2.069 1.00 94.44 304 PHE A N 1
ATOM 2432 C CA . PHE A 1 304 ? 1.467 -0.230 1.191 1.00 94.44 304 PHE A CA 1
ATOM 2433 C C . PHE A 1 304 ? 2.873 -0.624 1.661 1.00 94.44 304 PHE A C 1
ATOM 2435 O O . PHE A 1 304 ? 3.587 -1.212 0.849 1.00 94.44 304 PHE A O 1
ATOM 2442 N N . PRO A 1 305 ? 3.288 -0.422 2.931 1.00 94.38 305 PRO A N 1
ATOM 2443 C CA . PRO A 1 305 ? 4.578 -0.917 3.406 1.00 94.38 305 PRO A CA 1
ATOM 2444 C C . PRO A 1 305 ? 4.696 -2.444 3.320 1.00 94.38 305 PRO A C 1
ATOM 2446 O O . PRO A 1 305 ? 5.724 -2.948 2.861 1.00 94.38 305 PRO A O 1
ATOM 2449 N N . ALA A 1 306 ? 3.643 -3.186 3.692 1.00 95.50 306 ALA A N 1
ATOM 2450 C CA . ALA A 1 306 ? 3.635 -4.649 3.625 1.00 95.50 306 ALA A CA 1
ATOM 2451 C C . ALA A 1 306 ? 3.871 -5.169 2.197 1.00 95.50 306 ALA A C 1
ATOM 2453 O O . ALA A 1 306 ? 4.659 -6.088 1.986 1.00 95.50 306 ALA A O 1
ATOM 2454 N N . ASP A 1 307 ? 3.225 -4.570 1.203 1.00 94.62 307 ASP A N 1
ATOM 2455 C CA . ASP A 1 307 ? 3.437 -4.887 -0.208 1.00 94.62 307 ASP A CA 1
ATOM 2456 C C . ASP A 1 307 ? 4.808 -4.380 -0.683 1.00 94.62 307 ASP A C 1
ATOM 2458 O O . ASP A 1 307 ? 5.682 -5.156 -1.063 1.00 94.62 307 ASP A O 1
ATOM 2462 N N . ARG A 1 308 ? 5.056 -3.072 -0.596 1.00 90.94 308 ARG A N 1
ATOM 2463 C CA . ARG A 1 308 ? 6.164 -2.437 -1.314 1.00 90.94 308 ARG A CA 1
ATOM 2464 C C . ARG A 1 308 ? 7.526 -2.624 -0.673 1.00 90.94 308 ARG A C 1
ATOM 2466 O O . ARG A 1 308 ? 8.507 -2.743 -1.412 1.00 90.94 308 ARG A O 1
ATOM 2473 N N . TYR A 1 309 ? 7.600 -2.627 0.653 1.00 92.06 309 TYR A N 1
ATOM 2474 C CA . TYR A 1 309 ? 8.870 -2.654 1.384 1.00 92.06 309 TYR A CA 1
ATOM 2475 C C . TYR A 1 309 ? 9.244 -4.049 1.869 1.00 92.06 309 TYR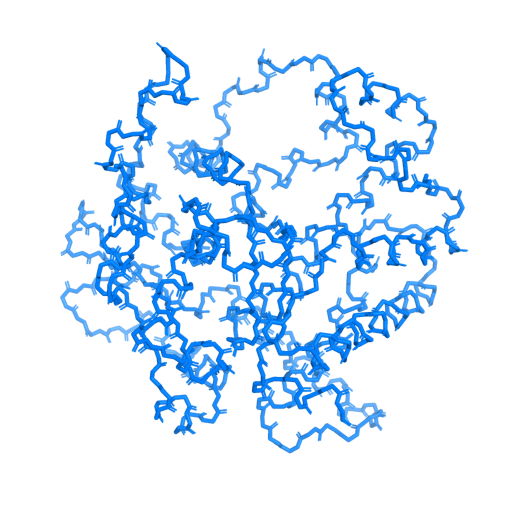 A C 1
ATOM 2477 O O . TYR A 1 309 ? 10.429 -4.340 2.024 1.00 92.06 309 TYR A O 1
ATOM 2485 N N . PHE A 1 310 ? 8.255 -4.921 2.068 1.00 92.88 310 PHE A N 1
ATOM 2486 C CA . PHE A 1 310 ? 8.496 -6.316 2.428 1.00 92.88 310 PHE A CA 1
ATOM 2487 C C . PHE A 1 310 ? 8.262 -7.293 1.270 1.00 92.88 310 PHE A C 1
ATOM 2489 O O . PHE A 1 310 ? 8.824 -8.386 1.297 1.00 92.88 310 PHE A O 1
ATOM 2496 N N . GLY A 1 311 ? 7.476 -6.940 0.246 1.00 92.38 311 GLY A N 1
ATOM 2497 C CA . GLY A 1 311 ? 7.035 -7.909 -0.765 1.00 92.38 311 GLY A CA 1
ATOM 2498 C C . GLY A 1 311 ? 6.113 -8.974 -0.167 1.00 92.38 311 GLY A C 1
ATOM 2499 O O . GLY A 1 311 ? 6.139 -10.122 -0.603 1.00 92.38 311 GLY A O 1
ATOM 2500 N N . ALA A 1 312 ? 5.368 -8.623 0.886 1.00 94.62 312 ALA A N 1
ATOM 2501 C CA . ALA A 1 312 ? 4.652 -9.558 1.750 1.00 94.62 312 ALA A CA 1
ATOM 2502 C C . ALA A 1 312 ? 3.148 -9.617 1.503 1.00 94.62 312 ALA A C 1
ATOM 2504 O O . ALA A 1 312 ? 2.486 -10.527 2.000 1.00 94.62 312 ALA A O 1
ATOM 2505 N N . CYS A 1 313 ? 2.604 -8.651 0.772 1.00 95.69 313 CYS A N 1
ATOM 2506 C CA . CYS A 1 313 ? 1.175 -8.511 0.556 1.00 95.69 313 CYS A CA 1
ATOM 2507 C C . CYS A 1 313 ? 0.868 -8.449 -0.938 1.00 95.69 313 CYS A C 1
ATOM 2509 O O . CYS A 1 313 ? 1.640 -7.901 -1.719 1.00 95.69 313 CYS A O 1
ATOM 2511 N N . GLU A 1 314 ? -0.272 -9.005 -1.321 1.00 96.00 314 GLU A N 1
ATOM 2512 C CA . GLU A 1 314 ? -0.891 -8.779 -2.620 1.00 96.00 314 GLU A CA 1
ATOM 2513 C C . GLU A 1 314 ? -2.235 -8.092 -2.401 1.00 96.00 314 GLU A C 1
ATOM 2515 O O . GLU A 1 314 ? -3.080 -8.618 -1.679 1.00 96.00 314 GLU A O 1
ATOM 2520 N N . CYS A 1 315 ? -2.426 -6.932 -3.021 1.00 96.44 315 CYS A N 1
ATOM 2521 C CA . CYS A 1 315 ? -3.608 -6.084 -2.886 1.00 96.44 315 CYS A CA 1
ATOM 2522 C C . CYS A 1 315 ? -4.324 -6.010 -4.230 1.00 96.44 315 CYS A C 1
ATOM 2524 O O . CYS A 1 315 ? -3.729 -5.542 -5.187 1.00 96.44 315 CYS A O 1
ATOM 2526 N N . VAL A 1 316 ? -5.580 -6.444 -4.319 1.00 95.69 316 VAL A N 1
ATOM 2527 C CA . VAL A 1 316 ? -6.328 -6.481 -5.583 1.00 95.69 316 VAL A CA 1
ATOM 2528 C C . VAL A 1 316 ? -7.379 -5.379 -5.616 1.00 95.69 316 VAL A C 1
ATOM 2530 O O . VAL A 1 316 ? -8.253 -5.320 -4.747 1.00 95.69 316 VAL A O 1
ATOM 2533 N N . TRP A 1 317 ? -7.333 -4.548 -6.657 1.00 94.88 317 TRP A N 1
ATOM 2534 C CA . TRP A 1 317 ? -8.360 -3.546 -6.952 1.00 94.88 317 TRP A CA 1
ATOM 2535 C C . TRP A 1 317 ? -9.202 -3.975 -8.148 1.00 94.88 317 TRP A C 1
ATOM 2537 O O . TRP A 1 317 ? -8.669 -4.391 -9.173 1.00 94.88 317 TRP A O 1
ATOM 2547 N N . THR A 1 318 ? -10.520 -3.820 -8.034 1.00 91.25 318 THR A N 1
ATOM 2548 C CA . THR A 1 318 ? -11.469 -4.141 -9.116 1.00 91.25 318 THR A CA 1
ATOM 2549 C C . THR A 1 318 ? -12.014 -2.912 -9.840 1.00 91.25 318 THR A C 1
ATOM 2551 O O . THR A 1 318 ? -12.811 -3.036 -10.764 1.00 91.25 318 THR A O 1
ATOM 2554 N N . ASP A 1 319 ? -11.608 -1.717 -9.413 1.00 86.62 319 ASP A N 1
ATOM 2555 C CA . ASP A 1 319 ? -12.113 -0.444 -9.921 1.00 86.62 319 ASP A CA 1
ATOM 2556 C C . ASP A 1 319 ? -11.071 0.253 -10.806 1.00 86.62 319 ASP A C 1
ATOM 2558 O O . ASP A 1 319 ? -10.269 1.080 -10.357 1.00 86.62 319 ASP A O 1
ATOM 2562 N N . LYS A 1 320 ? -11.080 -0.119 -12.089 1.00 86.19 320 LYS A N 1
ATOM 2563 C CA . LYS A 1 320 ? -10.207 0.473 -13.111 1.00 86.19 320 LYS A CA 1
ATOM 2564 C C . LYS A 1 320 ? -10.541 1.943 -13.401 1.00 86.19 320 LYS A C 1
ATOM 2566 O O . LYS A 1 320 ? -9.649 2.701 -13.766 1.00 86.19 320 LYS A O 1
ATOM 2571 N N . GLU A 1 321 ? -11.797 2.356 -13.231 1.00 83.06 321 GLU A N 1
ATOM 2572 C CA . GLU A 1 321 ? -12.237 3.721 -13.543 1.00 83.06 321 GLU A CA 1
ATOM 2573 C C . GLU A 1 321 ? -11.629 4.706 -12.544 1.00 83.06 321 GLU A C 1
ATOM 2575 O O . GLU A 1 321 ? -11.057 5.724 -12.935 1.00 83.06 321 GLU A O 1
ATOM 2580 N N . ASN A 1 322 ? -11.662 4.371 -11.251 1.00 84.12 322 ASN A N 1
ATOM 2581 C CA . ASN A 1 322 ? -11.006 5.181 -10.229 1.00 84.12 322 ASN A CA 1
ATOM 2582 C C . ASN A 1 322 ? -9.484 5.220 -10.405 1.00 84.12 322 ASN A C 1
ATOM 2584 O O . ASN A 1 322 ? -8.893 6.284 -10.245 1.00 84.12 322 ASN A O 1
ATOM 2588 N N . PHE A 1 323 ? -8.850 4.114 -10.814 1.00 89.56 323 PHE A N 1
ATOM 2589 C CA . PHE A 1 323 ? -7.428 4.133 -11.170 1.00 89.56 323 PHE A CA 1
ATOM 2590 C C . PHE A 1 323 ? -7.124 5.172 -12.267 1.00 89.56 323 PHE A C 1
ATOM 2592 O O . PHE A 1 323 ? -6.203 5.978 -12.117 1.00 89.56 323 PHE A O 1
ATOM 2599 N N . LEU A 1 324 ? -7.899 5.181 -13.358 1.00 85.50 324 LEU A N 1
ATOM 2600 C CA . LEU A 1 324 ? -7.683 6.105 -14.477 1.00 85.50 324 LEU A CA 1
ATOM 2601 C C . LEU A 1 324 ? -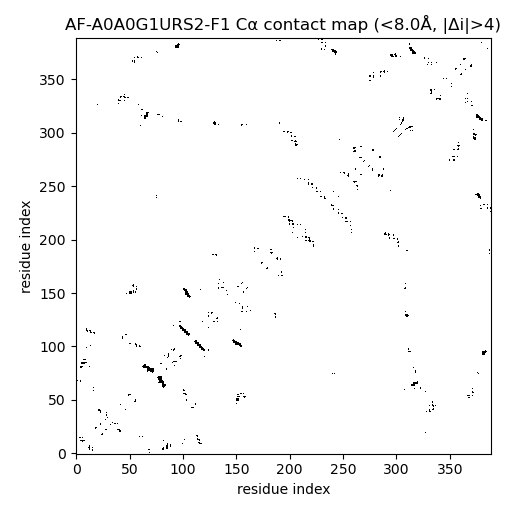7.970 7.560 -14.086 1.00 85.50 324 LEU A C 1
ATOM 2603 O O . LEU A 1 324 ? -7.224 8.459 -14.476 1.00 85.50 324 LEU A O 1
ATOM 2607 N N . ASN A 1 325 ? -8.992 7.798 -13.264 1.00 81.50 325 ASN A N 1
ATOM 2608 C CA . ASN A 1 325 ? -9.296 9.129 -12.738 1.00 81.50 325 ASN A CA 1
ATOM 2609 C C . ASN A 1 325 ? -8.150 9.692 -11.879 1.00 81.50 325 ASN A C 1
ATOM 2611 O O . ASN A 1 325 ? -7.788 10.865 -12.026 1.00 81.50 325 ASN A O 1
ATOM 2615 N N . ASP A 1 326 ? -7.549 8.867 -11.021 1.00 86.50 326 ASP A N 1
ATOM 2616 C CA . ASP A 1 326 ? -6.417 9.263 -10.177 1.00 86.50 326 ASP A CA 1
ATOM 2617 C C . ASP A 1 326 ? -5.146 9.513 -11.010 1.00 86.50 326 ASP A C 1
ATOM 2619 O O . ASP A 1 326 ? -4.384 10.449 -10.736 1.00 86.50 326 ASP A O 1
ATOM 2623 N N . LEU A 1 327 ? -4.956 8.747 -12.094 1.00 87.44 327 LEU A N 1
ATOM 2624 C CA . LEU A 1 327 ? -3.878 8.963 -13.063 1.00 87.44 327 LEU A CA 1
ATOM 2625 C C . LEU A 1 327 ? -4.016 10.315 -13.775 1.00 87.44 327 LEU A C 1
ATOM 2627 O O . LEU A 1 327 ? -3.086 11.125 -13.761 1.00 87.44 327 LEU A O 1
ATOM 2631 N N . VAL A 1 328 ? -5.196 10.599 -14.330 1.00 82.38 328 VAL A N 1
ATOM 2632 C CA . VAL A 1 328 ? -5.494 11.883 -14.984 1.00 82.38 328 VAL A CA 1
ATOM 2633 C C . VAL A 1 328 ? -5.322 13.044 -14.005 1.00 82.38 328 VAL A C 1
ATOM 2635 O O . VAL A 1 328 ? -4.722 14.063 -14.349 1.00 82.38 328 VAL A O 1
ATOM 2638 N N . THR A 1 329 ? -5.802 12.892 -12.769 1.00 80.69 329 THR A N 1
ATOM 2639 C CA . THR A 1 329 ? -5.671 13.921 -11.729 1.00 80.69 329 THR A CA 1
ATOM 2640 C C . THR A 1 329 ? -4.205 14.187 -11.396 1.00 80.69 329 THR A C 1
ATOM 2642 O O . THR A 1 329 ? -3.796 15.347 -11.336 1.00 80.69 329 THR A O 1
ATOM 2645 N N . SER A 1 330 ? -3.388 13.136 -11.282 1.00 85.81 330 SER A N 1
ATOM 2646 C CA . SER A 1 330 ? -1.941 13.267 -11.081 1.00 85.81 330 SER A CA 1
ATOM 2647 C C . SER A 1 330 ? -1.287 14.072 -12.206 1.00 85.81 330 SER A C 1
ATOM 2649 O O . SER A 1 330 ? -0.473 14.953 -11.940 1.00 85.81 330 SER A O 1
ATOM 2651 N N . PHE A 1 331 ? -1.664 13.836 -13.465 1.00 85.38 331 PHE A N 1
ATOM 2652 C CA . PHE A 1 331 ? -1.074 14.562 -14.594 1.00 85.38 331 PHE A CA 1
ATOM 2653 C C . PHE A 1 331 ? -1.510 16.018 -14.650 1.00 85.38 331 PHE A C 1
ATOM 2655 O O . PHE A 1 331 ? -0.699 16.891 -14.959 1.00 85.38 331 PHE A O 1
ATOM 2662 N N . LEU A 1 332 ? -2.772 16.297 -14.321 1.00 78.69 332 LEU A N 1
ATOM 2663 C CA . LEU A 1 332 ? -3.261 17.666 -14.207 1.00 78.69 332 LEU A CA 1
ATOM 2664 C C . LEU A 1 332 ? -2.503 18.435 -13.122 1.00 78.69 332 LEU A C 1
ATOM 2666 O O . LEU A 1 332 ? -2.112 19.570 -13.375 1.00 78.69 332 LEU A O 1
ATOM 2670 N N . LEU A 1 333 ? -2.246 17.824 -11.962 1.00 80.81 333 LEU A N 1
ATOM 2671 C CA . LEU A 1 333 ? -1.438 18.440 -10.908 1.00 80.81 333 LEU A CA 1
ATOM 2672 C C . LEU A 1 333 ? 0.003 18.670 -11.383 1.00 80.81 333 LEU A C 1
ATOM 2674 O O . LEU A 1 333 ? 0.504 19.787 -11.305 1.00 80.81 333 LEU A O 1
ATOM 2678 N N . LEU A 1 334 ? 0.659 17.650 -11.941 1.00 83.94 334 LEU A N 1
ATOM 2679 C CA . LEU A 1 334 ? 2.057 17.738 -12.384 1.00 83.94 334 LEU A CA 1
ATOM 2680 C C . LEU A 1 334 ? 2.282 18.774 -13.493 1.00 83.94 334 LEU A C 1
ATOM 2682 O O . LEU A 1 334 ? 3.312 19.440 -13.502 1.00 83.94 334 LEU A O 1
ATOM 2686 N N . ASN A 1 335 ? 1.332 18.927 -14.416 1.00 81.81 335 ASN A N 1
ATOM 2687 C CA . ASN A 1 335 ? 1.434 19.897 -15.508 1.00 81.81 335 ASN A CA 1
ATOM 2688 C C . ASN A 1 335 ? 1.155 21.346 -15.086 1.00 81.81 335 ASN A C 1
ATOM 2690 O O . ASN A 1 335 ? 1.446 22.255 -15.857 1.00 81.81 335 ASN A O 1
ATOM 2694 N N . ASN A 1 336 ? 0.578 21.566 -13.905 1.00 73.25 336 ASN A N 1
ATOM 2695 C CA . ASN A 1 336 ? 0.245 22.894 -13.391 1.00 73.25 336 ASN A CA 1
ATOM 2696 C C . ASN A 1 336 ? 1.068 23.227 -12.134 1.00 73.25 336 ASN A C 1
ATOM 2698 O O . ASN A 1 336 ? 0.560 23.881 -11.233 1.00 73.25 336 ASN A O 1
ATOM 2702 N N . ASP A 1 337 ? 2.316 22.751 -12.034 1.00 71.12 337 ASP A N 1
ATOM 2703 C CA . ASP A 1 337 ? 3.199 22.979 -10.875 1.00 71.12 337 ASP A CA 1
ATOM 2704 C C . ASP A 1 337 ? 2.562 22.589 -9.525 1.00 71.12 337 ASP A C 1
ATOM 2706 O O . ASP A 1 337 ? 2.713 23.278 -8.516 1.00 71.12 337 ASP A O 1
ATOM 2710 N N . LEU A 1 338 ? 1.812 21.481 -9.511 1.00 69.38 338 LEU A N 1
ATOM 2711 C CA . LEU A 1 338 ? 1.009 20.995 -8.378 1.00 69.38 338 LEU A CA 1
ATOM 2712 C C . LEU A 1 338 ? -0.107 21.960 -7.939 1.00 69.38 338 LEU A C 1
ATOM 2714 O O . LEU A 1 338 ? -0.711 21.779 -6.883 1.00 69.38 338 LEU A O 1
ATOM 2718 N N . GLN A 1 339 ? -0.413 22.967 -8.757 1.00 58.12 339 GLN A N 1
ATOM 2719 C CA . GLN A 1 339 ? -1.555 23.853 -8.590 1.00 58.12 339 GLN A CA 1
ATOM 2720 C C . GLN A 1 339 ? -2.771 23.285 -9.316 1.00 58.12 339 GLN A C 1
ATOM 2722 O O . GLN A 1 339 ? -2.683 22.607 -10.339 1.00 58.12 339 GLN A O 1
ATOM 2727 N N . LEU A 1 340 ? -3.952 23.580 -8.789 1.00 55.97 340 LEU A N 1
ATOM 2728 C CA . LEU A 1 340 ? -5.192 23.115 -9.389 1.00 55.97 340 LEU A CA 1
ATOM 2729 C C . LEU A 1 340 ? -5.547 23.978 -10.609 1.00 55.97 340 LEU A C 1
ATOM 2731 O O . LEU A 1 340 ? -5.756 25.184 -10.445 1.00 55.97 340 LEU A O 1
ATOM 2735 N N . PRO A 1 341 ? -5.775 23.401 -11.806 1.00 49.62 341 PRO A N 1
ATOM 2736 C CA . PRO A 1 341 ? -6.682 24.040 -12.750 1.00 49.62 341 PRO A CA 1
ATOM 2737 C C . PRO A 1 341 ? -8.058 24.155 -12.075 1.00 49.62 341 PRO A C 1
ATOM 2739 O O . PRO A 1 341 ? -8.378 23.394 -11.167 1.00 49.62 341 PRO A O 1
ATOM 2742 N N . THR A 1 342 ? -8.885 25.115 -12.482 1.00 48.78 342 THR A N 1
ATOM 2743 C CA . THR A 1 342 ? -10.130 25.572 -11.827 1.00 48.78 342 THR A CA 1
ATOM 2744 C C . THR A 1 342 ? -11.263 24.512 -11.771 1.00 48.78 342 THR A C 1
ATOM 2746 O O . THR A 1 342 ? -12.394 24.750 -12.189 1.00 48.78 342 THR A O 1
ATOM 2749 N N . VAL A 1 343 ? -11.010 23.314 -11.236 1.00 47.22 343 VAL A N 1
ATOM 2750 C CA . VAL A 1 343 ? -11.968 22.208 -11.057 1.00 47.22 343 VAL A CA 1
ATOM 2751 C C . VAL A 1 343 ? -13.046 22.581 -10.027 1.00 47.22 343 VAL A C 1
ATOM 2753 O O . VAL A 1 343 ? -14.190 22.133 -10.128 1.00 47.22 343 VAL A O 1
ATOM 2756 N N . ASN A 1 344 ? -12.747 23.515 -9.117 1.00 45.56 344 ASN A N 1
ATOM 2757 C CA . ASN A 1 344 ? -13.699 24.042 -8.133 1.00 45.56 344 ASN A CA 1
ATOM 2758 C C . ASN A 1 344 ? -14.909 24.777 -8.748 1.00 45.56 344 ASN A C 1
ATOM 2760 O O . ASN A 1 344 ? -15.946 24.908 -8.088 1.00 45.56 344 ASN A O 1
ATOM 2764 N N . ASN A 1 345 ? -14.859 25.178 -10.023 1.00 48.38 345 ASN A N 1
ATOM 2765 C CA . ASN A 1 345 ? -15.991 25.844 -10.679 1.00 48.38 345 ASN A CA 1
ATOM 2766 C C . ASN A 1 345 ? -17.043 24.881 -11.258 1.00 48.38 345 ASN A C 1
ATOM 2768 O O . ASN A 1 345 ? -18.146 25.329 -11.562 1.00 48.38 345 ASN A O 1
ATOM 2772 N N . LYS A 1 346 ? -16.759 23.572 -11.363 1.00 50.75 346 LYS A N 1
ATOM 2773 C CA . LYS A 1 346 ? -17.688 22.574 -11.942 1.00 50.75 346 LYS A CA 1
ATOM 2774 C C . LYS A 1 346 ? -18.397 21.680 -10.917 1.00 50.75 346 LYS A C 1
ATOM 2776 O O . LYS A 1 346 ? -19.257 20.888 -11.289 1.00 50.75 346 LYS A O 1
ATOM 2781 N N . LEU A 1 347 ? -18.056 21.787 -9.634 1.00 55.72 347 LEU A N 1
ATOM 2782 C CA . LEU A 1 347 ? -18.639 20.948 -8.584 1.00 55.72 347 LEU A CA 1
ATOM 2783 C C . LEU A 1 347 ? -20.009 21.462 -8.141 1.00 55.72 347 LEU A C 1
ATOM 2785 O O . LEU A 1 347 ? -20.203 22.660 -7.917 1.00 55.72 347 LEU A O 1
ATOM 2789 N N . THR A 1 348 ? -20.942 20.538 -7.927 1.00 57.38 348 THR A N 1
ATOM 2790 C CA . THR A 1 348 ? -22.239 20.847 -7.315 1.00 57.38 348 THR A CA 1
ATOM 2791 C C . THR A 1 348 ? -22.059 21.344 -5.875 1.00 57.38 348 THR A C 1
ATOM 2793 O O . THR A 1 348 ? -21.089 21.007 -5.192 1.00 57.38 348 THR A O 1
ATOM 2796 N N . LYS A 1 349 ? -23.025 22.119 -5.362 1.00 60.16 349 LYS A N 1
ATOM 2797 C CA . LYS A 1 349 ? -23.011 22.630 -3.977 1.00 60.16 349 LYS A CA 1
ATOM 2798 C C . LYS A 1 349 ? -22.855 21.507 -2.936 1.00 60.16 349 LYS A C 1
ATOM 2800 O O . LYS A 1 349 ? -22.144 21.692 -1.957 1.00 60.16 349 LYS A O 1
ATOM 2805 N N . ALA A 1 350 ? -23.456 20.339 -3.178 1.00 53.84 350 ALA A N 1
ATOM 2806 C CA . ALA A 1 350 ? -23.333 19.163 -2.313 1.00 53.84 350 ALA A CA 1
ATOM 2807 C C . ALA A 1 350 ? -21.921 18.549 -2.341 1.00 53.84 350 ALA A C 1
ATOM 2809 O O . ALA A 1 350 ? -21.397 18.193 -1.292 1.00 53.84 350 ALA A O 1
ATOM 2810 N N . GLN A 1 351 ? -21.274 18.484 -3.511 1.00 54.94 351 GLN A N 1
ATOM 2811 C CA . GLN A 1 351 ? -19.884 18.023 -3.630 1.00 54.94 351 GLN A CA 1
ATOM 2812 C C . GLN A 1 351 ? -18.903 18.987 -2.954 1.00 54.94 351 GLN A C 1
ATOM 2814 O O . GLN A 1 351 ? -17.966 18.533 -2.307 1.00 54.94 351 GLN A O 1
ATOM 2819 N N . LYS A 1 352 ? -19.137 20.303 -3.049 1.00 59.72 352 LYS A N 1
ATOM 2820 C CA . LYS A 1 352 ? -18.341 21.315 -2.332 1.00 59.72 352 LYS A CA 1
ATOM 2821 C C . LYS A 1 352 ? -18.488 21.179 -0.816 1.00 59.72 352 LYS A C 1
ATOM 2823 O O . LYS A 1 352 ? -17.491 21.163 -0.106 1.00 59.72 352 LYS A O 1
ATOM 2828 N N . LEU A 1 353 ? -19.721 21.019 -0.330 1.00 54.34 353 LEU A N 1
ATOM 2829 C CA . LEU A 1 353 ? -19.998 20.834 1.096 1.00 54.34 353 LEU A CA 1
ATOM 2830 C C . LEU A 1 353 ? -19.382 19.533 1.629 1.00 54.34 353 LEU A C 1
ATOM 2832 O O . LEU A 1 353 ? -18.787 19.532 2.698 1.00 54.34 353 LEU A O 1
ATOM 2836 N N . PHE A 1 354 ? -19.485 18.442 0.865 1.00 55.97 354 PHE A N 1
ATOM 2837 C CA . PHE A 1 354 ? -18.855 17.164 1.188 1.00 55.97 354 PHE A CA 1
ATOM 2838 C C . PHE A 1 354 ? -17.333 17.292 1.285 1.00 55.97 354 PHE A C 1
ATOM 2840 O O . PHE A 1 354 ? -16.759 16.885 2.290 1.00 55.97 354 PHE A O 1
ATOM 2847 N N . ARG A 1 355 ? -16.691 17.908 0.286 1.00 60.25 355 ARG A N 1
ATOM 2848 C CA . ARG A 1 355 ? -15.237 18.132 0.263 1.00 60.25 355 ARG A CA 1
ATOM 2849 C C . ARG A 1 355 ? -14.755 18.961 1.452 1.00 60.25 355 ARG A C 1
ATOM 2851 O O . ARG A 1 355 ? -13.795 18.570 2.106 1.00 60.25 355 ARG A O 1
ATOM 2858 N N . HIS A 1 356 ? -15.467 20.039 1.776 1.00 56.06 356 HIS A N 1
ATOM 2859 C CA . HIS A 1 356 ? -15.146 20.893 2.919 1.00 56.06 356 HIS A CA 1
ATOM 2860 C C . HIS A 1 356 ? -15.395 20.192 4.268 1.00 56.06 356 HIS A C 1
ATOM 2862 O O . HIS A 1 356 ? -14.661 20.406 5.227 1.00 56.06 356 HIS A O 1
ATOM 2868 N N . ALA A 1 357 ? -16.431 19.356 4.373 1.00 47.69 357 ALA A N 1
ATOM 2869 C CA . ALA A 1 357 ? -16.784 18.661 5.613 1.00 47.69 357 ALA A CA 1
ATOM 2870 C C . ALA A 1 357 ? -15.856 17.482 5.954 1.00 47.69 357 ALA A C 1
ATOM 2872 O O . ALA A 1 357 ? -15.817 17.049 7.102 1.00 47.69 357 ALA A O 1
ATOM 2873 N N . THR A 1 358 ? -15.142 16.947 4.965 1.00 47.44 358 THR A N 1
ATOM 2874 C CA . THR A 1 358 ? -14.327 15.727 5.092 1.00 47.44 358 THR A CA 1
ATOM 2875 C C . THR A 1 358 ? -12.825 15.979 4.996 1.00 47.44 358 THR A C 1
ATOM 2877 O O . THR A 1 358 ? -12.059 15.025 5.066 1.00 47.44 358 THR A O 1
ATOM 2880 N N . ALA A 1 359 ? -12.399 17.231 4.775 1.00 50.34 359 ALA A N 1
ATOM 2881 C CA . ALA A 1 359 ? -11.018 17.581 4.423 1.00 50.34 359 ALA A CA 1
ATOM 2882 C C . ALA A 1 359 ? -10.447 16.760 3.238 1.00 50.34 359 ALA A C 1
ATOM 2884 O O . ALA A 1 359 ? -9.237 16.698 3.031 1.00 50.34 359 ALA A O 1
ATOM 2885 N N . ILE A 1 360 ? -11.315 16.153 2.412 1.00 53.34 360 ILE A N 1
ATOM 2886 C CA . ILE A 1 360 ? -10.920 15.376 1.227 1.00 53.34 360 ILE A CA 1
ATOM 2887 C C . ILE A 1 360 ? -10.200 16.268 0.209 1.00 53.34 360 ILE A C 1
ATOM 2889 O O . ILE A 1 360 ? -9.369 15.764 -0.541 1.00 53.34 360 ILE A O 1
ATOM 2893 N N . GLU A 1 361 ? -10.474 17.579 0.187 1.00 46.56 361 GLU A N 1
ATOM 2894 C CA . GLU A 1 361 ? -9.793 18.542 -0.692 1.00 46.56 361 GLU A CA 1
ATOM 2895 C C . GLU A 1 361 ? -8.273 18.549 -0.473 1.00 46.56 361 GLU A C 1
ATOM 2897 O O . GLU A 1 361 ? -7.538 18.600 -1.449 1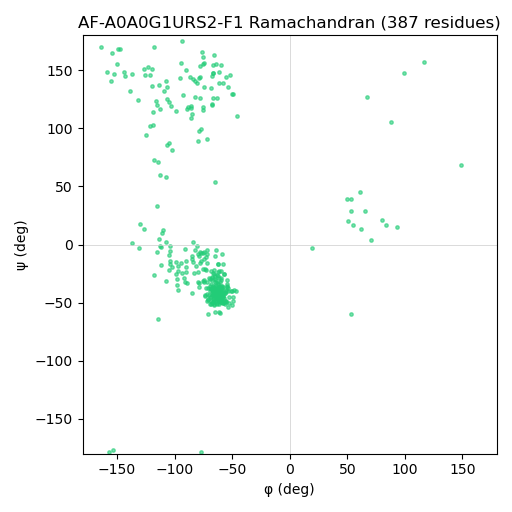.00 46.56 361 GLU A O 1
ATOM 2902 N N . GLU A 1 362 ? -7.791 18.378 0.761 1.00 51.34 362 GLU A N 1
ATOM 2903 C CA . GLU A 1 362 ? -6.351 18.311 1.027 1.00 51.34 362 GLU A CA 1
ATOM 2904 C C . GLU A 1 362 ? -5.736 16.981 0.586 1.00 51.34 362 GLU A C 1
ATOM 2906 O O . GLU A 1 362 ? -4.594 16.975 0.166 1.00 51.34 362 GLU A O 1
ATOM 2911 N N . ARG A 1 363 ? -6.460 15.851 0.647 1.00 54.25 363 ARG A N 1
ATOM 2912 C CA . ARG A 1 363 ? -5.881 14.515 0.374 1.00 54.25 363 ARG A CA 1
ATOM 2913 C C . ARG A 1 363 ? -6.096 14.001 -1.048 1.00 54.25 363 ARG A C 1
ATOM 2915 O O . ARG A 1 363 ? -5.197 13.394 -1.610 1.00 54.25 363 ARG A O 1
ATOM 2922 N N . SER A 1 364 ? -7.270 14.235 -1.634 1.00 55.84 364 SER A N 1
ATOM 2923 C CA . SER A 1 364 ? -7.570 13.851 -3.028 1.00 55.84 364 SER A CA 1
ATOM 2924 C C . SER A 1 364 ? -6.842 14.721 -4.056 1.00 55.84 364 SER A C 1
ATOM 2926 O O . SER A 1 364 ? -6.767 14.359 -5.226 1.00 55.84 364 SER A O 1
ATOM 2928 N N . LEU A 1 365 ? -6.317 15.868 -3.614 1.00 62.94 365 LEU A N 1
ATOM 2929 C CA . LEU A 1 365 ? -5.548 16.814 -4.424 1.00 62.94 365 LEU A CA 1
ATOM 2930 C C . LEU A 1 365 ? -4.077 16.879 -3.988 1.00 62.94 365 LEU A C 1
ATOM 2932 O O . LEU A 1 365 ? -3.286 17.594 -4.597 1.00 62.94 365 LEU A O 1
ATOM 2936 N N . ASP A 1 366 ? -3.710 16.114 -2.960 1.00 74.00 366 ASP A N 1
ATOM 2937 C CA . ASP A 1 366 ? -2.326 15.872 -2.590 1.00 74.00 366 ASP A CA 1
ATOM 2938 C C . ASP A 1 366 ? -1.795 14.715 -3.435 1.00 74.00 366 ASP A C 1
ATOM 2940 O O . ASP A 1 366 ? -2.197 13.556 -3.297 1.00 74.00 366 ASP A O 1
ATOM 2944 N N . ILE A 1 367 ? -0.860 15.053 -4.320 1.00 77.94 367 ILE A N 1
ATOM 2945 C CA . ILE A 1 367 ? -0.206 14.108 -5.221 1.00 77.94 367 ILE A CA 1
ATOM 2946 C C . ILE A 1 367 ? 0.489 12.957 -4.480 1.00 77.94 367 ILE A C 1
ATOM 2948 O O . ILE A 1 367 ? 0.631 11.864 -5.031 1.00 77.94 367 ILE A O 1
ATOM 2952 N N . TYR A 1 368 ? 0.891 13.164 -3.224 1.00 76.69 368 TYR A N 1
ATOM 2953 C CA . TYR A 1 368 ? 1.455 12.106 -2.400 1.00 76.69 368 TYR A CA 1
ATOM 2954 C C . TYR A 1 368 ? 0.369 11.145 -1.904 1.00 76.69 368 TYR A C 1
ATOM 2956 O O . TYR A 1 368 ? 0.635 9.954 -1.761 1.00 76.69 368 TYR A O 1
ATOM 2964 N N . ARG A 1 369 ? -0.862 11.603 -1.676 1.00 79.38 369 ARG A N 1
ATOM 2965 C CA . ARG A 1 369 ? -1.904 10.794 -1.025 1.00 79.38 369 ARG A CA 1
ATOM 2966 C C . ARG A 1 369 ? -2.941 10.191 -1.960 1.00 79.38 369 ARG A C 1
ATOM 2968 O O . ARG A 1 369 ? -3.548 9.196 -1.582 1.00 79.38 369 ARG A O 1
ATOM 2975 N N . ILE A 1 370 ? -3.095 10.710 -3.178 1.00 84.94 370 ILE A N 1
ATOM 2976 C CA . ILE A 1 370 ? -4.095 10.230 -4.151 1.00 84.94 370 ILE A CA 1
ATOM 2977 C C . ILE A 1 370 ? -3.973 8.731 -4.488 1.00 84.94 370 ILE A C 1
ATOM 2979 O O . ILE A 1 370 ? -4.948 8.086 -4.861 1.00 84.94 370 ILE A O 1
ATOM 2983 N N . TRP A 1 371 ? -2.779 8.154 -4.335 1.00 89.62 371 TRP A N 1
ATOM 2984 C CA . TRP A 1 371 ? -2.514 6.748 -4.650 1.00 89.62 371 TRP A CA 1
ATOM 2985 C C . TRP A 1 371 ? -2.717 5.783 -3.480 1.00 89.62 371 TRP A C 1
ATOM 2987 O O . TRP A 1 371 ? -2.592 4.575 -3.687 1.00 89.62 371 TRP A O 1
ATOM 2997 N N . PHE A 1 372 ? -3.024 6.286 -2.282 1.00 89.38 372 PHE A N 1
ATOM 2998 C CA . PHE A 1 372 ? -3.407 5.442 -1.157 1.00 89.38 372 PHE A CA 1
ATOM 2999 C C . PHE A 1 372 ? -4.906 5.236 -1.187 1.00 89.38 372 PHE A C 1
ATOM 3001 O O . PHE A 1 372 ? -5.675 6.185 -1.082 1.00 89.38 372 PHE A O 1
ATOM 3008 N N . CYS A 1 373 ? -5.316 3.988 -1.364 1.00 88.69 373 CYS A N 1
ATOM 3009 C CA . CYS A 1 373 ? -6.720 3.627 -1.346 1.00 88.69 373 CYS A CA 1
ATOM 3010 C C . CYS A 1 373 ? -6.870 2.157 -0.952 1.00 88.69 373 CYS A C 1
ATOM 3012 O O . CYS A 1 373 ? -6.087 1.308 -1.392 1.00 88.69 373 CYS A O 1
ATOM 3014 N N . PRO A 1 374 ? -7.880 1.825 -0.139 1.00 90.56 374 PRO A N 1
ATOM 3015 C CA . PRO A 1 374 ? -8.097 0.446 0.258 1.00 90.56 374 PRO A CA 1
ATOM 3016 C C . PRO A 1 374 ? -8.391 -0.444 -0.966 1.00 90.56 374 PRO A C 1
ATOM 3018 O O . PRO A 1 374 ? -9.124 -0.019 -1.865 1.00 90.56 374 PRO A O 1
ATOM 3021 N N . PRO A 1 375 ? -7.834 -1.667 -1.034 1.00 95.19 375 PRO A N 1
ATOM 3022 C CA . PRO A 1 375 ? -8.137 -2.608 -2.105 1.00 95.19 375 PRO A CA 1
ATOM 3023 C C . PRO A 1 375 ? -9.506 -3.264 -1.915 1.00 95.19 375 PRO A C 1
ATOM 3025 O O . PRO A 1 375 ? -10.071 -3.254 -0.825 1.00 95.19 375 PRO A O 1
ATOM 3028 N N . THR A 1 376 ? -10.018 -3.909 -2.963 1.00 94.38 376 THR A N 1
ATOM 3029 C CA . THR A 1 376 ? -11.222 -4.754 -2.879 1.00 94.38 376 THR A CA 1
ATOM 3030 C C . THR A 1 376 ? -10.967 -5.954 -1.962 1.00 94.38 376 THR A C 1
ATOM 3032 O O . THR A 1 376 ? -11.797 -6.339 -1.134 1.00 94.38 376 THR A O 1
ATOM 3035 N N . CYS A 1 377 ? -9.787 -6.553 -2.094 1.00 95.62 377 CYS A N 1
ATOM 3036 C CA . CYS A 1 377 ? -9.315 -7.615 -1.219 1.00 95.62 377 CYS A CA 1
ATOM 3037 C C . CYS A 1 377 ? -7.787 -7.643 -1.197 1.00 95.62 377 CYS A C 1
ATOM 3039 O O . CYS A 1 377 ? -7.127 -7.063 -2.057 1.00 95.62 377 CYS A O 1
ATOM 3041 N N . PHE A 1 378 ? -7.211 -8.332 -0.224 1.00 96.88 378 PHE A N 1
ATOM 3042 C CA . PHE A 1 378 ? -5.768 -8.524 -0.162 1.00 96.88 378 PHE A CA 1
ATOM 3043 C C . PHE A 1 378 ? -5.430 -9.876 0.456 1.00 96.88 378 PHE A C 1
ATOM 3045 O O . PHE A 1 378 ? -6.291 -10.538 1.028 1.00 96.88 378 PHE A O 1
ATOM 3052 N N . ARG A 1 379 ? -4.177 -10.302 0.357 1.00 95.81 379 ARG A N 1
ATOM 3053 C CA . ARG A 1 379 ? -3.675 -11.469 1.086 1.00 95.81 379 ARG A CA 1
ATOM 3054 C C . ARG A 1 379 ? -2.242 -11.256 1.531 1.00 95.81 379 ARG A C 1
ATOM 3056 O O . ARG A 1 379 ? -1.460 -10.620 0.826 1.00 95.81 379 ARG A O 1
ATOM 3063 N N . ILE A 1 380 ? -1.894 -11.847 2.666 1.00 96.44 380 ILE A N 1
ATOM 3064 C CA . ILE A 1 380 ? -0.503 -11.988 3.081 1.00 96.44 380 ILE A CA 1
ATOM 3065 C C . ILE A 1 380 ? 0.069 -13.211 2.374 1.00 96.44 380 ILE A C 1
ATOM 3067 O O . ILE A 1 380 ? -0.496 -14.307 2.403 1.00 96.44 380 ILE A O 1
ATOM 3071 N N . LEU A 1 381 ? 1.198 -13.017 1.702 1.00 95.00 381 LEU A N 1
ATOM 3072 C CA . LEU A 1 381 ? 1.829 -14.067 0.923 1.00 95.00 381 LEU A CA 1
ATOM 3073 C C . LEU A 1 381 ? 2.362 -15.176 1.847 1.00 95.00 381 LEU A C 1
ATOM 3075 O O . LEU A 1 381 ? 2.860 -14.880 2.940 1.00 95.00 381 LEU A O 1
ATOM 3079 N N . PRO A 1 382 ? 2.309 -16.453 1.418 1.00 93.44 382 PRO A N 1
ATOM 3080 C CA . PRO A 1 382 ? 2.631 -17.616 2.249 1.00 93.44 382 PRO A CA 1
ATOM 3081 C C . PRO A 1 382 ? 3.929 -17.509 3.061 1.00 93.44 382 PRO A C 1
ATOM 3083 O O . PRO A 1 382 ? 3.963 -17.889 4.231 1.00 93.44 382 PRO A O 1
ATOM 3086 N N . LYS A 1 383 ? 4.996 -16.942 2.485 1.00 91.56 383 LYS A N 1
ATOM 3087 C CA . LYS A 1 383 ? 6.291 -16.764 3.163 1.00 91.56 383 LYS A CA 1
ATOM 3088 C C . LYS A 1 383 ? 6.217 -15.912 4.435 1.00 91.56 383 LYS A C 1
ATOM 3090 O O . LYS A 1 383 ? 7.039 -16.109 5.334 1.00 91.56 383 LYS A O 1
ATOM 3095 N N . PHE A 1 384 ? 5.274 -14.976 4.503 1.00 93.06 384 PHE A N 1
ATOM 3096 C CA . PHE A 1 384 ? 5.136 -14.000 5.588 1.00 93.06 384 PHE A CA 1
ATOM 3097 C C . PHE A 1 384 ? 4.083 -14.395 6.624 1.00 93.06 384 PHE A C 1
ATOM 3099 O O . PHE A 1 384 ? 4.130 -13.902 7.748 1.00 93.06 384 PHE A O 1
ATOM 3106 N N . VAL A 1 385 ? 3.208 -15.356 6.309 1.00 91.56 385 VAL A N 1
ATOM 3107 C CA . VAL A 1 385 ? 2.214 -15.902 7.252 1.00 91.56 385 VAL A CA 1
ATOM 3108 C C . VAL A 1 385 ? 2.867 -16.402 8.546 1.00 91.56 385 VAL A C 1
ATOM 3110 O O . VAL A 1 385 ? 2.302 -16.247 9.623 1.00 91.56 385 VAL A O 1
ATOM 3113 N N . LYS A 1 386 ? 4.088 -16.944 8.471 1.00 89.69 386 LYS A N 1
ATOM 3114 C CA . LYS A 1 386 ? 4.856 -17.420 9.636 1.00 89.69 386 LYS A CA 1
ATOM 3115 C C . LYS A 1 386 ? 5.120 -16.355 10.709 1.00 89.69 386 LYS A C 1
ATOM 3117 O O . LYS A 1 386 ? 5.508 -16.721 11.805 1.00 89.69 386 LYS A O 1
ATOM 3122 N N . TYR A 1 387 ? 4.974 -15.065 10.399 1.00 88.50 387 TYR A N 1
ATOM 3123 C CA . TYR A 1 387 ? 5.175 -13.983 11.366 1.00 88.50 387 TYR A CA 1
ATOM 3124 C C . TYR A 1 387 ? 3.934 -13.690 12.226 1.00 88.50 387 TYR A C 1
ATOM 3126 O O . TYR A 1 387 ? 3.971 -12.782 13.051 1.00 88.50 387 TYR A O 1
ATOM 3134 N N . PHE A 1 388 ? 2.852 -14.452 12.037 1.00 84.88 388 PHE A N 1
ATOM 3135 C CA . PHE A 1 388 ? 1.582 -14.331 12.761 1.00 84.88 388 PHE A CA 1
ATOM 3136 C C . PHE A 1 388 ? 1.336 -15.474 13.766 1.00 84.88 388 PHE A C 1
ATOM 3138 O O . PHE A 1 388 ? 0.275 -15.525 14.398 1.00 84.88 388 PHE A O 1
ATOM 3145 N N . TRP A 1 389 ? 2.296 -16.392 13.903 1.00 76.94 389 TRP A N 1
ATOM 3146 C CA . TRP A 1 389 ? 2.280 -17.569 14.778 1.00 76.94 389 TRP A CA 1
ATOM 3147 C C . TRP A 1 389 ? 3.529 -17.558 15.650 1.00 76.94 389 TRP A C 1
ATOM 3149 O O . TRP A 1 389 ? 3.412 -17.993 16.816 1.00 76.94 389 TRP A O 1
#